Protein AF-A0A9X0ASQ5-F1 (afdb_monomer_lite)

pLDDT: mean 75.81, std 14.52, range [28.36, 93.62]

Organism: NCBI:txid352851

Structure (mmCIF, N/CA/C/O backbone):
data_AF-A0A9X0ASQ5-F1
#
_entry.id   AF-A0A9X0ASQ5-F1
#
loop_
_atom_site.group_PDB
_atom_site.id
_atom_site.type_symbol
_atom_site.label_atom_id
_atom_site.label_alt_id
_atom_site.label_comp_id
_atom_site.label_asym_id
_atom_site.label_entity_id
_atom_site.label_seq_id
_atom_site.pdbx_PDB_ins_code
_atom_site.Cartn_x
_atom_site.Cartn_y
_atom_site.Cartn_z
_atom_site.occupancy
_atom_site.B_iso_or_equiv
_atom_site.auth_seq_id
_atom_site.auth_comp_id
_atom_site.auth_asym_id
_atom_site.auth_atom_id
_atom_site.pdbx_PDB_model_num
ATOM 1 N N . MET A 1 1 ? -50.742 3.654 42.587 1.00 43.91 1 MET A N 1
ATOM 2 C CA . MET A 1 1 ? -49.774 2.856 43.381 1.00 43.91 1 MET A CA 1
ATOM 3 C C . MET A 1 1 ? -48.338 3.396 43.388 1.00 43.91 1 MET A C 1
ATOM 5 O O . MET A 1 1 ? -47.620 3.025 44.302 1.00 43.91 1 MET A O 1
ATOM 9 N N . TYR A 1 2 ? -47.902 4.262 42.456 1.00 39.00 2 TYR A N 1
ATOM 10 C CA . TYR A 1 2 ? -46.594 4.949 42.560 1.00 39.00 2 TYR A CA 1
ATOM 11 C C . TYR A 1 2 ? -46.673 6.357 43.183 1.00 39.00 2 TYR A C 1
ATOM 13 O O . TYR A 1 2 ? -45.671 6.839 43.694 1.00 39.00 2 TYR A O 1
ATOM 21 N N . GLU A 1 3 ? -47.853 6.984 43.210 1.00 39.72 3 GLU A N 1
ATOM 22 C CA . GLU A 1 3 ? -48.051 8.319 43.805 1.00 39.72 3 GLU A CA 1
ATOM 23 C C . GLU A 1 3 ? -48.221 8.279 45.338 1.00 39.72 3 GLU A C 1
ATOM 25 O O . GLU A 1 3 ? -47.804 9.204 46.026 1.00 39.72 3 GLU A O 1
ATOM 30 N N . ASP A 1 4 ? -48.695 7.158 45.900 1.00 41.69 4 ASP A N 1
ATOM 31 C CA . ASP A 1 4 ? -48.794 6.950 47.360 1.00 41.69 4 ASP A CA 1
ATOM 32 C C . ASP A 1 4 ? -47.440 6.694 48.049 1.00 41.69 4 ASP A C 1
ATOM 34 O O . ASP A 1 4 ? -47.347 6.687 49.278 1.00 41.69 4 ASP A O 1
ATOM 38 N N . ALA A 1 5 ? -46.381 6.449 47.270 1.00 50.00 5 ALA A N 1
ATOM 39 C CA . ALA A 1 5 ? -45.023 6.293 47.788 1.00 50.00 5 ALA A CA 1
ATOM 40 C C . ALA A 1 5 ? -44.295 7.642 47.926 1.00 50.00 5 ALA A C 1
ATOM 42 O O . ALA A 1 5 ? -43.407 7.767 48.767 1.00 50.00 5 ALA A O 1
ATOM 43 N N . ASP A 1 6 ? -44.688 8.648 47.138 1.00 44.41 6 ASP A N 1
ATOM 44 C CA . ASP A 1 6 ? -44.065 9.977 47.125 1.00 44.41 6 ASP A CA 1
ATOM 45 C C . ASP A 1 6 ? -44.654 10.885 48.222 1.00 44.41 6 ASP A C 1
ATOM 47 O O . ASP A 1 6 ? -43.939 11.635 48.891 1.00 44.41 6 ASP A O 1
ATOM 51 N N . SER A 1 7 ? -45.948 10.719 48.521 1.00 44.47 7 SER A N 1
ATOM 52 C CA . SER A 1 7 ? -46.630 11.411 49.623 1.00 44.47 7 SER A CA 1
ATOM 53 C C . SER A 1 7 ? -46.171 10.941 51.012 1.00 44.47 7 SER A C 1
ATOM 55 O O . SER A 1 7 ? -46.141 11.737 51.948 1.00 44.47 7 SER A O 1
ATOM 57 N N . LYS A 1 8 ? -45.707 9.690 51.148 1.00 44.88 8 LYS A N 1
ATOM 58 C CA . LYS A 1 8 ? -45.119 9.166 52.398 1.00 44.88 8 LYS A CA 1
ATOM 59 C C . LYS A 1 8 ? -43.653 9.550 52.625 1.00 44.88 8 LYS A C 1
ATOM 61 O O . LYS A 1 8 ? -43.137 9.329 53.717 1.00 44.88 8 LYS A O 1
ATOM 66 N N . ALA A 1 9 ? -42.977 10.150 51.643 1.00 45.56 9 ALA A N 1
ATOM 67 C CA . ALA A 1 9 ? -41.596 10.614 51.804 1.00 45.56 9 ALA A CA 1
ATOM 68 C C . ALA A 1 9 ? -41.484 11.934 52.598 1.00 45.56 9 ALA A C 1
ATOM 70 O O . ALA A 1 9 ? -40.395 12.285 53.049 1.00 45.56 9 ALA A O 1
ATOM 71 N N . HIS A 1 10 ? -42.598 12.649 52.803 1.00 45.44 10 HIS A N 1
ATOM 72 C CA . HIS A 1 10 ? -42.633 13.923 53.535 1.00 45.44 10 HIS A CA 1
ATOM 73 C C . HIS A 1 10 ? -42.837 13.777 55.056 1.00 45.44 10 HIS A C 1
ATOM 75 O O . HIS A 1 10 ? -42.796 14.775 55.771 1.00 45.44 10 HIS A O 1
ATOM 81 N N . GLU A 1 11 ? -42.962 12.548 55.569 1.00 43.41 11 GLU A N 1
ATOM 82 C CA . GLU A 1 11 ? -43.014 12.240 57.009 1.00 43.41 11 GLU A CA 1
ATOM 83 C C . GLU A 1 11 ? -41.809 11.398 57.468 1.00 43.41 11 GLU A C 1
ATOM 85 O O . GLU A 1 11 ? -41.926 10.477 58.274 1.00 43.41 11 GLU A O 1
ATOM 90 N N . ALA A 1 12 ? -40.609 11.691 56.960 1.00 45.09 12 ALA A N 1
ATOM 91 C CA . ALA A 1 12 ? -39.395 11.120 57.537 1.00 45.09 12 ALA A CA 1
ATOM 92 C C . ALA A 1 12 ? -39.022 11.886 58.826 1.00 45.09 12 ALA A C 1
ATOM 94 O O . ALA A 1 12 ? -38.885 13.115 58.784 1.00 45.09 12 ALA A O 1
ATOM 95 N N . PRO A 1 13 ? -38.796 11.207 59.970 1.00 44.25 13 PRO A N 1
ATOM 96 C CA . PRO A 1 13 ? -38.182 11.847 61.124 1.00 44.25 13 PRO A CA 1
ATOM 97 C C . PRO A 1 13 ? -36.827 12.403 60.687 1.00 44.25 13 PRO A C 1
ATOM 99 O O . PRO A 1 13 ? -36.132 11.771 59.888 1.00 44.25 13 PRO A O 1
ATOM 102 N N . LYS A 1 14 ? -36.421 13.556 61.230 1.00 50.00 14 LYS A N 1
ATOM 103 C CA . LYS A 1 14 ? -35.035 14.048 61.163 1.00 50.00 14 LYS A CA 1
ATOM 104 C C . LYS A 1 14 ? -34.119 13.070 61.915 1.00 50.00 14 LYS A C 1
ATOM 106 O O . LYS A 1 14 ? -33.680 13.337 63.027 1.00 50.00 14 LYS A O 1
ATOM 111 N N . GLY A 1 15 ? -33.907 11.897 61.335 1.00 47.75 15 GLY A N 1
ATOM 112 C CA . GLY A 1 15 ? -33.055 10.832 61.823 1.00 47.75 15 GLY A CA 1
ATOM 113 C C . GLY A 1 15 ? -31.706 10.943 61.140 1.00 47.75 15 GLY A C 1
ATOM 114 O O . GLY A 1 15 ? -31.631 11.088 59.921 1.00 47.75 15 GLY A O 1
ATOM 115 N N . GLN A 1 16 ? -30.642 10.909 61.937 1.00 54.00 16 GLN A N 1
ATOM 116 C CA . GLN A 1 16 ? -29.273 10.809 61.449 1.00 54.00 16 GLN A CA 1
ATOM 117 C C . GLN A 1 16 ? -29.199 9.706 60.390 1.00 54.00 16 GLN A C 1
ATOM 119 O O . GLN A 1 16 ? -29.519 8.550 60.670 1.00 54.00 16 GLN A O 1
ATOM 124 N N . ILE A 1 17 ? -28.800 10.073 59.170 1.00 56.75 17 ILE A N 1
ATOM 125 C CA . ILE A 1 17 ? -28.484 9.098 58.129 1.00 56.75 17 ILE A CA 1
ATOM 126 C C . ILE A 1 17 ? -27.328 8.272 58.685 1.00 56.75 17 ILE A C 1
ATOM 128 O O . ILE A 1 17 ? -26.205 8.759 58.795 1.00 56.75 17 ILE A O 1
ATOM 132 N N . THR A 1 18 ? -27.619 7.046 59.107 1.00 67.56 18 THR A N 1
ATOM 133 C CA . THR A 1 18 ? -26.605 6.147 59.647 1.00 67.56 18 THR A CA 1
ATOM 134 C C . THR A 1 18 ? -25.566 5.859 58.565 1.00 67.56 18 THR A C 1
ATOM 136 O O . THR A 1 18 ? -25.910 5.693 57.392 1.00 67.56 18 THR A O 1
ATOM 139 N N . GLU A 1 19 ? -24.290 5.783 58.956 1.00 69.81 19 GLU A N 1
ATOM 140 C CA . GLU A 1 19 ? -23.148 5.451 58.084 1.00 69.81 19 GLU A CA 1
ATOM 141 C C . GLU A 1 19 ? -23.457 4.235 57.189 1.00 69.81 19 GLU A C 1
ATOM 143 O O . GLU A 1 19 ? -23.152 4.214 56.000 1.00 69.81 19 GLU A O 1
ATOM 148 N N . THR A 1 20 ? -24.163 3.247 57.744 1.00 71.88 20 THR A N 1
ATOM 149 C CA . THR A 1 20 ? -24.626 2.034 57.062 1.00 71.88 20 THR A CA 1
ATOM 150 C C . THR A 1 20 ? -25.650 2.303 55.957 1.00 71.88 20 THR A C 1
ATOM 152 O O . THR A 1 20 ? -25.556 1.709 54.883 1.00 71.88 20 THR A O 1
ATOM 155 N N . THR A 1 21 ? -26.595 3.223 56.167 1.00 71.19 21 THR A N 1
ATOM 156 C CA . THR A 1 21 ? -27.570 3.634 55.142 1.00 71.19 21 THR A CA 1
ATOM 157 C C . THR A 1 21 ? -26.883 4.430 54.034 1.00 71.19 21 THR A C 1
ATOM 159 O O . THR A 1 21 ? -27.155 4.213 52.853 1.00 71.19 21 THR A O 1
ATOM 162 N N . LEU A 1 22 ? -25.924 5.291 54.389 1.00 71.06 22 LEU A N 1
ATOM 163 C CA . LEU A 1 22 ? -25.120 6.039 53.421 1.00 71.06 22 LEU A CA 1
ATOM 164 C C . LEU A 1 22 ? -24.258 5.095 52.559 1.00 71.06 22 LEU A C 1
ATOM 166 O O . LEU A 1 22 ? -24.248 5.206 51.333 1.00 71.06 22 LEU A O 1
ATOM 170 N N . GLN A 1 23 ? -23.608 4.107 53.181 1.00 71.38 23 GLN A N 1
ATOM 171 C CA . GLN A 1 23 ? -22.850 3.044 52.510 1.00 71.38 23 GLN A CA 1
ATOM 172 C C . GLN A 1 23 ? -23.738 2.209 51.573 1.00 71.38 23 GLN A C 1
ATOM 174 O O . GLN A 1 23 ? -23.347 1.937 50.436 1.00 71.38 23 GLN A O 1
ATOM 179 N N . ALA A 1 24 ? -24.956 1.853 51.997 1.00 69.56 24 ALA A N 1
ATOM 180 C CA . ALA A 1 24 ? -25.909 1.105 51.176 1.00 69.56 24 ALA A CA 1
ATOM 181 C C . ALA A 1 24 ? -26.396 1.909 49.958 1.00 69.56 24 ALA A C 1
ATOM 183 O O . ALA A 1 24 ? -26.439 1.379 48.845 1.00 69.56 24 ALA A O 1
ATOM 184 N N . VAL A 1 25 ? -26.693 3.202 50.131 1.00 71.50 25 VAL A N 1
ATOM 185 C CA . VAL A 1 25 ? -27.067 4.107 49.030 1.00 71.50 25 VAL A CA 1
ATOM 186 C C . VAL A 1 25 ? -25.904 4.289 48.052 1.00 71.50 25 VAL A C 1
ATOM 188 O O . VAL A 1 25 ? -26.103 4.231 46.838 1.00 71.50 25 VAL A O 1
ATOM 191 N N . LEU A 1 26 ? -24.673 4.438 48.549 1.00 73.06 26 LEU A N 1
ATOM 192 C CA . LEU A 1 26 ? -23.475 4.513 47.709 1.00 73.06 26 LEU A CA 1
ATOM 193 C C . LEU A 1 26 ? -23.230 3.204 46.943 1.00 73.06 26 LEU A C 1
ATOM 195 O O . LEU A 1 26 ? -22.895 3.242 45.757 1.00 73.06 26 LEU A O 1
ATOM 199 N N . ALA A 1 27 ? -23.438 2.048 47.575 1.00 71.31 27 ALA A N 1
ATOM 200 C CA . ALA A 1 27 ? -23.330 0.743 46.927 1.00 71.31 27 ALA A CA 1
ATOM 201 C C . ALA A 1 27 ? -24.412 0.538 45.850 1.00 71.31 27 ALA A C 1
ATOM 203 O O . ALA A 1 27 ? -24.111 0.060 44.754 1.00 71.31 27 ALA A O 1
ATOM 204 N N . ALA A 1 28 ? -25.654 0.952 46.117 1.00 69.81 28 ALA A N 1
ATOM 205 C CA . ALA A 1 28 ? -26.742 0.918 45.142 1.00 69.81 28 ALA A CA 1
ATOM 206 C C . ALA A 1 28 ? -26.466 1.854 43.955 1.00 69.81 28 ALA A C 1
ATOM 208 O O . ALA A 1 28 ? -26.624 1.455 42.800 1.00 69.81 28 ALA A O 1
ATOM 209 N N . LYS A 1 29 ? -25.955 3.063 44.220 1.00 71.69 29 LYS A N 1
ATOM 210 C CA . LYS A 1 29 ? -25.558 4.025 43.185 1.00 71.69 29 LYS A CA 1
ATOM 211 C C . LYS A 1 29 ? -24.439 3.480 42.291 1.00 71.69 29 LYS A C 1
ATOM 213 O O . LYS A 1 29 ? -24.509 3.666 41.083 1.00 71.69 29 LYS A O 1
ATOM 218 N N . LYS A 1 30 ? -23.474 2.736 42.849 1.00 72.69 30 LYS A N 1
ATOM 219 C CA . LYS A 1 30 ? -22.423 2.036 42.079 1.00 72.69 30 LYS A CA 1
ATOM 220 C C . LYS A 1 30 ? -22.964 0.901 41.198 1.00 72.69 30 LYS A C 1
ATOM 222 O O . LYS A 1 30 ? -22.387 0.611 40.158 1.00 72.69 30 LYS A O 1
ATOM 227 N N . ARG A 1 31 ? -24.065 0.249 41.591 1.00 76.69 31 ARG A N 1
ATOM 228 C CA . ARG A 1 31 ? -24.707 -0.827 40.806 1.00 76.69 31 ARG A CA 1
ATOM 229 C C . ARG A 1 31 ? -25.641 -0.305 39.715 1.00 76.69 31 ARG A C 1
ATOM 231 O O . ARG A 1 31 ? -25.923 -1.021 38.757 1.00 76.69 31 ARG A O 1
ATOM 238 N N . LEU A 1 32 ? -26.102 0.936 39.843 1.00 78.50 32 LEU A N 1
ATOM 239 C CA . LEU A 1 32 ? -27.096 1.541 38.963 1.00 78.50 32 LEU A CA 1
ATOM 240 C C . LEU A 1 32 ? -26.704 1.540 37.468 1.00 78.50 32 LEU A C 1
ATOM 242 O O . LEU A 1 32 ? -27.542 1.149 36.656 1.00 78.50 32 LEU A O 1
ATOM 246 N N . PRO A 1 33 ? -25.464 1.887 37.062 1.00 76.69 33 PRO A N 1
ATOM 247 C CA . PRO A 1 33 ? -25.077 1.860 35.651 1.00 76.69 33 PRO A CA 1
ATOM 248 C C . PRO A 1 33 ? -25.129 0.437 35.071 1.00 76.69 33 PRO A C 1
ATOM 250 O O . PRO A 1 33 ? -25.632 0.226 33.967 1.00 76.69 33 PRO A O 1
ATOM 253 N N . HIS A 1 34 ? -24.703 -0.566 35.844 1.00 74.62 34 HIS A N 1
ATOM 254 C CA . HIS A 1 34 ? -24.794 -1.965 35.426 1.00 74.62 34 HIS A CA 1
ATOM 255 C C . HIS A 1 34 ? -26.258 -2.420 35.298 1.00 74.62 34 HIS A C 1
ATOM 257 O O . HIS A 1 34 ? -26.609 -3.087 34.327 1.00 74.62 34 HIS A O 1
ATOM 263 N N . LEU A 1 35 ? -27.141 -2.025 36.218 1.00 76.81 35 LEU A N 1
ATOM 264 C CA . LEU A 1 35 ? -28.570 -2.339 36.103 1.00 76.81 35 LEU A CA 1
ATOM 265 C C . LEU A 1 35 ? -29.181 -1.737 34.834 1.00 76.81 35 LEU A C 1
ATOM 267 O O . LEU A 1 35 ? -29.948 -2.408 34.145 1.00 76.81 35 LEU A O 1
ATOM 271 N N . TYR A 1 36 ? -28.787 -0.515 34.462 1.00 77.81 36 TYR A N 1
ATOM 272 C CA . TYR A 1 36 ? -29.207 0.064 33.189 1.00 77.81 36 TYR A CA 1
ATOM 273 C C . TYR A 1 36 ? -28.712 -0.753 31.989 1.00 77.81 36 TYR A C 1
ATOM 275 O O . TYR A 1 36 ? -29.471 -0.906 31.031 1.00 77.81 36 TYR A O 1
ATOM 283 N N . SER A 1 37 ? -27.500 -1.328 32.048 1.00 71.12 37 SER A N 1
ATOM 284 C CA . SER A 1 37 ? -26.871 -1.987 30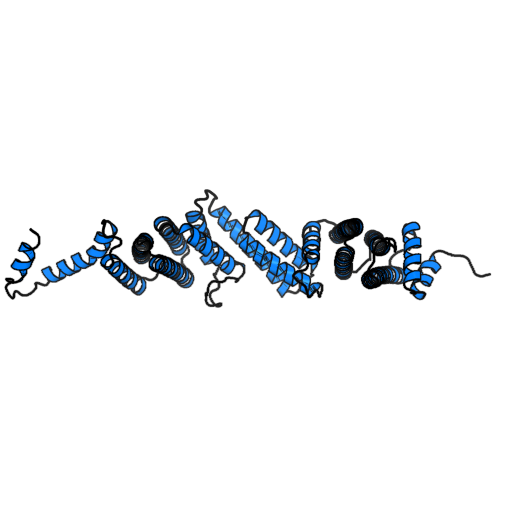.890 1.00 71.12 37 SER A CA 1
ATOM 285 C C . SER A 1 37 ? -27.529 -3.303 30.480 1.00 71.12 37 SER A C 1
ATOM 287 O O . SER A 1 37 ? -27.453 -3.698 29.315 1.00 71.12 37 SER A O 1
ATOM 289 N N . ILE A 1 38 ? -28.222 -3.945 31.420 1.00 77.44 38 ILE A N 1
ATOM 290 C CA . ILE A 1 38 ? -28.992 -5.180 31.212 1.00 77.44 38 ILE A CA 1
ATOM 291 C C . ILE A 1 38 ? -30.497 -4.928 31.032 1.00 77.44 38 ILE A C 1
ATOM 293 O O . ILE A 1 38 ? -31.251 -5.855 30.744 1.00 77.44 38 ILE A O 1
ATOM 297 N N . SER A 1 39 ? -30.952 -3.686 31.206 1.00 76.94 39 SER A N 1
ATOM 298 C CA . SER A 1 39 ? -32.372 -3.324 31.184 1.00 76.94 39 SER A CA 1
ATOM 299 C C . SER A 1 39 ? -32.835 -2.788 29.825 1.00 76.94 39 SER A C 1
ATOM 301 O O . SER A 1 39 ? -32.039 -2.385 28.976 1.00 76.94 39 SER A O 1
ATOM 303 N N . LYS A 1 40 ? -34.158 -2.665 29.654 1.00 74.50 40 LYS A N 1
ATOM 304 C CA . LYS A 1 40 ? -34.769 -1.963 28.509 1.00 74.50 40 LYS A CA 1
ATOM 305 C C . LYS A 1 40 ? -34.423 -0.462 28.454 1.00 74.50 40 LYS A C 1
ATOM 307 O O . LYS A 1 40 ? -34.638 0.163 27.425 1.00 74.50 40 LYS A O 1
ATOM 312 N N . LEU A 1 41 ? -33.878 0.110 29.533 1.00 77.44 41 LEU A N 1
ATOM 313 C CA . LEU A 1 41 ? -33.523 1.530 29.657 1.00 77.44 41 LEU A CA 1
ATOM 314 C C . LEU A 1 41 ? -32.060 1.835 29.280 1.00 77.44 41 LEU A C 1
ATOM 316 O O . LEU A 1 41 ? -31.584 2.942 29.545 1.00 77.44 41 LEU A O 1
ATOM 320 N N . LEU A 1 42 ? -31.365 0.883 28.645 1.00 76.50 42 LEU A N 1
ATOM 321 C CA . LEU A 1 42 ? -29.981 1.005 28.163 1.00 76.50 42 LEU A CA 1
ATOM 322 C C . LEU A 1 42 ? -29.719 2.310 27.387 1.00 76.50 42 LEU A C 1
ATOM 324 O O . LEU A 1 42 ? -28.652 2.898 27.521 1.00 76.50 42 LEU A O 1
ATOM 328 N N . THR A 1 43 ? -30.678 2.765 26.578 1.00 77.69 43 THR A N 1
ATOM 329 C CA . THR A 1 43 ? -30.542 3.939 25.694 1.00 77.69 43 THR A CA 1
ATOM 330 C C . THR A 1 43 ? -31.028 5.247 26.323 1.00 77.69 43 THR A C 1
ATOM 332 O O . THR A 1 43 ? -31.018 6.293 25.669 1.00 77.69 43 THR A O 1
ATOM 335 N N . SER A 1 44 ? -31.472 5.220 27.584 1.00 81.12 44 SER A N 1
ATOM 336 C CA . SER A 1 44 ? -31.973 6.416 28.264 1.00 81.12 44 SER A CA 1
ATOM 337 C C . SER A 1 44 ? -30.865 7.457 28.466 1.00 81.12 44 SER A C 1
ATOM 339 O O . SER A 1 44 ? -29.703 7.122 28.703 1.00 81.12 44 SER A O 1
ATOM 341 N N . LEU A 1 45 ? -31.225 8.746 28.436 1.00 79.81 45 LEU A N 1
ATOM 342 C CA . LEU A 1 45 ? -30.271 9.844 28.659 1.00 79.81 45 LEU A CA 1
ATOM 343 C C . LEU A 1 45 ? -29.557 9.726 30.017 1.00 79.81 45 LEU A C 1
ATOM 345 O O . LEU A 1 45 ? -28.364 10.007 30.118 1.00 79.81 45 LEU A O 1
ATOM 349 N N . LYS A 1 46 ? -30.269 9.245 31.047 1.00 80.56 46 LYS A N 1
ATOM 350 C CA . LYS A 1 46 ? -29.701 8.975 32.377 1.00 80.56 46 LYS A CA 1
ATOM 351 C C . LYS A 1 46 ? -28.682 7.831 32.341 1.00 80.56 46 LYS A C 1
ATOM 353 O O . LYS A 1 46 ? -27.623 7.968 32.944 1.00 80.56 46 LYS A O 1
ATOM 358 N N . ALA A 1 47 ? -28.959 6.744 31.618 1.00 79.50 47 ALA A N 1
ATOM 359 C CA . ALA A 1 47 ? -28.014 5.638 31.463 1.00 79.50 47 ALA A CA 1
ATOM 360 C C . ALA A 1 47 ? -26.730 6.082 30.744 1.00 79.50 47 ALA A C 1
ATOM 362 O O . ALA A 1 47 ? -25.637 5.803 31.222 1.00 79.50 47 ALA A O 1
ATOM 363 N N . ILE A 1 48 ? -26.848 6.854 29.659 1.00 82.88 48 ILE A N 1
ATOM 364 C CA . ILE A 1 48 ? -25.689 7.368 28.910 1.00 82.88 48 ILE A CA 1
ATOM 365 C C . ILE A 1 48 ? -24.837 8.305 29.767 1.00 82.88 48 ILE A C 1
ATOM 367 O O . ILE A 1 48 ? -23.614 8.182 29.762 1.00 82.88 48 ILE A O 1
ATOM 371 N N . ALA A 1 49 ? -25.455 9.213 30.528 1.00 84.62 49 ALA A N 1
ATOM 372 C CA . ALA A 1 49 ? -24.723 10.086 31.444 1.00 84.62 49 ALA A CA 1
ATOM 373 C C . ALA A 1 49 ? -23.935 9.278 32.490 1.00 84.62 49 ALA A C 1
ATOM 375 O O . ALA A 1 49 ? -22.770 9.579 32.751 1.00 84.62 49 ALA A O 1
ATOM 376 N N . LEU A 1 50 ? -24.539 8.212 33.024 1.00 84.75 50 LEU A N 1
ATOM 377 C CA . LEU A 1 50 ? -23.878 7.298 33.954 1.00 84.75 50 LEU A CA 1
ATOM 378 C C . LEU A 1 50 ? -22.734 6.521 33.286 1.00 84.75 50 LEU A C 1
ATOM 380 O O . LEU A 1 50 ? -21.656 6.437 33.864 1.00 84.75 50 LEU A O 1
ATOM 384 N N . TYR A 1 51 ? -22.906 6.020 32.059 1.00 85.81 51 TYR A N 1
ATOM 385 C CA . TYR A 1 51 ? -21.819 5.355 31.327 1.00 85.81 51 TYR A CA 1
ATOM 386 C C . TYR A 1 51 ? -20.662 6.298 31.022 1.00 85.81 51 TYR A C 1
ATOM 388 O O . TYR A 1 51 ? -19.510 5.914 31.200 1.00 85.81 51 TYR A O 1
ATOM 396 N N . LYS A 1 52 ? -20.949 7.544 30.621 1.00 86.62 52 LYS A N 1
ATOM 397 C CA . LYS A 1 52 ? -19.921 8.576 30.430 1.00 86.62 52 LYS A CA 1
ATOM 398 C C . LYS A 1 52 ? -19.178 8.854 31.734 1.00 86.62 52 LYS A C 1
ATOM 400 O O . LYS A 1 52 ? -17.963 9.007 31.703 1.00 86.62 52 LYS A O 1
ATOM 405 N N . GLN A 1 53 ? -19.878 8.905 32.868 1.00 86.50 53 GLN A N 1
ATOM 406 C CA . GLN A 1 53 ? -19.259 9.122 34.175 1.00 86.50 53 GLN A CA 1
ATOM 407 C C . GLN A 1 53 ? -18.365 7.950 34.595 1.00 86.50 53 GLN A C 1
ATOM 409 O O . GLN A 1 53 ? -17.227 8.183 34.995 1.00 86.50 53 GLN A O 1
ATOM 414 N N . GLU A 1 54 ? -18.840 6.709 34.480 1.00 85.81 54 GLU A N 1
ATOM 415 C CA . GLU A 1 54 ? -18.046 5.528 34.840 1.00 85.81 54 GLU A CA 1
ATOM 416 C C . GLU A 1 54 ? -16.851 5.353 33.897 1.00 85.81 54 GLU A C 1
ATOM 418 O O . GLU A 1 54 ? -15.728 5.185 34.363 1.00 85.81 54 GLU A O 1
ATOM 423 N N . PHE A 1 55 ? -17.036 5.519 32.584 1.00 86.50 55 PHE A N 1
ATOM 424 C CA . PHE A 1 55 ? -15.922 5.564 31.634 1.00 86.50 55 PHE A CA 1
ATOM 425 C C . PHE A 1 55 ? -14.914 6.657 32.017 1.00 86.50 55 PHE A C 1
ATOM 427 O O . PHE A 1 55 ? -13.708 6.410 32.080 1.00 86.50 55 PHE A O 1
ATOM 434 N N . ARG A 1 56 ? -15.401 7.858 32.368 1.00 87.00 56 ARG A N 1
ATOM 435 C CA . ARG A 1 56 ? -14.543 8.963 32.812 1.00 87.00 56 ARG A CA 1
ATOM 436 C C . ARG A 1 56 ? -13.764 8.641 34.091 1.00 87.00 56 ARG A C 1
ATOM 438 O O . ARG A 1 56 ? -12.602 9.001 34.233 1.00 87.00 56 ARG A O 1
ATOM 445 N N . LYS A 1 57 ? -14.381 7.927 35.014 1.00 86.81 57 LYS A N 1
ATOM 446 C CA . LYS A 1 57 ? -13.723 7.508 36.241 1.00 86.81 57 LYS A CA 1
ATOM 447 C C . LYS A 1 57 ? -12.634 6.467 35.968 1.00 86.81 57 LYS A C 1
ATOM 449 O O . LYS A 1 57 ? -11.475 6.691 36.303 1.00 86.81 57 LYS A O 1
ATOM 454 N N . PHE A 1 58 ? -12.987 5.365 35.309 1.00 83.69 58 PHE A N 1
ATOM 455 C CA . PHE A 1 58 ? -12.069 4.246 35.098 1.00 83.69 58 PHE A CA 1
ATOM 456 C C . PHE A 1 58 ? -10.916 4.584 34.147 1.00 83.69 58 PHE A C 1
ATOM 458 O O . PHE A 1 58 ? -9.794 4.162 34.423 1.00 83.69 58 PHE A O 1
ATOM 465 N N . HIS A 1 59 ? -11.130 5.398 33.102 1.00 83.56 59 HIS A N 1
ATOM 466 C CA . HIS A 1 59 ? -10.006 5.808 32.248 1.00 83.56 59 HIS A CA 1
ATOM 467 C C . HIS A 1 59 ? -8.997 6.693 33.001 1.00 83.56 59 HIS A C 1
ATOM 469 O O . HIS A 1 59 ? -7.801 6.546 32.775 1.00 83.56 59 HIS A O 1
ATOM 475 N N . THR A 1 60 ? -9.449 7.562 33.916 1.00 83.69 60 THR A N 1
ATOM 476 C CA . THR A 1 60 ? -8.556 8.448 34.688 1.00 83.69 60 THR A CA 1
ATOM 477 C C . THR A 1 60 ? -7.790 7.662 35.754 1.00 83.69 60 THR A C 1
ATOM 479 O O . THR A 1 60 ? -6.612 7.911 35.982 1.00 83.69 60 THR A O 1
ATOM 482 N N . GLU A 1 61 ? -8.451 6.700 36.407 1.00 84.50 61 GLU A N 1
ATOM 483 C CA . GLU A 1 61 ? -7.866 5.917 37.503 1.00 84.50 61 GLU A CA 1
ATOM 484 C C . GLU A 1 61 ? -6.963 4.774 37.016 1.00 84.50 61 GLU A C 1
ATOM 486 O O . GLU A 1 61 ? -5.969 4.463 37.668 1.00 84.50 61 GLU A O 1
ATOM 491 N N . LYS A 1 62 ? -7.321 4.112 35.907 1.00 82.06 62 LYS A N 1
ATOM 492 C CA . LYS A 1 62 ? -6.709 2.839 35.484 1.00 82.06 62 LYS A CA 1
ATOM 493 C C . LYS A 1 62 ? -6.190 2.822 34.042 1.00 82.06 62 LYS A C 1
ATOM 495 O O . LYS A 1 62 ? -5.595 1.828 33.634 1.00 82.06 62 LYS A O 1
ATOM 500 N N . GLY A 1 63 ? -6.415 3.882 33.268 1.00 85.38 63 GLY A N 1
ATOM 501 C CA . GLY A 1 63 ? -6.013 3.967 31.863 1.00 85.38 63 GLY A CA 1
ATOM 502 C C . GLY A 1 63 ? -7.012 3.350 30.874 1.00 85.38 63 GLY A C 1
ATOM 503 O O . GLY A 1 63 ? -8.030 2.755 31.245 1.00 85.38 63 GLY A O 1
ATOM 504 N N . TYR A 1 64 ? -6.716 3.517 29.582 1.00 83.62 64 TYR A N 1
ATOM 505 C CA . TYR A 1 64 ? -7.608 3.147 28.474 1.00 83.62 64 TYR A CA 1
ATOM 506 C C . TYR A 1 64 ? -7.636 1.644 28.161 1.00 83.62 64 TYR A C 1
ATOM 508 O O . TYR A 1 64 ? -8.673 1.141 27.737 1.00 83.62 64 TYR A O 1
ATOM 516 N N . ALA A 1 65 ? -6.537 0.921 28.401 1.00 82.38 65 ALA A N 1
ATOM 517 C CA . ALA A 1 65 ? -6.426 -0.516 28.121 1.00 82.38 65 ALA A CA 1
ATOM 518 C C . ALA A 1 65 ? -7.024 -1.408 29.229 1.00 82.38 65 ALA A C 1
ATOM 520 O O . ALA A 1 65 ? -7.120 -2.625 29.082 1.00 82.38 65 ALA A O 1
ATOM 521 N N . HIS A 1 66 ? -7.433 -0.828 30.364 1.00 88.19 66 HIS A N 1
ATOM 522 C CA . HIS A 1 66 ? -7.962 -1.604 31.481 1.00 88.19 66 HIS A CA 1
ATOM 523 C C . HIS A 1 66 ? -9.341 -2.201 31.152 1.00 88.19 66 HIS A C 1
ATOM 525 O O . HIS A 1 66 ? -10.227 -1.521 30.629 1.00 88.19 66 HIS A O 1
ATOM 531 N N . ARG A 1 67 ? -9.566 -3.461 31.553 1.00 86.19 67 ARG A N 1
ATOM 532 C CA . ARG A 1 67 ? -10.802 -4.223 31.291 1.00 86.19 67 ARG A CA 1
ATOM 533 C C . ARG A 1 67 ? -12.082 -3.474 31.680 1.00 86.19 67 ARG A C 1
ATOM 535 O O . ARG A 1 67 ? -13.025 -3.437 30.896 1.00 86.19 67 ARG A O 1
ATOM 542 N N . ASP A 1 68 ? -12.110 -2.863 32.866 1.00 83.81 68 ASP A N 1
ATOM 543 C CA . ASP A 1 68 ? -13.266 -2.075 33.334 1.00 83.81 68 ASP A CA 1
ATOM 544 C C . ASP A 1 68 ? -13.536 -0.852 32.440 1.00 83.81 68 ASP A C 1
ATOM 546 O O . ASP A 1 68 ? -14.690 -0.542 32.148 1.00 83.81 68 ASP A O 1
ATOM 550 N N . THR A 1 69 ? -12.484 -0.172 31.969 1.00 87.94 69 THR A N 1
ATOM 551 C CA . THR A 1 69 ? -12.607 0.985 31.072 1.00 87.94 69 THR A CA 1
ATOM 552 C C . THR A 1 69 ? -13.225 0.560 29.742 1.00 87.94 69 THR A C 1
ATOM 554 O O . THR A 1 69 ? -14.189 1.175 29.282 1.00 87.94 69 THR A O 1
ATOM 557 N N . LEU A 1 70 ? -12.733 -0.541 29.164 1.00 88.44 70 LEU A N 1
ATOM 558 C CA . LEU A 1 70 ? -13.253 -1.101 27.915 1.00 88.44 70 LEU A CA 1
ATOM 559 C C . LEU A 1 70 ? -14.690 -1.625 28.063 1.00 88.44 70 LEU A C 1
ATOM 561 O O . LEU A 1 70 ? -15.502 -1.461 27.152 1.00 88.44 70 LEU A O 1
ATOM 565 N N . LEU A 1 71 ? -15.042 -2.194 29.220 1.00 88.06 71 LEU A N 1
ATOM 566 C CA . LEU A 1 71 ? -16.410 -2.624 29.521 1.00 88.06 71 LEU A CA 1
ATOM 567 C C . LEU A 1 71 ? -17.388 -1.441 29.475 1.00 88.06 71 LEU A C 1
ATOM 569 O O . LEU A 1 71 ? -18.415 -1.505 28.792 1.00 88.06 71 LEU A O 1
ATOM 573 N N . TRP A 1 72 ? -17.066 -0.344 30.170 1.00 87.56 72 TRP A N 1
ATOM 574 C CA . TRP A 1 72 ? -17.914 0.850 30.180 1.00 87.56 72 TRP A CA 1
ATOM 575 C C . TRP A 1 72 ? -17.964 1.543 28.823 1.00 87.56 72 TRP A C 1
ATOM 577 O O . TRP A 1 72 ? -19.035 1.997 28.418 1.00 87.56 72 TRP A O 1
ATOM 587 N N . LEU A 1 73 ? -16.854 1.553 28.083 1.00 89.50 73 LEU A N 1
ATOM 588 C CA . LEU A 1 73 ? -16.824 2.028 26.703 1.00 89.50 73 LEU A CA 1
ATOM 589 C C . LEU A 1 73 ? -17.748 1.202 25.798 1.00 89.50 73 LEU A C 1
ATOM 591 O O . LEU A 1 73 ? -18.483 1.764 24.985 1.00 89.50 73 LEU A O 1
ATOM 595 N N . GLY A 1 74 ? -17.770 -0.121 25.972 1.00 86.62 74 GLY A N 1
ATOM 596 C CA . GLY A 1 74 ? -18.677 -1.013 25.257 1.00 86.62 74 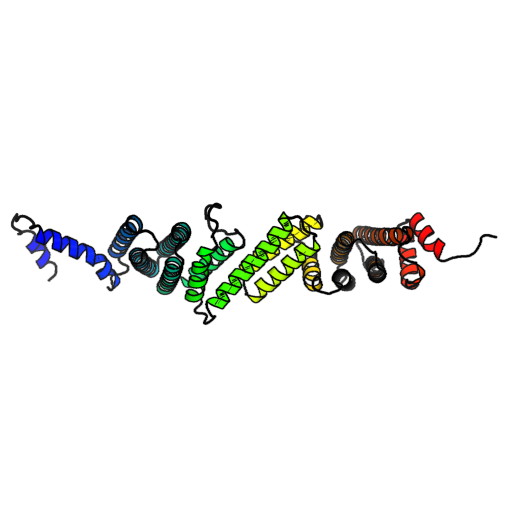GLY A CA 1
ATOM 597 C C . GLY A 1 74 ? -20.148 -0.712 25.538 1.00 86.62 74 GLY A C 1
ATOM 598 O O . GLY A 1 74 ? -20.953 -0.619 24.609 1.00 86.62 74 GLY A O 1
ATOM 599 N N . HIS A 1 75 ? -20.507 -0.498 26.808 1.00 86.06 75 HIS A N 1
ATOM 600 C CA . HIS A 1 75 ? -21.865 -0.103 27.190 1.00 86.06 75 HIS A CA 1
ATOM 601 C C . HIS A 1 75 ? -22.254 1.273 26.641 1.00 86.06 75 HIS A C 1
ATOM 603 O O . HIS A 1 75 ? -23.343 1.410 26.083 1.00 86.06 75 HIS A O 1
ATOM 609 N N . LEU A 1 76 ? -21.358 2.258 26.739 1.00 86.75 76 LEU A N 1
ATOM 610 C CA . LEU A 1 76 ? -21.565 3.604 26.212 1.00 86.75 76 LEU A CA 1
ATOM 611 C C . LEU A 1 76 ? -21.794 3.582 24.697 1.00 86.75 76 LEU A C 1
ATOM 613 O O . LEU A 1 76 ? -22.793 4.112 24.219 1.00 86.75 76 LEU A O 1
ATOM 617 N N . THR A 1 77 ? -20.911 2.915 23.955 1.00 87.00 77 THR A N 1
ATOM 618 C CA . THR A 1 77 ? -20.989 2.822 22.491 1.00 87.00 77 THR A CA 1
ATOM 619 C C . THR A 1 77 ? -22.274 2.125 22.059 1.00 87.00 77 THR A C 1
ATOM 621 O O . THR A 1 77 ? -22.989 2.623 21.195 1.00 87.00 77 THR A O 1
ATOM 624 N N . LYS A 1 78 ? -22.622 1.002 22.698 1.00 86.25 78 LYS A N 1
ATOM 625 C CA . LYS A 1 78 ? -23.855 0.267 22.393 1.00 86.25 78 LYS A CA 1
ATOM 626 C C . LYS A 1 78 ? -25.105 1.102 22.674 1.00 86.25 78 LYS A C 1
ATOM 628 O O . LYS A 1 78 ? -26.071 1.014 21.922 1.00 86.25 78 LYS A O 1
ATOM 633 N N . ALA A 1 79 ? -25.108 1.884 23.753 1.00 84.06 79 ALA A N 1
ATOM 634 C CA . ALA A 1 79 ? -26.222 2.767 24.087 1.00 84.06 79 ALA A CA 1
ATOM 635 C C . ALA A 1 79 ? -26.360 3.923 23.083 1.00 84.06 79 ALA A C 1
ATOM 637 O O . ALA A 1 79 ? -27.476 4.218 22.664 1.00 84.06 79 ALA A O 1
ATOM 638 N N . LEU A 1 80 ? -25.242 4.532 22.673 1.00 84.62 80 LEU A N 1
ATOM 639 C CA . LEU A 1 80 ? -25.209 5.619 21.691 1.00 84.62 80 LEU A CA 1
ATOM 640 C C . LEU A 1 80 ? -25.608 5.145 20.287 1.00 84.62 80 LEU A C 1
ATOM 642 O O . LEU A 1 80 ? -26.463 5.763 19.661 1.00 84.62 80 LEU A O 1
ATOM 646 N N . ALA A 1 81 ? -25.070 4.015 19.823 1.00 83.69 81 ALA A N 1
ATOM 647 C CA . ALA A 1 81 ? -25.401 3.453 18.512 1.00 83.69 81 ALA A CA 1
ATOM 648 C C . ALA A 1 81 ? -26.883 3.051 18.403 1.00 83.69 81 ALA A C 1
ATOM 650 O O . ALA A 1 81 ? -27.498 3.190 17.353 1.00 83.69 81 ALA A O 1
ATOM 651 N N . LYS A 1 82 ? -27.499 2.605 19.506 1.00 83.44 82 LYS A N 1
ATOM 652 C CA . LYS A 1 82 ? -28.925 2.243 19.551 1.00 83.44 82 LYS A CA 1
ATOM 653 C C . LYS A 1 82 ? -29.887 3.429 19.687 1.00 83.44 82 LYS A C 1
ATOM 655 O O . LYS A 1 82 ? -31.093 3.199 19.704 1.00 83.44 82 LYS A O 1
ATOM 660 N N . GLN A 1 83 ? -29.399 4.665 19.829 1.00 78.94 83 GLN A N 1
ATOM 661 C CA . GLN A 1 83 ? -30.274 5.843 19.855 1.00 78.94 83 GLN A CA 1
ATOM 662 C C . GLN A 1 83 ? -30.777 6.265 18.468 1.00 78.94 83 GLN A C 1
ATOM 664 O O . GLN A 1 83 ? -31.650 7.127 18.419 1.00 78.94 83 GLN A O 1
ATOM 669 N N . ASP A 1 84 ? -30.244 5.687 17.384 1.00 71.06 84 ASP A N 1
ATOM 670 C CA . ASP A 1 84 ? -30.613 5.976 15.985 1.00 71.06 84 ASP A CA 1
ATOM 671 C C . ASP A 1 84 ? -30.552 7.476 15.622 1.00 71.06 84 ASP A C 1
ATOM 673 O O . ASP A 1 84 ? -31.250 7.976 14.744 1.00 71.06 84 ASP A O 1
ATOM 677 N N . LYS A 1 85 ? -29.705 8.224 16.344 1.00 83.12 85 LYS A N 1
ATOM 678 C CA . LYS A 1 85 ? -29.407 9.635 16.084 1.00 83.12 85 LYS A CA 1
ATOM 679 C C . LYS A 1 85 ? -28.038 9.749 15.413 1.00 83.12 85 LYS A C 1
ATOM 681 O O . LYS A 1 85 ? -27.074 9.157 15.923 1.00 83.12 85 LYS A O 1
ATOM 686 N N . PRO A 1 86 ? -27.907 10.523 14.323 1.00 81.00 86 PRO A N 1
ATOM 687 C CA . PRO A 1 86 ? -26.637 10.663 13.617 1.00 81.00 86 PRO A CA 1
ATOM 688 C C . PRO A 1 86 ? -25.550 11.298 14.498 1.00 81.00 86 PRO A C 1
ATOM 690 O O . PRO A 1 86 ? -24.393 10.873 14.456 1.00 81.00 86 PRO A O 1
ATOM 693 N N . GLU A 1 87 ? -25.909 12.238 15.376 1.00 84.69 87 GLU A N 1
ATOM 694 C CA . GLU A 1 87 ? -24.969 12.885 16.298 1.00 84.69 87 GLU A CA 1
ATOM 695 C C . GLU A 1 87 ? -24.448 11.902 17.356 1.00 84.69 87 GLU A C 1
ATOM 697 O O . GLU A 1 87 ? -23.253 11.873 17.642 1.00 84.69 87 GLU A O 1
ATOM 702 N N . ALA A 1 88 ? -25.327 11.053 17.903 1.00 81.19 88 ALA A N 1
ATOM 703 C CA . ALA A 1 88 ? -24.954 10.046 18.900 1.00 81.19 88 ALA A CA 1
ATOM 704 C C . ALA A 1 88 ? -24.057 8.954 18.298 1.00 81.19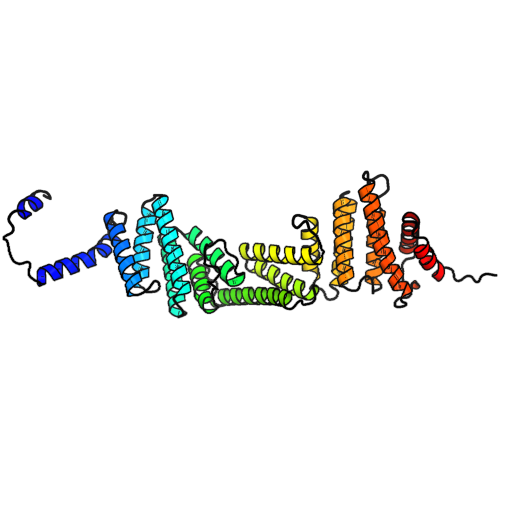 88 ALA A C 1
ATOM 706 O O . ALA A 1 88 ? -23.109 8.496 18.936 1.00 81.19 88 ALA A O 1
ATOM 707 N N . THR A 1 89 ? -24.322 8.574 17.047 1.00 82.31 89 THR A N 1
ATOM 708 C CA . THR A 1 89 ? -23.499 7.610 16.305 1.00 82.31 89 THR A CA 1
ATOM 709 C C . THR A 1 89 ? -22.110 8.180 16.021 1.00 82.31 89 THR A C 1
ATOM 711 O O . THR A 1 89 ? -21.107 7.498 16.233 1.00 82.31 89 THR A O 1
ATOM 714 N N . THR A 1 90 ? -22.037 9.456 15.634 1.00 85.44 90 THR A N 1
ATOM 715 C CA . THR A 1 90 ? -20.766 10.166 15.425 1.00 85.44 90 THR A CA 1
ATOM 716 C C . THR A 1 90 ? -19.974 10.276 16.730 1.00 85.44 90 THR A C 1
ATOM 718 O O . THR A 1 90 ? -18.773 10.010 16.749 1.00 85.44 90 THR A O 1
ATOM 721 N N . GLU A 1 91 ? -20.636 10.599 17.847 1.00 87.19 91 GLU A N 1
ATOM 722 C CA . GLU A 1 91 ? -19.999 10.632 19.170 1.00 87.19 91 GLU A CA 1
ATOM 723 C C . GLU A 1 91 ? -19.429 9.254 19.552 1.00 87.19 91 GLU A C 1
ATOM 725 O O . GLU A 1 91 ? -18.301 9.164 20.046 1.00 87.19 91 GLU A O 1
ATOM 730 N N . ALA A 1 92 ? -20.169 8.172 19.291 1.00 85.50 92 ALA A N 1
ATOM 731 C CA . ALA A 1 92 ? -19.705 6.811 19.552 1.00 85.50 92 ALA A CA 1
ATOM 732 C C . ALA A 1 92 ? -18.456 6.462 18.727 1.00 85.50 92 ALA A C 1
ATOM 734 O O . ALA A 1 92 ? -17.475 5.962 19.280 1.00 85.50 92 ALA A O 1
ATOM 735 N N . GLN A 1 93 ? -18.466 6.776 17.427 1.00 86.81 93 GLN A N 1
ATOM 736 C CA . GLN A 1 93 ? -17.333 6.555 16.523 1.00 86.81 93 GLN A CA 1
ATOM 737 C C . GLN A 1 93 ? -16.088 7.330 16.976 1.00 86.81 93 GLN A C 1
ATOM 739 O O . GLN A 1 93 ? -15.015 6.744 17.107 1.00 86.81 93 GLN A O 1
ATOM 744 N N . GLN A 1 94 ? -16.231 8.624 17.283 1.00 87.31 94 GLN A N 1
ATOM 745 C CA . GLN A 1 94 ? -15.121 9.467 17.737 1.00 87.31 94 GLN A CA 1
ATOM 746 C C . GLN A 1 94 ? -14.549 8.992 19.076 1.00 87.31 94 GLN A C 1
ATOM 748 O O . GLN A 1 94 ? -13.332 8.940 19.244 1.00 87.31 94 GLN A O 1
ATOM 753 N N . THR A 1 95 ? -15.412 8.604 20.019 1.00 87.12 95 THR A N 1
ATOM 754 C CA . THR A 1 95 ? -14.981 8.117 21.339 1.00 87.12 95 THR A CA 1
ATOM 755 C C . THR A 1 95 ? -14.221 6.795 21.225 1.00 87.12 95 THR A C 1
ATOM 757 O O . THR A 1 95 ? -13.178 6.624 21.863 1.00 87.12 95 THR A O 1
ATOM 760 N N . LEU A 1 96 ? -14.706 5.866 20.393 1.00 88.69 96 LEU A N 1
ATOM 761 C CA . LEU A 1 96 ? -14.018 4.602 20.130 1.00 88.69 96 LEU A CA 1
ATOM 762 C C . LEU A 1 96 ? -12.672 4.819 19.454 1.00 88.69 96 LEU A C 1
ATOM 764 O O . LEU A 1 96 ? -11.665 4.278 19.906 1.00 88.69 96 LEU A O 1
ATOM 768 N N . GLN A 1 97 ? -12.651 5.626 18.395 1.00 88.62 97 GLN A N 1
ATOM 769 C CA . GLN A 1 97 ? -11.435 5.937 17.664 1.00 88.62 97 GLN A CA 1
ATOM 770 C C . GLN A 1 97 ? -10.392 6.574 18.587 1.00 88.62 97 GLN A C 1
ATOM 772 O O . GLN A 1 97 ? -9.265 6.094 18.640 1.00 88.62 97 GLN A O 1
ATOM 777 N N . ALA A 1 98 ? -10.768 7.586 19.374 1.00 87.25 98 ALA A N 1
ATOM 778 C CA . ALA A 1 98 ? -9.870 8.215 20.339 1.00 87.25 98 ALA A CA 1
ATOM 779 C C . ALA A 1 98 ? -9.322 7.204 21.359 1.00 87.25 98 ALA A C 1
ATOM 781 O O . ALA A 1 98 ? -8.122 7.187 21.619 1.00 87.25 98 ALA A O 1
ATOM 782 N N . SER A 1 99 ? -10.174 6.315 21.876 1.00 88.50 99 SER A N 1
ATOM 783 C CA . SER A 1 99 ? -9.762 5.291 22.845 1.00 88.50 99 SER A CA 1
ATOM 784 C C . SER A 1 99 ? -8.763 4.294 22.251 1.00 88.50 99 SER A C 1
ATOM 786 O O . SER A 1 99 ? -7.781 3.959 22.908 1.00 88.50 99 SER A O 1
ATOM 788 N N . VAL A 1 100 ? -8.969 3.849 21.004 1.00 89.88 100 VAL A N 1
ATOM 789 C CA . VAL A 1 100 ? -8.017 2.977 20.290 1.00 89.88 100 VAL A CA 1
ATOM 790 C C . VAL A 1 100 ? -6.662 3.667 20.139 1.00 89.88 100 VAL A C 1
ATOM 792 O O . VAL A 1 100 ? -5.630 3.069 20.435 1.00 89.88 100 VAL A O 1
ATOM 795 N N . LEU A 1 101 ? -6.656 4.937 19.727 1.00 86.69 101 LEU A N 1
ATOM 796 C CA . LEU A 1 101 ? -5.417 5.693 19.548 1.00 86.69 101 LEU A CA 1
ATOM 797 C C . LEU A 1 101 ? -4.669 5.909 20.866 1.00 86.69 101 LEU A C 1
ATOM 799 O O . LEU A 1 101 ? -3.446 5.822 20.883 1.00 86.69 101 LEU A O 1
ATOM 803 N N . GLU A 1 102 ? -5.374 6.161 21.969 1.00 86.25 102 GLU A N 1
ATOM 804 C CA . GLU A 1 102 ? -4.743 6.288 23.286 1.00 86.25 102 GLU A CA 1
ATOM 805 C C . GLU A 1 102 ? -4.161 4.960 23.785 1.00 86.25 102 GLU A C 1
ATOM 807 O O . GLU A 1 102 ? -3.051 4.952 24.320 1.00 86.25 102 GLU A O 1
ATOM 812 N N . VAL A 1 103 ? -4.830 3.824 23.550 1.00 87.62 103 VAL A N 1
ATOM 813 C CA . VAL A 1 103 ? -4.257 2.499 23.858 1.00 87.62 103 VAL A CA 1
ATOM 814 C C . VAL A 1 103 ? -2.976 2.265 23.061 1.00 87.62 103 VAL A C 1
ATOM 816 O O . VAL A 1 103 ? -1.962 1.904 23.648 1.00 87.62 103 VAL A O 1
ATOM 819 N N . LEU A 1 104 ? -2.983 2.553 21.757 1.00 86.12 104 LEU A N 1
ATOM 820 C CA . LEU A 1 104 ? -1.805 2.395 20.897 1.00 86.12 104 LEU A CA 1
ATOM 821 C C . LEU A 1 104 ? -0.624 3.299 21.292 1.00 86.12 104 LEU A C 1
ATOM 823 O O . LEU A 1 104 ? 0.517 2.971 20.981 1.00 86.12 104 LEU A O 1
ATOM 827 N N . LYS A 1 105 ? -0.877 4.430 21.964 1.00 83.69 105 LYS A N 1
ATOM 828 C CA . LYS A 1 105 ? 0.170 5.338 22.468 1.00 83.69 105 LYS A CA 1
ATOM 829 C C . LYS A 1 105 ? 0.728 4.933 23.828 1.00 83.69 105 LYS A C 1
ATOM 831 O O . LYS A 1 105 ? 1.899 5.185 24.107 1.00 83.69 105 LYS A O 1
ATOM 836 N N . THR A 1 106 ? -0.132 4.434 24.712 1.00 84.75 106 THR A N 1
ATOM 837 C CA . THR A 1 106 ? 0.184 4.283 26.141 1.00 84.75 106 THR A CA 1
ATOM 838 C C . THR A 1 106 ? 0.573 2.861 26.515 1.00 84.75 106 THR A C 1
ATOM 840 O O . THR A 1 106 ? 1.431 2.679 27.378 1.00 84.75 106 THR A O 1
ATOM 843 N N . GLU A 1 107 ? -0.020 1.859 25.866 1.00 85.75 107 GLU A N 1
ATOM 844 C CA . GLU A 1 107 ? 0.199 0.456 26.192 1.00 85.75 107 GLU A CA 1
ATOM 845 C C . GLU A 1 107 ? 1.366 -0.127 25.390 1.00 85.75 107 GLU A C 1
ATOM 847 O O . GLU A 1 107 ? 1.442 0.018 24.172 1.00 85.75 107 GLU A O 1
ATOM 852 N N . LYS A 1 108 ? 2.271 -0.822 26.084 1.00 85.06 108 LYS A N 1
ATOM 853 C CA . LYS A 1 108 ? 3.457 -1.469 25.495 1.00 85.06 108 LYS A CA 1
ATOM 854 C C . LYS A 1 108 ? 3.446 -2.985 25.662 1.00 85.06 108 LYS A C 1
ATOM 856 O O . LYS A 1 108 ? 4.242 -3.679 25.034 1.00 85.06 108 LYS A O 1
ATOM 861 N N . ASN A 1 109 ? 2.571 -3.515 26.515 1.00 87.62 109 ASN A N 1
ATOM 862 C CA . ASN A 1 109 ? 2.428 -4.944 26.721 1.00 87.62 109 ASN A CA 1
ATOM 863 C C . ASN A 1 109 ? 1.646 -5.568 25.554 1.00 87.62 109 ASN A C 1
ATOM 865 O O . ASN A 1 109 ? 0.476 -5.256 25.330 1.00 87.62 109 ASN A O 1
ATOM 869 N N . SER A 1 110 ? 2.287 -6.483 24.825 1.00 86.25 110 SER A N 1
ATOM 870 C CA . SER A 1 110 ? 1.712 -7.147 23.650 1.00 86.25 110 SER A CA 1
ATOM 871 C C . SER A 1 110 ? 0.449 -7.955 23.959 1.00 86.25 110 SER A C 1
ATOM 873 O O . SER A 1 110 ? -0.478 -7.951 23.150 1.00 86.25 110 SER A O 1
ATOM 875 N N . GLN A 1 111 ? 0.370 -8.602 25.127 1.00 87.62 111 GLN A N 1
ATOM 876 C CA . GLN A 1 111 ? -0.820 -9.352 25.536 1.00 87.62 111 GLN A CA 1
ATOM 877 C C . GLN A 1 111 ? -1.995 -8.403 25.786 1.00 87.62 111 GLN A C 1
ATOM 879 O O . GLN A 1 111 ? -3.084 -8.621 25.265 1.00 87.62 111 GLN A O 1
ATOM 884 N N . MET A 1 112 ? -1.754 -7.304 26.507 1.00 87.69 112 MET A N 1
ATOM 885 C CA . MET A 1 112 ? -2.781 -6.288 26.767 1.00 87.69 112 MET A CA 1
ATOM 886 C C . MET A 1 112 ? -3.259 -5.617 25.477 1.00 87.69 112 MET A C 1
ATOM 888 O O . MET A 1 112 ? -4.449 -5.339 25.337 1.00 87.69 112 MET A O 1
ATOM 892 N N . LEU A 1 113 ? -2.359 -5.387 24.516 1.00 89.81 113 LEU A N 1
ATOM 893 C CA . LEU A 1 113 ? -2.704 -4.871 23.191 1.00 89.81 113 LEU A CA 1
ATOM 894 C C . LEU A 1 113 ? -3.585 -5.847 22.407 1.00 89.81 113 LEU A C 1
ATOM 896 O O . LEU A 1 113 ? -4.591 -5.422 21.842 1.00 89.81 113 LEU A O 1
ATOM 900 N N . SER A 1 114 ? -3.240 -7.136 22.406 1.00 89.56 114 SER A N 1
ATOM 901 C CA . SER A 1 114 ? -4.046 -8.187 21.774 1.00 89.56 114 SER A CA 1
ATOM 902 C C . SER A 1 114 ? -5.446 -8.273 22.394 1.00 89.56 114 SER A C 1
ATOM 904 O O . SER A 1 114 ? -6.454 -8.155 21.695 1.00 89.56 114 SER A O 1
ATOM 906 N N . ASP A 1 115 ? -5.529 -8.352 23.724 1.00 89.88 115 ASP A N 1
ATOM 907 C CA . ASP A 1 115 ? -6.803 -8.450 24.445 1.00 89.88 115 ASP A CA 1
ATOM 908 C C . ASP A 1 115 ? -7.667 -7.191 24.244 1.00 89.88 115 ASP A C 1
ATOM 910 O O . ASP A 1 115 ? -8.890 -7.270 24.054 1.00 89.88 115 ASP A O 1
ATOM 914 N N . SER A 1 116 ? -7.033 -6.013 24.230 1.00 91.19 116 SER A N 1
ATOM 915 C CA . SER A 1 116 ? -7.699 -4.741 23.937 1.00 91.19 116 SER A CA 1
ATOM 916 C C . SER A 1 116 ? -8.232 -4.714 22.509 1.00 91.19 116 SER A C 1
ATOM 918 O O . SER A 1 116 ? 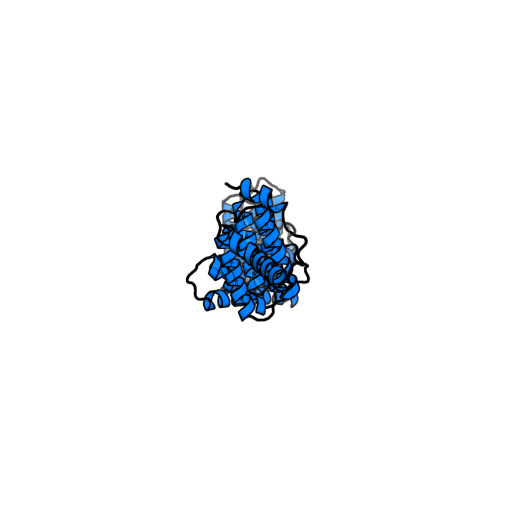-9.383 -4.334 22.306 1.00 91.19 116 SER A O 1
ATOM 920 N N . ALA A 1 117 ? -7.444 -5.152 21.523 1.00 91.81 117 ALA A N 1
ATOM 921 C CA . ALA A 1 117 ? -7.852 -5.234 20.123 1.00 91.81 117 ALA A CA 1
ATOM 922 C C . ALA A 1 117 ? -9.092 -6.120 19.940 1.00 91.81 117 ALA A C 1
ATOM 924 O O . ALA A 1 117 ? -10.087 -5.678 19.362 1.00 91.81 117 ALA A O 1
ATOM 925 N N . VAL A 1 118 ? -9.082 -7.330 20.505 1.00 91.69 118 VAL A N 1
ATOM 926 C CA . VAL A 1 118 ? -10.234 -8.248 20.473 1.00 91.69 118 VAL A CA 1
ATOM 927 C C . VAL A 1 118 ? -11.463 -7.603 21.123 1.00 91.69 118 VAL A C 1
ATOM 929 O O . VAL A 1 118 ? -12.583 -7.686 20.601 1.00 91.69 118 VAL A O 1
ATOM 932 N N . THR A 1 119 ? -11.265 -6.906 22.244 1.00 92.12 119 THR A N 1
ATOM 933 C CA . THR A 1 119 ? -12.346 -6.216 22.954 1.00 92.12 119 THR A CA 1
ATOM 934 C C . THR A 1 119 ? -12.918 -5.066 22.124 1.00 92.12 119 THR A C 1
ATOM 936 O O . THR A 1 119 ? -14.135 -4.993 21.955 1.00 92.12 119 THR A O 1
ATOM 939 N N . PHE A 1 120 ? -12.080 -4.204 21.539 1.00 93.62 120 PHE A N 1
ATOM 940 C CA . PHE A 1 120 ? -12.528 -3.120 20.662 1.00 93.62 120 PHE A CA 1
ATOM 941 C C . PHE A 1 120 ? -13.279 -3.653 19.446 1.00 93.62 120 PHE A C 1
ATOM 943 O O . PHE A 1 120 ? -14.375 -3.174 19.160 1.00 93.62 120 PHE A O 1
ATOM 950 N N . ALA A 1 121 ? -12.745 -4.667 18.763 1.00 91.81 121 ALA A N 1
ATOM 951 C CA . ALA A 1 121 ? -13.407 -5.300 17.626 1.00 91.81 121 ALA A CA 1
ATOM 952 C C . ALA A 1 121 ? -14.795 -5.842 18.012 1.00 91.81 121 ALA A C 1
ATOM 954 O O . ALA A 1 121 ? -15.783 -5.621 17.309 1.00 91.81 121 ALA A O 1
ATOM 955 N N . THR A 1 122 ? -14.900 -6.465 19.189 1.00 90.88 122 THR A N 1
ATOM 956 C CA . THR A 1 122 ? -16.176 -6.936 19.741 1.00 90.88 122 THR A CA 1
ATOM 957 C C . THR A 1 122 ? -17.137 -5.781 20.041 1.00 90.88 122 THR A C 1
ATOM 959 O O . THR A 1 122 ? -18.339 -5.907 19.796 1.00 90.88 122 THR A O 1
ATOM 962 N N . ILE A 1 123 ? -16.641 -4.644 20.541 1.00 91.31 123 ILE A N 1
ATOM 963 C CA . ILE A 1 123 ? -17.453 -3.440 20.773 1.00 91.31 123 ILE A CA 1
ATOM 964 C C . ILE A 1 123 ? -17.982 -2.879 19.448 1.00 91.31 123 ILE A C 1
ATOM 966 O O . ILE A 1 123 ? -19.186 -2.637 19.350 1.00 91.31 123 ILE A O 1
ATOM 970 N N . TYR A 1 124 ? -17.130 -2.734 18.426 1.00 91.50 124 TYR A N 1
ATOM 971 C CA . TYR A 1 124 ? -17.541 -2.293 17.089 1.00 91.50 124 TYR A CA 1
ATOM 972 C C . TYR A 1 124 ? -18.633 -3.200 16.512 1.00 91.50 124 TYR A C 1
ATOM 974 O O . TYR A 1 124 ? -19.668 -2.704 16.064 1.00 91.50 124 TYR A O 1
ATOM 982 N N . ARG A 1 125 ? -18.454 -4.525 16.604 1.00 89.38 125 ARG A N 1
ATOM 983 C CA . ARG A 1 125 ? -19.441 -5.511 16.142 1.00 89.38 125 ARG A CA 1
ATOM 984 C C . ARG A 1 125 ? -20.768 -5.398 16.893 1.00 89.38 125 ARG A C 1
ATOM 986 O O . ARG A 1 125 ? -21.831 -5.317 16.289 1.00 89.38 125 ARG A O 1
ATOM 993 N N . ASN A 1 126 ? -20.720 -5.321 18.222 1.00 88.00 126 ASN A N 1
ATOM 994 C CA . ASN A 1 126 ? -21.917 -5.212 19.064 1.00 88.00 126 ASN A CA 1
ATOM 995 C C . ASN A 1 126 ? -22.683 -3.891 18.881 1.00 88.00 126 ASN A C 1
ATOM 997 O O . ASN A 1 126 ? -23.867 -3.825 19.224 1.00 88.00 126 ASN A O 1
ATOM 1001 N N . ALA A 1 127 ? -22.007 -2.849 18.396 1.00 86.25 127 ALA A N 1
ATOM 1002 C CA . ALA A 1 127 ? -22.589 -1.553 18.074 1.00 86.25 127 ALA A CA 1
ATOM 1003 C C . ALA A 1 127 ? -23.070 -1.444 16.613 1.00 86.25 127 ALA A C 1
ATOM 1005 O O . ALA A 1 127 ? -23.668 -0.432 16.270 1.00 86.25 127 ALA A O 1
ATOM 1006 N N . GLY A 1 128 ? -22.834 -2.453 15.761 1.00 85.00 128 GLY A N 1
ATOM 1007 C CA . GLY A 1 128 ? -23.171 -2.399 14.331 1.00 85.00 128 GLY A CA 1
ATOM 1008 C C . GLY A 1 128 ? -22.258 -1.479 13.508 1.00 85.00 128 GLY A C 1
ATOM 1009 O O . GLY A 1 128 ? -22.633 -1.050 12.423 1.00 85.00 128 GLY A O 1
ATOM 1010 N N . LEU A 1 129 ? -21.061 -1.165 14.013 1.00 87.75 129 LEU A N 1
ATOM 1011 C CA . LEU A 1 129 ? -20.101 -0.223 13.421 1.00 87.75 129 LEU A CA 1
ATOM 1012 C C . LEU A 1 129 ? -18.947 -0.943 12.693 1.00 87.75 129 LEU A C 1
ATOM 1014 O O . LEU A 1 129 ? -17.807 -0.483 12.699 1.00 87.75 129 LEU A O 1
ATOM 1018 N N . GLU A 1 130 ? -19.211 -2.098 12.081 1.00 87.81 130 GLU A N 1
ATOM 1019 C CA . GLU A 1 130 ? -18.173 -2.929 11.449 1.00 87.81 130 GLU A CA 1
ATOM 1020 C C . GLU A 1 130 ? -17.489 -2.251 10.253 1.00 87.81 130 GLU A C 1
ATOM 1022 O O . GLU A 1 130 ? -16.280 -2.393 10.071 1.00 87.81 130 GLU A O 1
ATOM 1027 N N . SER A 1 131 ? -18.238 -1.495 9.443 1.00 87.38 131 SER A N 1
ATOM 1028 C CA . SER A 1 131 ? -17.690 -0.731 8.312 1.00 87.38 131 SER A CA 1
ATOM 1029 C C . SER A 1 131 ? -16.664 0.306 8.774 1.00 87.38 131 SER A C 1
ATOM 1031 O O . SER A 1 131 ? -15.586 0.430 8.193 1.00 87.38 131 SER A O 1
ATOM 1033 N N . GLU A 1 132 ? -16.971 1.000 9.867 1.00 87.06 132 GLU A N 1
ATOM 1034 C CA . GLU A 1 132 ? -16.097 1.987 10.499 1.00 87.06 132 GLU A CA 1
ATOM 1035 C C . GLU A 1 132 ? -14.853 1.330 11.096 1.00 87.06 132 GLU A C 1
ATOM 1037 O O . GLU A 1 132 ? -13.751 1.853 10.949 1.00 87.06 132 GLU A O 1
ATOM 1042 N N . ALA A 1 133 ? -15.008 0.149 11.698 1.00 87.50 133 ALA A N 1
ATOM 1043 C CA . ALA A 1 133 ? -13.896 -0.634 12.222 1.00 87.50 133 ALA A CA 1
ATOM 1044 C C . ALA A 1 133 ? -12.930 -1.066 11.104 1.00 87.50 133 ALA A C 1
ATOM 1046 O O . ALA A 1 133 ? -11.717 -0.909 11.242 1.00 87.50 133 ALA A O 1
ATOM 1047 N N . LYS A 1 134 ? -13.459 -1.529 9.960 1.00 87.38 134 LYS A N 1
ATOM 1048 C CA . LYS A 1 134 ? -12.662 -1.847 8.761 1.00 87.38 134 LYS A CA 1
ATOM 1049 C C . LYS A 1 134 ? -11.958 -0.609 8.203 1.00 87.38 134 LYS A C 1
ATOM 1051 O O . LYS A 1 134 ? -10.787 -0.689 7.839 1.00 87.38 134 LYS A O 1
ATOM 1056 N N . ARG A 1 135 ? -12.636 0.545 8.164 1.00 86.62 135 ARG A N 1
ATOM 1057 C CA . ARG A 1 135 ? -12.029 1.812 7.723 1.00 86.62 135 ARG A CA 1
ATOM 1058 C C . ARG A 1 135 ? -10.891 2.241 8.647 1.00 86.62 135 ARG A C 1
ATOM 1060 O O . ARG A 1 135 ? -9.815 2.571 8.157 1.00 86.62 135 ARG A O 1
ATOM 1067 N N . LEU A 1 136 ? -11.113 2.203 9.962 1.00 86.81 136 LEU A N 1
ATOM 1068 C CA . LEU A 1 136 ? -10.090 2.514 10.958 1.00 86.81 136 LEU A CA 1
ATOM 1069 C C . LEU A 1 136 ? -8.896 1.566 10.832 1.00 86.81 136 LEU A C 1
ATOM 1071 O O . LEU A 1 136 ? -7.761 2.026 10.875 1.00 86.81 136 LEU A O 1
ATOM 1075 N N . MET A 1 137 ? -9.145 0.272 10.619 1.00 87.00 137 MET A N 1
ATOM 1076 C CA . MET A 1 137 ? -8.078 -0.700 10.408 1.00 87.00 137 MET A CA 1
ATOM 1077 C C . MET A 1 137 ? -7.200 -0.329 9.209 1.00 87.00 137 MET A C 1
ATOM 1079 O O . MET A 1 137 ? -5.988 -0.199 9.364 1.00 87.00 137 MET A O 1
ATOM 1083 N N . LYS A 1 138 ? -7.809 -0.081 8.040 1.00 83.31 138 LYS A N 1
ATOM 1084 C CA . LYS A 1 138 ? -7.066 0.345 6.842 1.00 83.31 138 LYS A CA 1
ATOM 1085 C C . LYS A 1 138 ? -6.206 1.577 7.134 1.00 83.31 138 LYS A C 1
ATOM 1087 O O . LYS A 1 138 ? -5.023 1.586 6.829 1.00 83.31 138 LYS A O 1
ATOM 1092 N N . GLN A 1 139 ? -6.765 2.580 7.813 1.00 82.06 139 GLN A N 1
ATOM 1093 C CA . GLN A 1 139 ? -6.028 3.796 8.174 1.00 82.06 139 GLN A CA 1
ATOM 1094 C C . GLN A 1 139 ? -4.857 3.537 9.136 1.00 82.06 139 GLN A C 1
ATOM 1096 O O . GLN A 1 139 ? -3.789 4.122 8.961 1.00 82.06 139 GLN A O 1
ATOM 1101 N N . LEU A 1 140 ? -5.040 2.673 10.140 1.00 84.31 140 LEU A N 1
ATOM 1102 C CA . LEU A 1 140 ? -3.989 2.317 11.096 1.00 84.31 140 LEU A CA 1
ATOM 1103 C C . LEU A 1 140 ? -2.865 1.514 10.432 1.00 84.31 140 LEU A C 1
ATOM 1105 O O . LEU A 1 140 ? -1.696 1.803 10.682 1.00 84.31 140 LEU A O 1
ATOM 1109 N N . ARG A 1 141 ? -3.201 0.554 9.560 1.00 83.50 141 ARG A N 1
ATOM 1110 C CA . ARG A 1 141 ? -2.226 -0.209 8.768 1.00 83.50 141 ARG A CA 1
ATOM 1111 C C . ARG A 1 141 ? -1.436 0.721 7.847 1.00 83.50 141 ARG A C 1
ATOM 1113 O O . ARG A 1 141 ? -0.209 0.731 7.914 1.00 83.50 141 ARG A O 1
ATOM 1120 N N . SER A 1 142 ? -2.114 1.603 7.103 1.00 80.31 142 SER A N 1
ATOM 1121 C CA . SER A 1 142 ? -1.439 2.589 6.248 1.00 80.31 142 SER A CA 1
ATOM 1122 C C . SER A 1 142 ? -0.504 3.515 7.039 1.00 80.31 142 SER A C 1
ATOM 1124 O O . SER A 1 142 ? 0.606 3.809 6.594 1.00 80.31 142 SER A O 1
ATOM 1126 N N . GLN A 1 143 ? -0.902 3.931 8.246 1.00 80.31 143 GLN A N 1
ATOM 1127 C CA . GLN A 1 143 ? -0.044 4.727 9.120 1.00 80.31 143 GLN A CA 1
ATOM 1128 C C . GLN A 1 143 ? 1.164 3.940 9.640 1.00 80.31 143 GLN A C 1
ATOM 1130 O O . GLN A 1 143 ? 2.263 4.489 9.702 1.00 80.31 143 GLN A O 1
ATOM 1135 N N . ALA A 1 144 ? 0.974 2.681 10.037 1.00 79.56 144 ALA A N 1
ATOM 1136 C CA . ALA A 1 144 ? 2.042 1.852 10.587 1.00 79.56 144 ALA A CA 1
ATOM 1137 C C . ALA A 1 144 ? 3.119 1.528 9.548 1.00 79.56 144 ALA A C 1
ATOM 1139 O O . ALA A 1 144 ? 4.303 1.508 9.878 1.00 79.56 144 ALA A O 1
ATOM 1140 N N . ILE A 1 145 ? 2.705 1.298 8.302 1.00 79.56 145 ILE A N 1
ATOM 1141 C CA . ILE A 1 145 ? 3.585 0.831 7.230 1.00 79.56 145 ILE A CA 1
ATOM 1142 C C . ILE A 1 145 ? 4.153 2.016 6.449 1.00 79.56 145 ILE A C 1
ATOM 1144 O O . ILE A 1 145 ? 5.368 2.175 6.357 1.00 79.56 145 ILE A O 1
ATOM 1148 N N . PHE A 1 146 ? 3.283 2.891 5.942 1.00 76.25 146 PHE A N 1
ATOM 1149 C CA . PHE A 1 146 ? 3.660 3.962 5.016 1.00 76.25 146 PHE A CA 1
ATOM 1150 C C . PHE A 1 146 ? 3.908 5.309 5.701 1.00 76.25 146 PHE A C 1
ATOM 1152 O O . PHE A 1 146 ? 4.323 6.257 5.035 1.00 76.25 146 PHE A O 1
ATOM 1159 N N . ALA A 1 147 ? 3.639 5.423 7.010 1.00 70.06 147 ALA A N 1
ATOM 1160 C CA . ALA A 1 147 ? 3.545 6.706 7.718 1.00 70.06 147 ALA A CA 1
ATOM 1161 C C . ALA A 1 147 ? 2.569 7.691 7.039 1.00 70.06 147 ALA A C 1
ATOM 1163 O O . ALA A 1 147 ? 2.700 8.908 7.171 1.00 70.06 147 ALA A O 1
ATOM 1164 N N . HIS A 1 148 ? 1.580 7.158 6.314 1.00 57.69 148 HIS A N 1
ATOM 1165 C CA . HIS A 1 148 ? 0.605 7.915 5.541 1.00 57.69 148 HIS A CA 1
ATOM 1166 C C . HIS A 1 148 ? -0.793 7.651 6.104 1.00 57.69 148 HIS A C 1
ATOM 1168 O O . HIS A 1 148 ? -1.274 6.519 6.078 1.00 57.69 148 HIS A O 1
ATOM 1174 N N . SER A 1 149 ? -1.458 8.675 6.645 1.00 54.09 149 SER A N 1
ATOM 1175 C CA . SER A 1 149 ? -2.877 8.564 6.992 1.00 54.09 149 SER A CA 1
ATOM 1176 C C . SER A 1 149 ? -3.575 9.925 7.025 1.00 54.09 149 SER A C 1
ATOM 1178 O O . SER A 1 149 ? -2.986 10.928 7.419 1.00 54.09 149 SER A O 1
ATOM 1180 N N . ASN A 1 150 ? -4.865 9.926 6.677 1.00 50.78 150 ASN A N 1
ATOM 1181 C CA . ASN A 1 150 ? -5.782 11.056 6.880 1.00 50.78 150 ASN A CA 1
ATOM 1182 C C . ASN A 1 150 ? -6.269 11.175 8.333 1.00 50.78 150 ASN A C 1
ATOM 1184 O O . ASN A 1 150 ? -7.092 12.039 8.648 1.00 50.78 150 ASN A O 1
ATOM 1188 N N . LEU A 1 151 ? -5.825 10.285 9.225 1.00 53.06 151 LEU A N 1
ATOM 1189 C CA . LEU A 1 151 ? -6.088 10.463 10.636 1.00 53.06 151 LEU A CA 1
ATOM 1190 C C . LEU A 1 151 ? -5.288 11.682 11.089 1.00 53.06 151 LEU A C 1
ATOM 1192 O O . LEU A 1 151 ? -4.092 11.783 10.826 1.00 53.06 151 LEU A O 1
ATOM 1196 N N . LYS A 1 152 ? -5.934 12.589 11.825 1.00 47.53 152 LYS A N 1
ATOM 1197 C CA . LYS A 1 152 ? -5.258 13.657 12.576 1.00 47.53 152 LYS A CA 1
ATOM 1198 C C . LYS A 1 152 ? -4.460 13.064 13.749 1.00 47.53 152 LYS A C 1
ATOM 1200 O O . LYS A 1 152 ? -4.600 13.512 14.884 1.00 47.53 152 LYS A O 1
ATOM 1205 N N . LEU A 1 153 ? -3.689 12.004 13.516 1.00 50.81 153 LEU A N 1
ATOM 1206 C CA . LEU A 1 153 ? -2.643 11.630 14.442 1.00 50.81 153 LEU A CA 1
ATOM 1207 C C . LEU A 1 153 ? -1.559 12.689 14.326 1.00 50.81 153 LEU A C 1
ATOM 1209 O O . LEU A 1 153 ? -1.182 13.102 13.231 1.00 50.81 153 LEU A O 1
ATOM 1213 N N . ASP A 1 154 ? -1.088 13.141 15.483 1.00 47.94 154 ASP A N 1
ATOM 1214 C CA . ASP A 1 154 ? 0.143 13.908 15.565 1.00 47.94 154 ASP A CA 1
ATOM 1215 C C . ASP A 1 154 ? 1.210 13.147 14.748 1.00 47.94 154 ASP A C 1
ATOM 1217 O O . ASP A 1 154 ? 1.405 11.952 15.006 1.00 47.94 154 ASP A O 1
ATOM 1221 N N . PRO A 1 155 ? 1.878 13.773 13.759 1.00 48.38 155 PRO A N 1
ATOM 1222 C CA . PRO A 1 155 ? 2.909 13.131 12.934 1.00 48.38 155 PRO A CA 1
ATOM 1223 C C . PRO A 1 155 ? 4.065 12.519 13.750 1.00 48.38 155 PRO A C 1
ATOM 1225 O O . PRO A 1 155 ? 4.910 11.809 13.207 1.00 48.38 155 PRO A O 1
ATOM 1228 N N . LYS A 1 156 ? 4.102 12.763 15.066 1.00 44.34 156 LYS A N 1
ATOM 1229 C CA . LYS A 1 156 ? 4.999 12.125 16.035 1.00 44.34 156 LYS A CA 1
ATOM 1230 C C . LYS A 1 156 ? 4.598 10.707 16.459 1.00 44.34 156 LYS A C 1
ATOM 1232 O O . LYS A 1 156 ? 5.428 10.017 17.046 1.00 44.34 156 LYS A O 1
ATOM 1237 N N . ILE A 1 157 ? 3.373 10.250 16.194 1.00 53.50 157 ILE A N 1
ATOM 1238 C CA . ILE A 1 157 ? 2.933 8.900 16.572 1.00 53.50 157 ILE A CA 1
ATOM 1239 C C . ILE A 1 157 ? 3.371 7.924 15.479 1.00 53.50 157 ILE A C 1
ATOM 1241 O O . ILE A 1 157 ? 2.639 7.640 14.527 1.00 53.50 157 ILE A O 1
ATOM 1245 N N . LYS A 1 158 ? 4.597 7.419 15.620 1.00 60.94 158 LYS A N 1
ATOM 1246 C CA . LYS A 1 158 ? 5.063 6.248 14.880 1.00 60.94 158 LYS A CA 1
ATOM 1247 C C . LYS A 1 158 ? 4.535 5.008 15.587 1.00 60.94 158 LYS A C 1
ATOM 1249 O O . LYS A 1 158 ? 4.882 4.763 16.738 1.00 60.94 158 LYS A O 1
ATOM 1254 N N . LEU A 1 159 ? 3.684 4.249 14.905 1.00 68.94 159 LEU A N 1
ATOM 1255 C CA . LEU A 1 159 ? 3.261 2.938 15.382 1.00 68.94 159 LEU A CA 1
ATOM 1256 C C . LEU A 1 159 ? 4.478 2.005 15.328 1.00 68.94 159 LEU A C 1
ATOM 1258 O O . LEU A 1 159 ? 4.948 1.634 14.255 1.00 68.94 159 LEU A O 1
ATOM 1262 N N . GLU A 1 160 ? 5.043 1.707 16.495 1.00 73.00 160 GLU A N 1
ATOM 1263 C CA . GLU A 1 160 ? 6.207 0.830 16.634 1.00 73.00 160 GLU A CA 1
ATOM 1264 C C . GLU A 1 160 ? 5.821 -0.643 16.430 1.00 73.00 160 GLU A C 1
ATOM 1266 O O . GLU A 1 160 ? 4.654 -1.012 16.559 1.00 73.00 160 GLU A O 1
ATOM 1271 N N . SER A 1 161 ? 6.798 -1.517 16.167 1.00 76.69 161 SER A N 1
ATOM 1272 C CA . SER A 1 161 ? 6.551 -2.928 15.831 1.00 76.69 161 SER A CA 1
ATOM 1273 C C . SER A 1 161 ? 5.740 -3.708 16.871 1.00 76.69 161 SER A C 1
ATOM 1275 O O . SER A 1 161 ? 5.056 -4.664 16.520 1.00 76.69 161 SER A O 1
ATOM 1277 N N . TYR A 1 162 ? 5.750 -3.299 18.145 1.00 78.31 162 TYR A N 1
ATOM 1278 C CA . TYR A 1 162 ? 4.928 -3.946 19.176 1.00 78.31 162 TYR A CA 1
ATOM 1279 C C . TYR A 1 162 ? 3.420 -3.706 18.979 1.00 78.31 162 TYR A C 1
ATOM 1281 O O . TYR A 1 162 ? 2.605 -4.528 19.396 1.00 78.31 162 TYR A O 1
ATOM 1289 N N . THR A 1 163 ? 3.032 -2.620 18.301 1.00 84.12 163 THR A N 1
ATOM 1290 C CA . THR A 1 163 ? 1.627 -2.300 18.000 1.00 84.12 163 THR A CA 1
ATOM 1291 C C . THR A 1 163 ? 1.039 -3.179 16.895 1.00 84.12 163 THR A C 1
ATOM 1293 O O . THR A 1 163 ? -0.177 -3.254 16.748 1.00 84.12 163 THR A O 1
ATOM 1296 N N . TRP A 1 164 ? 1.866 -3.916 16.149 1.00 87.56 164 TRP A N 1
ATOM 1297 C CA . TRP A 1 164 ? 1.408 -4.806 15.076 1.00 87.56 164 TRP A CA 1
ATOM 1298 C C . TRP A 1 164 ? 0.547 -5.957 15.596 1.00 87.56 164 TRP A C 1
ATOM 1300 O O . TRP A 1 164 ? -0.408 -6.358 14.938 1.00 87.56 164 TRP A O 1
ATOM 1310 N N . VAL A 1 165 ? 0.811 -6.411 16.826 1.00 89.56 165 VAL A N 1
ATOM 1311 C CA . VAL A 1 165 ? -0.029 -7.393 17.528 1.00 89.56 165 VAL A CA 1
ATOM 1312 C C . VAL A 1 165 ? -1.460 -6.877 17.687 1.00 89.56 165 VAL A C 1
ATOM 1314 O O . VAL A 1 165 ? -2.409 -7.639 17.502 1.00 89.56 165 VAL A O 1
ATOM 1317 N N . PHE A 1 166 ? -1.632 -5.582 17.976 1.00 90.88 166 PHE A N 1
ATOM 1318 C CA . PHE A 1 166 ? -2.955 -4.962 18.040 1.00 90.88 166 PHE A CA 1
ATOM 1319 C C . PHE A 1 166 ? -3.642 -5.006 16.675 1.00 90.88 166 PHE A C 1
ATOM 1321 O O . PHE A 1 166 ? -4.800 -5.407 16.597 1.00 90.88 166 PHE A O 1
ATOM 1328 N N . LEU A 1 167 ? -2.934 -4.617 15.606 1.00 89.50 167 LEU A N 1
ATOM 1329 C CA . LEU A 1 167 ? -3.489 -4.599 14.252 1.00 89.50 167 LEU A CA 1
ATOM 1330 C C . LEU A 1 167 ? -3.974 -6.000 13.863 1.00 89.50 167 LEU A C 1
ATOM 1332 O O . LEU A 1 167 ? -5.167 -6.201 13.666 1.00 89.50 167 LEU A O 1
ATOM 1336 N N . VAL A 1 168 ? -3.102 -7.004 13.886 1.00 89.81 168 VAL A N 1
ATOM 1337 C CA . VAL A 1 168 ? -3.472 -8.368 13.474 1.00 89.81 168 VAL A CA 1
ATOM 1338 C C . VAL A 1 168 ? -4.621 -8.938 14.320 1.00 89.81 168 VAL A C 1
ATOM 1340 O O . VAL A 1 168 ? -5.556 -9.547 13.793 1.00 89.81 168 VAL A O 1
ATOM 1343 N N . SER A 1 169 ? -4.620 -8.688 15.632 1.00 90.19 169 SER A N 1
ATOM 1344 C CA . SER A 1 169 ? -5.698 -9.140 16.527 1.00 90.19 169 SER A CA 1
ATOM 1345 C C . SER A 1 169 ? -7.035 -8.439 16.240 1.00 90.19 169 SER A C 1
ATOM 1347 O O . SER A 1 169 ? -8.100 -9.055 16.305 1.00 90.19 169 SER A O 1
ATOM 1349 N N . PHE A 1 170 ? -7.002 -7.153 15.886 1.00 90.94 170 PHE A N 1
ATOM 1350 C CA . PHE A 1 170 ? -8.194 -6.376 15.544 1.00 90.94 170 PHE A CA 1
ATOM 1351 C C . PHE A 1 170 ? -8.760 -6.803 14.179 1.00 90.94 170 PHE A C 1
ATOM 1353 O O . PHE A 1 170 ? -9.967 -7.018 14.059 1.00 90.94 170 PHE A O 1
ATOM 1360 N N . GLU A 1 171 ? -7.905 -7.002 13.169 1.00 88.56 171 GLU A N 1
ATOM 1361 C CA . GLU A 1 171 ? -8.303 -7.446 11.822 1.00 88.56 171 GLU A CA 1
ATOM 1362 C C . GLU A 1 171 ? -8.887 -8.856 11.830 1.00 88.56 171 GLU A C 1
ATOM 1364 O O . GLU A 1 171 ? -9.985 -9.059 11.300 1.00 88.56 171 GLU A O 1
ATOM 1369 N N . SER A 1 172 ? -8.213 -9.809 12.478 1.00 88.25 172 SER A N 1
ATOM 1370 C CA . SER A 1 172 ? -8.708 -11.187 12.607 1.00 88.25 172 SER A CA 1
ATOM 1371 C C . SER A 1 172 ? -10.087 -11.237 13.270 1.00 88.25 172 SER A C 1
ATOM 1373 O O . SER A 1 172 ? -10.986 -11.935 12.797 1.00 88.25 172 SER A O 1
ATOM 1375 N N . THR A 1 173 ? -10.306 -10.426 14.310 1.00 88.06 173 THR A N 1
ATOM 1376 C CA . THR A 1 173 ? -11.586 -10.387 15.031 1.00 88.06 173 THR A CA 1
ATOM 1377 C C . THR A 1 173 ? -12.711 -9.736 14.214 1.00 88.06 173 THR A C 1
ATOM 1379 O O . THR A 1 173 ? -13.854 -10.189 14.284 1.00 88.06 173 THR A O 1
ATOM 1382 N N . ILE A 1 174 ? -12.422 -8.689 13.431 1.00 86.12 174 ILE A N 1
ATOM 1383 C CA . ILE A 1 174 ? -13.431 -7.983 12.613 1.00 86.12 174 ILE A CA 1
ATOM 1384 C C . ILE A 1 174 ? -13.798 -8.763 11.358 1.00 86.12 174 ILE A C 1
ATOM 1386 O O . ILE A 1 174 ? -14.969 -8.842 10.995 1.00 86.12 174 ILE A O 1
ATOM 1390 N N . THR A 1 175 ? -12.799 -9.289 10.654 1.00 80.69 175 THR A N 1
ATOM 1391 C CA . THR A 1 175 ? -13.028 -10.007 9.397 1.00 80.69 175 THR A CA 1
ATOM 1392 C C . THR A 1 175 ? -13.592 -11.402 9.641 1.00 80.69 175 THR A C 1
ATOM 1394 O O . THR A 1 175 ? -14.236 -11.957 8.754 1.00 80.69 175 THR A O 1
ATOM 1397 N N . GLY A 1 176 ? -13.368 -11.969 10.834 1.00 72.38 176 GLY A N 1
ATOM 1398 C CA . GLY A 1 176 ? -13.771 -13.334 11.162 1.00 72.38 176 GLY A CA 1
ATOM 1399 C C . GLY A 1 176 ? -13.088 -14.380 10.277 1.00 72.38 176 GLY A C 1
ATOM 1400 O O . GLY A 1 176 ? -13.566 -15.515 10.196 1.00 72.38 176 GLY A O 1
ATOM 1401 N N . ARG A 1 177 ? -12.004 -14.004 9.581 1.00 68.06 177 ARG A N 1
ATOM 1402 C CA . ARG A 1 177 ? -11.229 -14.910 8.735 1.00 68.06 177 ARG A CA 1
ATOM 1403 C C . ARG A 1 177 ? -10.617 -16.001 9.610 1.00 68.06 177 ARG A C 1
ATOM 1405 O O . ARG A 1 177 ? -10.109 -15.738 10.695 1.00 68.06 177 ARG A O 1
ATOM 1412 N N . LYS A 1 178 ? -10.658 -17.240 9.112 1.00 61.50 178 LYS A N 1
ATOM 1413 C CA . LYS A 1 178 ? -10.003 -18.405 9.736 1.00 61.50 178 LYS A CA 1
ATOM 1414 C C . LYS A 1 178 ? -8.513 -18.500 9.400 1.00 61.50 178 LYS A C 1
ATOM 1416 O O . LYS A 1 178 ? -7.894 -19.517 9.702 1.00 61.50 178 LYS A O 1
ATOM 1421 N N . GLU A 1 179 ? -7.960 -17.493 8.729 1.00 67.19 179 GLU A N 1
ATOM 1422 C CA . GLU A 1 179 ? -6.523 -17.412 8.497 1.00 67.19 179 GLU A CA 1
ATOM 1423 C C . GLU A 1 179 ? -5.799 -17.493 9.842 1.00 67.19 179 GLU A C 1
ATOM 1425 O O . GLU A 1 179 ? -6.231 -16.930 10.852 1.00 67.19 179 GLU A O 1
ATOM 1430 N N . LEU A 1 180 ? -4.713 -18.261 9.865 1.00 76.38 180 LEU A N 1
ATOM 1431 C CA . LEU A 1 180 ? -3.915 -18.408 11.068 1.00 76.38 180 LEU A CA 1
ATOM 1432 C C . LEU A 1 180 ? -3.330 -17.040 11.418 1.00 76.38 180 LEU A C 1
ATOM 1434 O O . LEU A 1 180 ? -2.750 -16.379 10.559 1.00 76.38 180 LEU A O 1
ATOM 1438 N N . TYR A 1 181 ? -3.425 -16.651 12.690 1.00 81.50 181 TYR A N 1
ATOM 1439 C CA . TYR A 1 181 ? -2.823 -15.421 13.214 1.00 81.50 181 TYR A CA 1
ATOM 1440 C C . TYR A 1 181 ? -1.356 -15.257 12.769 1.00 81.50 181 TYR A C 1
ATOM 1442 O O . TYR A 1 181 ? -0.914 -14.163 12.430 1.00 81.50 181 TYR A O 1
ATOM 1450 N N . SER A 1 182 ? -0.608 -16.364 12.711 1.00 84.19 182 SER A N 1
ATOM 1451 C CA . SER A 1 182 ? 0.776 -16.395 12.235 1.00 84.19 182 SER A CA 1
ATOM 1452 C C . SER A 1 182 ? 0.935 -15.994 10.766 1.00 84.19 182 SER A C 1
ATOM 1454 O O . SER A 1 182 ? 1.943 -15.382 10.436 1.00 84.19 182 SER A O 1
ATOM 1456 N N . SER A 1 183 ? -0.033 -16.323 9.904 1.00 85.81 183 SER A N 1
ATOM 1457 C CA . SER A 1 183 ? -0.032 -15.932 8.488 1.00 85.81 183 SER A CA 1
ATOM 1458 C C . SER A 1 183 ? -0.238 -14.430 8.358 1.00 85.81 183 SER A C 1
ATOM 1460 O O . SER A 1 183 ? 0.626 -13.754 7.824 1.00 85.81 183 SER A O 1
ATOM 1462 N N . MET A 1 184 ? -1.301 -13.894 8.971 1.00 84.25 184 MET A N 1
ATOM 1463 C CA . MET A 1 184 ? -1.584 -12.453 8.943 1.00 84.25 184 MET A CA 1
ATOM 1464 C C . MET A 1 184 ? -0.415 -11.627 9.497 1.00 84.25 184 MET A C 1
ATOM 1466 O O . MET A 1 184 ? -0.073 -10.569 8.973 1.00 84.25 184 MET A O 1
ATOM 1470 N N . MET A 1 185 ? 0.223 -12.122 10.563 1.00 86.81 185 MET A N 1
ATOM 1471 C CA . MET A 1 185 ? 1.411 -11.485 11.117 1.00 86.81 185 MET A CA 1
ATOM 1472 C C . MET A 1 185 ? 2.593 -11.548 10.139 1.00 86.81 185 MET A C 1
ATOM 1474 O O . MET A 1 185 ? 3.275 -10.541 9.966 1.00 86.81 185 MET A O 1
ATOM 1478 N N . ALA A 1 186 ? 2.841 -12.697 9.501 1.00 88.25 186 ALA A N 1
ATOM 1479 C CA . ALA A 1 186 ? 3.901 -12.849 8.505 1.00 88.25 186 ALA A CA 1
ATOM 1480 C C . ALA A 1 186 ? 3.687 -11.928 7.296 1.00 88.25 186 ALA A C 1
ATOM 1482 O O . ALA A 1 186 ? 4.646 -11.296 6.853 1.00 88.25 186 ALA A O 1
ATOM 1483 N N . ASP A 1 187 ? 2.445 -11.788 6.832 1.00 88.31 187 ASP A N 1
ATOM 1484 C CA . ASP A 1 187 ? 2.095 -10.900 5.726 1.00 88.31 187 ASP A CA 1
ATOM 1485 C C . ASP A 1 187 ? 2.382 -9.441 6.090 1.00 88.31 187 ASP A C 1
ATOM 1487 O O . ASP A 1 187 ? 3.043 -8.731 5.336 1.00 88.31 187 ASP A O 1
ATOM 1491 N N . LEU A 1 188 ? 1.990 -9.010 7.295 1.00 87.44 188 LEU A N 1
ATOM 1492 C CA . LEU A 1 188 ? 2.297 -7.670 7.798 1.00 87.44 188 LEU A CA 1
ATOM 1493 C C . LEU A 1 188 ? 3.812 -7.429 7.931 1.00 87.44 188 LEU A C 1
ATOM 1495 O O . LEU A 1 188 ? 4.309 -6.368 7.551 1.00 87.44 188 LEU A O 1
ATOM 1499 N N . PHE A 1 189 ? 4.564 -8.406 8.450 1.00 87.00 189 PHE A N 1
ATOM 1500 C CA . PHE A 1 189 ? 6.027 -8.323 8.528 1.00 87.00 189 PHE A CA 1
ATOM 1501 C C . PHE A 1 189 ? 6.658 -8.186 7.141 1.00 87.00 189 PHE A C 1
ATOM 1503 O O . PHE A 1 189 ? 7.557 -7.363 6.959 1.00 87.00 189 PHE A O 1
ATOM 1510 N N . MET A 1 190 ? 6.197 -8.986 6.178 1.00 88.81 190 MET A N 1
ATOM 1511 C CA . MET A 1 190 ? 6.689 -8.954 4.806 1.00 88.81 190 MET A CA 1
ATOM 1512 C C . MET A 1 190 ? 6.370 -7.614 4.141 1.00 88.81 190 MET A C 1
ATOM 1514 O O . MET A 1 190 ? 7.256 -7.017 3.535 1.00 88.81 190 MET A O 1
ATOM 1518 N N . GLU A 1 191 ? 5.155 -7.095 4.323 1.00 89.44 191 GLU A N 1
ATOM 1519 C CA . GLU A 1 191 ? 4.739 -5.794 3.795 1.00 89.44 191 GLU A CA 1
ATOM 1520 C C . GLU A 1 191 ? 5.646 -4.665 4.298 1.00 89.44 191 GLU A C 1
ATOM 1522 O O . GLU A 1 191 ? 6.210 -3.900 3.510 1.00 89.44 191 GLU A O 1
ATOM 1527 N N . VAL A 1 192 ? 5.852 -4.602 5.620 1.00 87.31 192 VAL A N 1
ATOM 1528 C CA . VAL A 1 192 ? 6.729 -3.605 6.243 1.00 87.31 192 VAL A CA 1
ATOM 1529 C C . VAL A 1 192 ? 8.157 -3.757 5.740 1.00 87.31 192 VAL A C 1
ATOM 1531 O O . VAL A 1 192 ? 8.802 -2.762 5.408 1.00 87.31 192 VAL A O 1
ATOM 1534 N N . PHE A 1 193 ? 8.661 -4.988 5.676 1.00 88.69 193 PHE A N 1
ATOM 1535 C CA . PHE A 1 193 ? 10.012 -5.258 5.209 1.00 88.69 193 PHE A CA 1
ATOM 1536 C C . PHE A 1 193 ? 10.208 -4.795 3.759 1.00 88.69 193 PHE A C 1
ATOM 1538 O O . PHE A 1 193 ? 11.159 -4.064 3.477 1.00 88.69 193 PHE A O 1
ATOM 1545 N N . LEU A 1 194 ? 9.296 -5.150 2.850 1.00 89.75 194 LEU A N 1
ATOM 1546 C CA . LEU A 1 194 ? 9.353 -4.750 1.442 1.00 89.75 194 LEU A CA 1
ATOM 1547 C C . LEU A 1 194 ? 9.292 -3.227 1.286 1.00 89.75 194 LEU A C 1
ATOM 1549 O O . LEU A 1 194 ? 10.100 -2.654 0.549 1.00 89.75 194 LEU A O 1
ATOM 1553 N N . TYR A 1 195 ? 8.408 -2.555 2.028 1.00 88.94 195 TYR A N 1
ATOM 1554 C CA . TYR A 1 195 ? 8.313 -1.098 1.990 1.00 88.94 195 TYR A CA 1
ATOM 1555 C C . TYR A 1 195 ? 9.570 -0.415 2.540 1.00 88.94 195 TYR A C 1
ATOM 1557 O O . TYR A 1 195 ? 10.084 0.531 1.939 1.00 88.94 195 TYR A O 1
ATOM 1565 N N . GLN A 1 196 ? 10.123 -0.911 3.648 1.00 87.25 196 GLN A N 1
ATOM 1566 C CA . GLN A 1 196 ? 11.370 -0.389 4.208 1.00 87.25 196 GLN A CA 1
ATOM 1567 C C . GLN A 1 196 ? 12.553 -0.589 3.261 1.00 87.25 196 GLN A C 1
ATOM 1569 O O . GLN A 1 196 ? 13.383 0.311 3.137 1.00 87.25 196 GLN A O 1
ATOM 1574 N N . MET A 1 197 ? 12.633 -1.731 2.574 1.00 87.50 197 MET A N 1
ATOM 1575 C CA . MET A 1 197 ? 13.675 -1.988 1.576 1.00 87.50 197 MET A CA 1
ATOM 1576 C C . MET A 1 197 ? 13.566 -1.016 0.399 1.00 87.50 197 MET A C 1
ATOM 1578 O O . MET A 1 197 ? 14.573 -0.427 0.002 1.00 87.50 197 MET A O 1
ATOM 1582 N N . TYR A 1 198 ? 12.348 -0.766 -0.088 1.00 90.06 198 TYR A N 1
ATOM 1583 C CA . TYR A 1 198 ? 12.084 0.251 -1.104 1.00 90.06 198 TYR A CA 1
ATOM 1584 C C . TYR A 1 198 ? 12.503 1.657 -0.633 1.00 90.06 198 TYR A C 1
ATOM 1586 O O . TYR A 1 198 ? 13.353 2.288 -1.263 1.00 90.06 198 TYR A O 1
ATOM 1594 N N . GLN A 1 199 ? 12.018 2.122 0.519 1.00 87.31 199 GLN A N 1
ATOM 1595 C CA . GLN A 1 199 ? 12.368 3.442 1.064 1.00 87.31 199 GLN A CA 1
ATOM 1596 C C . GLN A 1 199 ? 13.874 3.595 1.300 1.00 87.31 199 GLN A C 1
ATOM 1598 O O . GLN A 1 199 ? 14.485 4.596 0.919 1.00 87.31 199 GLN A O 1
ATOM 1603 N N . ARG A 1 200 ? 14.512 2.575 1.881 1.00 88.06 200 ARG A N 1
ATOM 1604 C CA . ARG A 1 200 ? 15.959 2.558 2.101 1.00 88.06 200 ARG A CA 1
ATOM 1605 C C . ARG A 1 200 ? 16.721 2.644 0.784 1.00 88.06 200 ARG A C 1
ATOM 1607 O O . ARG A 1 200 ? 17.721 3.355 0.735 1.00 88.06 200 ARG A O 1
ATOM 1614 N N . SER A 1 201 ? 16.262 1.964 -0.265 1.00 88.81 201 SER A N 1
ATOM 1615 C CA . SER A 1 201 ? 16.913 2.008 -1.576 1.00 88.81 201 SER A CA 1
ATOM 1616 C C . SER A 1 201 ? 16.912 3.417 -2.184 1.00 88.81 201 SER A C 1
ATOM 1618 O O . SER A 1 201 ? 17.928 3.838 -2.740 1.00 88.81 201 SER A O 1
ATOM 1620 N N . ILE A 1 202 ? 15.842 4.191 -1.965 1.00 87.69 202 ILE A N 1
ATOM 1621 C CA . ILE A 1 202 ? 15.755 5.604 -2.361 1.00 87.69 202 ILE A CA 1
ATOM 1622 C C . ILE A 1 202 ? 16.709 6.464 -1.529 1.00 87.69 202 ILE A C 1
ATOM 1624 O O . ILE A 1 202 ? 17.515 7.211 -2.082 1.00 87.69 202 ILE A O 1
ATOM 1628 N N . VAL A 1 203 ? 16.657 6.345 -0.197 1.00 88.25 203 VAL A N 1
ATOM 1629 C CA . VAL A 1 203 ? 17.490 7.148 0.720 1.00 88.25 203 VAL A CA 1
ATOM 1630 C C . VAL A 1 203 ? 18.980 6.898 0.488 1.00 88.25 203 VAL A C 1
ATOM 1632 O O . VAL A 1 203 ? 19.782 7.831 0.511 1.00 88.25 203 VAL A O 1
ATOM 1635 N N . GLN A 1 204 ? 19.358 5.646 0.228 1.00 89.00 204 GLN A N 1
ATOM 1636 C CA . GLN A 1 204 ? 20.736 5.257 -0.068 1.00 89.00 204 GLN A CA 1
ATOM 1637 C C . GLN A 1 204 ? 21.167 5.585 -1.502 1.00 89.00 204 GLN A C 1
ATOM 1639 O O . GLN A 1 204 ? 22.317 5.322 -1.845 1.00 89.00 204 GLN A O 1
ATOM 1644 N N . LYS A 1 205 ? 20.279 6.166 -2.323 1.00 85.81 205 LYS A N 1
ATOM 1645 C CA . LYS A 1 205 ? 20.527 6.488 -3.735 1.00 85.81 205 LYS A CA 1
ATOM 1646 C C . LYS A 1 205 ? 21.082 5.285 -4.498 1.00 85.81 205 LYS A C 1
ATOM 1648 O O . LYS A 1 205 ? 22.067 5.396 -5.227 1.00 85.81 205 LYS A O 1
ATOM 1653 N N . MET A 1 206 ? 20.470 4.120 -4.277 1.00 86.50 206 MET A N 1
ATOM 1654 C CA . MET A 1 206 ? 20.804 2.924 -5.042 1.00 86.50 206 MET A CA 1
ATOM 1655 C C . MET A 1 206 ? 20.527 3.150 -6.532 1.00 86.50 206 MET A C 1
ATOM 1657 O O . MET A 1 206 ? 19.814 4.079 -6.917 1.00 86.50 206 MET A O 1
ATOM 1661 N N . PHE A 1 207 ? 21.077 2.273 -7.372 1.00 82.62 207 PHE A N 1
ATOM 1662 C CA . PHE A 1 207 ? 20.787 2.287 -8.801 1.00 82.62 207 PHE A CA 1
ATOM 1663 C C . PHE A 1 207 ? 19.278 2.221 -9.049 1.00 82.62 207 PHE A C 1
ATOM 1665 O O . PHE A 1 207 ? 18.563 1.458 -8.397 1.00 82.62 207 PHE A O 1
ATOM 1672 N N . PHE A 1 208 ? 18.813 3.009 -10.019 1.00 82.94 208 PHE A N 1
ATOM 1673 C CA . PHE A 1 208 ? 17.402 3.147 -10.389 1.00 82.94 208 PHE A CA 1
ATOM 1674 C C . PHE A 1 208 ? 16.695 1.792 -10.564 1.00 82.94 208 PHE A C 1
ATOM 1676 O O . PHE A 1 208 ? 15.584 1.574 -10.093 1.00 82.94 208 PHE A O 1
ATOM 1683 N N . THR A 1 209 ? 17.401 0.842 -11.162 1.00 80.56 209 THR A N 1
ATOM 1684 C CA . THR A 1 209 ? 16.960 -0.517 -11.486 1.00 80.56 209 THR A CA 1
ATOM 1685 C C . THR A 1 209 ? 16.718 -1.353 -10.230 1.00 80.56 209 THR A C 1
ATOM 1687 O O . THR A 1 209 ? 15.692 -2.017 -10.093 1.00 80.56 209 THR A O 1
ATOM 1690 N N . THR A 1 210 ? 17.629 -1.247 -9.262 1.00 84.38 210 THR A N 1
ATOM 1691 C CA . THR A 1 210 ? 17.532 -1.878 -7.949 1.00 84.38 210 THR A CA 1
ATOM 1692 C C . THR A 1 210 ? 16.337 -1.333 -7.174 1.00 84.38 210 THR A C 1
ATOM 1694 O O . THR A 1 210 ? 15.595 -2.110 -6.576 1.00 84.38 210 THR A O 1
ATOM 1697 N N . VAL A 1 211 ? 16.112 -0.014 -7.213 1.00 87.50 211 VAL A N 1
ATOM 1698 C CA . VAL A 1 211 ? 14.948 0.613 -6.564 1.00 87.50 211 VAL A CA 1
ATOM 1699 C C . VAL A 1 211 ? 13.646 0.092 -7.174 1.00 87.50 211 VAL A C 1
ATOM 1701 O O . VAL A 1 211 ? 12.750 -0.330 -6.441 1.00 87.50 211 VAL A O 1
ATOM 1704 N N . LEU A 1 212 ? 13.557 0.044 -8.507 1.00 87.12 212 LEU A N 1
ATOM 1705 C CA . LEU A 1 212 ? 12.376 -0.473 -9.196 1.00 87.12 212 LEU A CA 1
ATOM 1706 C C . LEU A 1 212 ? 12.165 -1.978 -8.982 1.00 87.12 212 LEU A C 1
ATOM 1708 O O . LEU A 1 212 ? 11.022 -2.421 -8.932 1.00 87.12 212 LEU A O 1
ATOM 1712 N N . SER A 1 213 ? 13.226 -2.766 -8.789 1.00 86.62 213 SER A N 1
ATOM 1713 C CA . SER A 1 213 ? 13.087 -4.178 -8.410 1.00 86.62 213 SER A CA 1
ATOM 1714 C C . SER A 1 213 ? 12.490 -4.351 -7.009 1.00 86.62 213 SER A C 1
ATOM 1716 O O . SER A 1 213 ? 11.710 -5.278 -6.791 1.00 86.62 213 SER A O 1
ATOM 1718 N N . TYR A 1 214 ? 12.822 -3.480 -6.052 1.00 89.38 214 TYR A N 1
ATOM 1719 C CA . TYR A 1 214 ? 12.167 -3.511 -4.741 1.00 89.38 214 TYR A CA 1
ATOM 1720 C C . TYR A 1 214 ? 10.716 -3.035 -4.836 1.00 89.38 214 TYR A C 1
ATOM 1722 O O . TYR A 1 214 ? 9.835 -3.648 -4.235 1.00 89.38 214 TYR A O 1
ATOM 1730 N N . ALA A 1 215 ? 10.459 -1.998 -5.639 1.00 89.44 215 ALA A N 1
ATOM 1731 C CA . ALA A 1 215 ? 9.111 -1.512 -5.915 1.00 89.44 215 ALA A CA 1
ATOM 1732 C C . ALA A 1 215 ? 8.224 -2.587 -6.563 1.00 89.44 215 ALA A C 1
ATOM 1734 O O . ALA A 1 215 ? 7.092 -2.778 -6.130 1.00 89.44 215 ALA A O 1
ATOM 1735 N N . SER A 1 216 ? 8.729 -3.332 -7.554 1.00 89.06 216 SER A N 1
ATOM 1736 C CA . SER A 1 216 ? 7.958 -4.381 -8.235 1.00 89.06 216 SER A CA 1
ATOM 1737 C C . SER A 1 216 ? 7.545 -5.498 -7.280 1.00 89.06 216 SER A C 1
ATOM 1739 O O . SER A 1 216 ? 6.389 -5.914 -7.291 1.00 89.06 216 SER A O 1
ATOM 1741 N N . ARG A 1 217 ? 8.455 -5.931 -6.397 1.00 89.88 217 ARG A N 1
ATOM 1742 C CA . ARG A 1 217 ? 8.167 -6.934 -5.359 1.00 89.88 217 ARG A CA 1
ATOM 1743 C C . ARG A 1 217 ? 7.139 -6.435 -4.349 1.00 89.88 217 ARG A C 1
ATOM 1745 O O . ARG A 1 217 ? 6.240 -7.187 -3.995 1.00 89.88 217 ARG A O 1
ATOM 1752 N N . LEU A 1 218 ? 7.252 -5.178 -3.916 1.00 90.62 218 LEU A N 1
ATOM 1753 C CA . LEU A 1 218 ? 6.278 -4.554 -3.020 1.00 90.62 218 LEU A CA 1
ATOM 1754 C C . LEU A 1 218 ? 4.882 -4.514 -3.656 1.00 90.62 218 LEU A C 1
ATOM 1756 O O . LEU A 1 218 ? 3.920 -4.954 -3.038 1.00 90.62 218 LEU A O 1
ATOM 1760 N N . LEU A 1 219 ? 4.769 -4.019 -4.890 1.00 89.94 219 LEU A N 1
ATOM 1761 C CA . LEU A 1 219 ? 3.483 -3.896 -5.584 1.00 89.94 219 LEU A CA 1
ATOM 1762 C C . LEU A 1 219 ? 2.853 -5.263 -5.881 1.00 89.94 219 LEU A C 1
ATOM 1764 O O . LEU A 1 219 ? 1.643 -5.420 -5.735 1.00 89.94 219 LEU A O 1
ATOM 1768 N N . ALA A 1 220 ? 3.661 -6.257 -6.265 1.00 88.81 220 ALA A N 1
ATOM 1769 C CA . ALA A 1 220 ? 3.192 -7.627 -6.459 1.00 88.81 220 ALA A CA 1
ATOM 1770 C C . ALA A 1 220 ? 2.632 -8.212 -5.156 1.00 88.81 220 ALA A C 1
ATOM 1772 O O . ALA A 1 220 ? 1.512 -8.712 -5.146 1.00 88.81 220 ALA A O 1
ATOM 1773 N N . PHE A 1 221 ? 3.363 -8.056 -4.050 1.00 89.38 221 PHE A N 1
ATOM 1774 C CA . PHE A 1 221 ? 2.932 -8.527 -2.738 1.00 89.38 221 PHE A CA 1
ATOM 1775 C C . PHE A 1 221 ? 1.644 -7.838 -2.255 1.00 89.38 221 PHE A C 1
ATOM 1777 O O . PHE A 1 221 ? 0.712 -8.504 -1.816 1.00 89.38 221 PHE A O 1
ATOM 1784 N N . LEU A 1 222 ? 1.538 -6.511 -2.394 1.00 87.31 222 LEU A N 1
ATOM 1785 C CA . LEU A 1 222 ? 0.327 -5.764 -2.020 1.00 87.31 222 LEU A CA 1
ATOM 1786 C C . LEU A 1 222 ? -0.904 -6.218 -2.815 1.00 87.31 222 LEU A C 1
ATOM 1788 O O . LEU A 1 222 ? -2.010 -6.266 -2.278 1.00 87.31 222 LEU A O 1
ATOM 1792 N N . LYS A 1 223 ? -0.706 -6.591 -4.084 1.00 87.81 223 LYS A N 1
ATOM 1793 C CA . LYS A 1 223 ? -1.758 -7.154 -4.931 1.00 87.81 223 LYS A CA 1
ATOM 1794 C C . LYS A 1 223 ? -2.157 -8.570 -4.503 1.00 87.81 223 LYS A C 1
ATOM 1796 O O . LYS A 1 223 ? -3.335 -8.897 -4.584 1.00 87.81 223 LYS A O 1
ATOM 1801 N N . GLU A 1 224 ? -1.209 -9.392 -4.055 1.00 86.94 224 GLU A N 1
ATOM 1802 C CA . GLU A 1 224 ? -1.478 -10.741 -3.530 1.00 86.94 224 GLU A CA 1
ATOM 1803 C C . GLU A 1 224 ? -2.254 -10.710 -2.206 1.00 86.94 224 GLU A C 1
ATOM 1805 O O . GLU A 1 224 ? -3.146 -11.529 -2.003 1.00 86.94 224 GLU A O 1
ATOM 1810 N N . VAL A 1 225 ? -1.955 -9.743 -1.333 1.00 82.50 225 VAL A N 1
ATOM 1811 C CA . VAL A 1 225 ? -2.625 -9.562 -0.030 1.00 82.50 225 VAL A CA 1
ATOM 1812 C C . VAL A 1 225 ? -3.959 -8.798 -0.150 1.00 82.50 225 VAL A C 1
ATOM 1814 O O . VAL A 1 225 ? -4.681 -8.651 0.834 1.00 82.50 225 VAL A O 1
ATOM 1817 N N . GLU A 1 226 ? -4.328 -8.349 -1.356 1.00 81.19 226 GLU A N 1
ATOM 1818 C CA . GLU A 1 226 ? -5.539 -7.556 -1.630 1.00 81.19 226 GLU A CA 1
ATOM 1819 C C . GLU A 1 226 ? -5.620 -6.249 -0.802 1.00 81.19 226 GLU A C 1
ATOM 1821 O O . GLU A 1 226 ? -6.708 -5.779 -0.452 1.00 81.19 226 GLU A O 1
ATOM 1826 N N . ASP A 1 227 ? -4.476 -5.630 -0.477 1.00 79.81 227 ASP A N 1
ATOM 1827 C CA . ASP A 1 227 ? -4.453 -4.323 0.194 1.00 79.81 227 ASP A CA 1
ATOM 1828 C C . ASP A 1 227 ? -4.508 -3.178 -0.825 1.00 79.81 227 ASP A C 1
ATOM 1830 O O . ASP A 1 227 ? -3.499 -2.556 -1.162 1.00 79.81 227 ASP A O 1
ATOM 1834 N N . ASP A 1 228 ? -5.719 -2.872 -1.297 1.00 81.88 228 ASP A N 1
ATOM 1835 C CA . ASP A 1 228 ? -5.964 -1.788 -2.258 1.00 81.88 228 ASP A CA 1
ATOM 1836 C C . ASP A 1 228 ? -5.432 -0.424 -1.780 1.00 81.88 228 ASP A C 1
ATOM 1838 O O . ASP A 1 228 ? -4.967 0.386 -2.582 1.00 81.88 228 ASP A O 1
ATOM 1842 N N . ALA A 1 229 ? -5.512 -0.151 -0.472 1.00 79.19 229 ALA A N 1
ATOM 1843 C CA . ALA A 1 229 ? -5.126 1.143 0.084 1.00 79.19 229 ALA A CA 1
ATOM 1844 C C . ALA A 1 229 ? -3.601 1.281 0.139 1.00 79.19 229 ALA A C 1
ATOM 1846 O O . ALA A 1 229 ? -3.058 2.315 -0.254 1.00 79.19 229 ALA A O 1
ATOM 1847 N N . GLY A 1 230 ? -2.911 0.233 0.599 1.00 81.25 230 GLY A N 1
ATOM 1848 C CA . GLY A 1 230 ? -1.454 0.155 0.537 1.00 81.25 230 GLY A CA 1
ATOM 1849 C C . GLY A 1 230 ? -0.945 0.207 -0.903 1.00 81.25 230 GLY A C 1
ATOM 1850 O O . GLY A 1 230 ? 0.002 0.941 -1.194 1.00 81.25 230 GLY A O 1
ATOM 1851 N N . LEU A 1 231 ? -1.618 -0.498 -1.819 1.00 87.31 231 LEU A N 1
ATOM 1852 C CA . LEU A 1 231 ? -1.284 -0.517 -3.241 1.00 87.31 231 LEU A CA 1
ATOM 1853 C C . LEU A 1 231 ? -1.380 0.876 -3.871 1.00 87.31 231 LEU A C 1
ATOM 1855 O O . LEU A 1 231 ? -0.447 1.276 -4.556 1.00 87.31 231 LEU A O 1
ATOM 1859 N N . GLU A 1 232 ? -2.441 1.642 -3.604 1.00 86.19 232 GLU A N 1
ATOM 1860 C CA . GLU A 1 232 ? -2.592 3.007 -4.129 1.00 86.19 232 GLU A CA 1
ATOM 1861 C C . GLU A 1 232 ? -1.478 3.949 -3.634 1.00 86.19 232 GLU A C 1
ATOM 1863 O O . GLU A 1 232 ? -0.917 4.726 -4.411 1.00 86.19 232 GLU A O 1
ATOM 1868 N N . ILE A 1 233 ? -1.121 3.864 -2.347 1.00 84.19 233 ILE A N 1
ATOM 1869 C CA . ILE A 1 233 ? -0.060 4.689 -1.746 1.00 84.19 233 ILE A CA 1
ATOM 1870 C C . ILE A 1 233 ? 1.305 4.325 -2.339 1.00 84.19 233 ILE A C 1
ATOM 1872 O O . ILE A 1 233 ? 2.074 5.213 -2.727 1.00 84.19 233 ILE A O 1
ATOM 1876 N N . ALA A 1 234 ? 1.610 3.028 -2.411 1.00 86.38 234 ALA A N 1
ATOM 1877 C CA . ALA A 1 234 ? 2.862 2.531 -2.961 1.00 86.38 234 ALA A CA 1
ATOM 1878 C C . ALA A 1 234 ? 2.979 2.855 -4.456 1.00 86.38 234 ALA A C 1
ATOM 1880 O O . ALA A 1 234 ? 4.000 3.398 -4.870 1.00 86.38 234 ALA A O 1
ATOM 1881 N N . ASP A 1 235 ? 1.933 2.603 -5.248 1.00 88.12 235 ASP A N 1
ATOM 1882 C CA . ASP A 1 235 ? 1.894 2.886 -6.688 1.00 88.12 235 ASP A CA 1
ATOM 1883 C C . ASP A 1 235 ? 2.128 4.372 -6.963 1.00 88.12 235 ASP A C 1
ATOM 1885 O O . ASP A 1 235 ? 2.986 4.733 -7.769 1.00 88.12 235 ASP A O 1
ATOM 1889 N N . LYS A 1 236 ? 1.459 5.255 -6.210 1.00 87.50 236 LYS A N 1
ATOM 1890 C CA . LYS A 1 236 ? 1.673 6.700 -6.318 1.00 87.50 236 LYS A CA 1
ATOM 1891 C C . LYS A 1 236 ? 3.113 7.096 -5.994 1.00 87.50 236 LYS A C 1
ATOM 1893 O O . LYS A 1 236 ? 3.713 7.860 -6.748 1.00 87.50 236 LYS A O 1
ATOM 1898 N N . SER A 1 237 ? 3.681 6.576 -4.905 1.00 87.00 237 SER A N 1
ATOM 1899 C CA . SER A 1 237 ? 5.069 6.868 -4.527 1.00 87.00 237 SER A CA 1
ATOM 1900 C C . SER A 1 237 ? 6.068 6.379 -5.580 1.00 87.00 237 SER A C 1
ATOM 1902 O O . SER A 1 237 ? 7.020 7.090 -5.904 1.00 87.00 237 SER A O 1
ATOM 1904 N N . VAL A 1 238 ? 5.852 5.181 -6.128 1.00 88.94 238 VAL A N 1
ATOM 1905 C CA . VAL A 1 238 ? 6.698 4.597 -7.176 1.00 88.94 238 VAL A CA 1
ATOM 1906 C C . VAL A 1 238 ? 6.582 5.403 -8.467 1.00 88.94 238 VAL A C 1
ATOM 1908 O O . VAL A 1 238 ? 7.601 5.694 -9.090 1.00 88.94 238 VAL A O 1
ATOM 1911 N N . LEU A 1 239 ? 5.374 5.829 -8.841 1.00 87.94 239 LEU A N 1
ATOM 1912 C CA . LEU A 1 239 ? 5.138 6.677 -10.007 1.00 87.94 239 LEU A CA 1
ATOM 1913 C C . LEU A 1 239 ? 5.821 8.043 -9.868 1.00 87.94 239 LEU A C 1
ATOM 1915 O O . LEU A 1 239 ? 6.461 8.502 -10.811 1.00 87.94 239 LEU A O 1
ATOM 1919 N N . GLU A 1 240 ? 5.733 8.679 -8.698 1.00 87.94 240 GLU A N 1
ATOM 1920 C CA . GLU A 1 240 ? 6.425 9.941 -8.405 1.00 87.94 240 GLU A CA 1
ATOM 1921 C C . GLU A 1 240 ? 7.949 9.785 -8.495 1.00 87.94 240 GLU A C 1
ATOM 1923 O O . GLU A 1 240 ? 8.624 10.613 -9.117 1.00 87.94 240 GLU A O 1
ATOM 1928 N N . TYR A 1 241 ? 8.499 8.703 -7.932 1.00 87.00 241 TYR A N 1
ATOM 1929 C CA . TYR A 1 241 ? 9.923 8.391 -8.045 1.00 87.00 241 TYR A CA 1
ATOM 1930 C C . TYR A 1 241 ? 10.330 8.168 -9.508 1.00 87.00 241 TYR A C 1
ATOM 1932 O O . TYR A 1 241 ? 11.316 8.738 -9.977 1.00 87.00 241 TYR A O 1
ATOM 1940 N N . PHE A 1 242 ? 9.558 7.381 -10.254 1.00 86.94 242 PHE A N 1
ATOM 1941 C CA . PHE A 1 242 ? 9.818 7.077 -11.658 1.00 86.94 242 PHE A CA 1
ATOM 1942 C C . PHE A 1 242 ? 9.795 8.337 -12.532 1.00 86.94 242 PHE A C 1
ATOM 1944 O O . PHE A 1 242 ? 10.742 8.595 -13.273 1.00 86.94 242 PHE A O 1
ATOM 1951 N N . ALA A 1 243 ? 8.770 9.175 -12.375 1.00 86.25 243 ALA A N 1
ATOM 1952 C CA . ALA A 1 243 ? 8.636 10.437 -13.093 1.00 86.25 243 ALA A CA 1
ATOM 1953 C C . ALA A 1 243 ? 9.769 11.419 -12.782 1.00 86.25 243 ALA A C 1
ATOM 1955 O O . ALA A 1 243 ? 10.282 12.070 -13.688 1.00 86.25 243 ALA A O 1
ATOM 1956 N N . THR A 1 244 ? 10.191 11.495 -11.514 1.00 86.19 244 THR A N 1
ATOM 1957 C CA . THR A 1 244 ? 11.301 12.360 -11.091 1.00 86.19 244 THR A CA 1
ATOM 1958 C C . THR A 1 244 ? 12.610 11.949 -11.765 1.00 86.19 244 THR A C 1
ATOM 1960 O O . THR A 1 244 ? 13.358 12.814 -12.211 1.00 86.19 244 THR A O 1
ATOM 1963 N N . ASN A 1 245 ? 12.875 10.644 -11.887 1.00 82.81 245 ASN A N 1
ATOM 1964 C CA . ASN A 1 245 ? 14.076 10.149 -12.568 1.00 82.81 245 ASN A CA 1
ATOM 1965 C C . ASN A 1 245 ? 14.011 10.313 -14.094 1.00 82.81 245 ASN A C 1
ATOM 1967 O O . ASN A 1 245 ? 15.050 10.483 -14.722 1.00 82.81 245 ASN A O 1
ATOM 1971 N N . LEU A 1 246 ? 12.816 10.287 -14.690 1.00 78.69 246 LEU A N 1
ATOM 1972 C CA . LEU A 1 246 ? 12.616 10.548 -16.120 1.00 78.69 246 LEU A CA 1
ATOM 1973 C C . LEU A 1 246 ? 12.440 12.042 -16.456 1.00 78.69 246 LEU A C 1
ATOM 1975 O O . LEU A 1 246 ? 12.190 12.376 -17.610 1.00 78.69 246 LEU A O 1
ATOM 1979 N N . GLU A 1 247 ? 12.534 12.937 -15.466 1.00 78.44 247 GLU A N 1
ATOM 1980 C CA . GLU A 1 247 ? 12.299 14.386 -15.603 1.00 78.44 247 GLU A CA 1
ATOM 1981 C C . GLU A 1 247 ? 10.900 14.747 -16.161 1.00 78.44 247 GLU A C 1
ATOM 1983 O O . GLU A 1 247 ? 10.676 15.820 -16.731 1.00 78.44 247 GLU A O 1
ATOM 1988 N N . VAL A 1 248 ? 9.914 13.866 -15.959 1.00 76.81 248 VAL A N 1
ATOM 1989 C CA . VAL A 1 248 ? 8.543 14.029 -16.457 1.00 76.81 248 VAL A CA 1
ATOM 1990 C C . VAL A 1 248 ? 7.704 14.807 -15.450 1.00 76.81 248 VAL A C 1
ATOM 1992 O O . VAL A 1 248 ? 7.490 14.379 -14.320 1.00 76.81 248 VAL A O 1
ATOM 1995 N N . LYS A 1 249 ? 7.157 15.950 -15.878 1.00 70.06 249 LYS A N 1
ATOM 1996 C CA . LYS A 1 249 ? 6.311 16.804 -15.021 1.00 70.06 249 LYS A CA 1
ATOM 1997 C C . LYS A 1 249 ? 4.851 16.350 -14.940 1.00 70.06 249 LYS A C 1
ATOM 1999 O O . LYS A 1 249 ? 4.155 16.714 -13.996 1.00 70.06 249 LYS A O 1
ATOM 2004 N N . ASN A 1 250 ? 4.365 15.587 -15.920 1.00 74.69 250 ASN A N 1
ATOM 2005 C CA . ASN A 1 250 ? 2.965 15.168 -15.981 1.00 74.69 250 ASN A CA 1
ATOM 2006 C C . ASN A 1 250 ? 2.758 13.754 -15.415 1.00 74.69 250 ASN A C 1
ATOM 2008 O O . ASN A 1 250 ? 2.763 12.771 -16.152 1.00 74.69 250 ASN A O 1
ATOM 2012 N N . LEU A 1 251 ? 2.493 13.667 -14.110 1.00 68.88 251 LEU A N 1
ATOM 2013 C CA . LEU A 1 251 ? 2.171 12.412 -13.408 1.00 68.88 251 LEU A CA 1
ATOM 2014 C C . LEU A 1 251 ? 0.829 11.785 -13.838 1.00 68.88 251 LEU A C 1
ATOM 2016 O O . LEU A 1 251 ? 0.538 10.634 -13.519 1.00 68.88 251 LEU A O 1
ATOM 2020 N N . SER A 1 252 ? 0.001 12.546 -14.555 1.00 68.69 252 SER A N 1
ATOM 2021 C CA . SER A 1 252 ? -1.324 12.129 -15.031 1.00 68.69 252 SER A CA 1
ATOM 2022 C C . SER A 1 252 ? -1.272 11.430 -16.391 1.00 68.69 252 SER A C 1
ATOM 2024 O O . SER A 1 252 ? -2.315 11.016 -16.899 1.00 68.69 252 SER A O 1
ATOM 2026 N N . SER A 1 253 ? -0.092 11.326 -17.014 1.00 77.25 253 SER A N 1
ATOM 2027 C CA . SER A 1 253 ? 0.043 10.674 -18.315 1.00 77.25 253 SER A CA 1
ATOM 2028 C C . SER A 1 253 ? -0.247 9.177 -18.189 1.00 77.25 253 SER A C 1
ATOM 2030 O O . SER A 1 253 ? 0.440 8.442 -17.477 1.00 77.25 253 SER A O 1
ATOM 2032 N N . HIS A 1 254 ? -1.280 8.712 -18.893 1.00 84.25 254 HIS A N 1
ATOM 2033 C CA . HIS A 1 254 ? -1.591 7.285 -18.983 1.00 84.25 254 HIS A CA 1
ATOM 2034 C C . HIS A 1 254 ? -0.440 6.487 -19.617 1.00 84.25 254 HIS A C 1
ATOM 2036 O O . HIS A 1 254 ? -0.222 5.340 -19.235 1.00 84.25 254 HIS A O 1
ATOM 2042 N N . ILE A 1 255 ? 0.340 7.119 -20.501 1.00 84.88 255 ILE A N 1
ATOM 2043 C CA . ILE A 1 255 ? 1.515 6.529 -21.151 1.00 84.88 255 ILE A CA 1
ATOM 2044 C C . ILE A 1 255 ? 2.652 6.311 -20.156 1.00 84.88 255 ILE A C 1
ATOM 2046 O O . ILE A 1 255 ? 3.306 5.273 -20.188 1.00 84.88 255 ILE A O 1
ATOM 2050 N N . LEU A 1 256 ? 2.845 7.235 -19.210 1.00 85.69 256 LEU A N 1
ATOM 2051 C CA . LEU A 1 256 ? 3.833 7.071 -18.141 1.00 85.69 256 LEU A CA 1
ATOM 2052 C C . LEU A 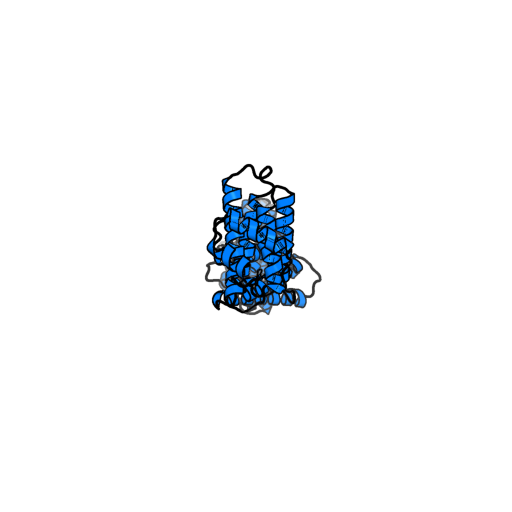1 256 ? 3.503 5.865 -17.250 1.00 85.69 256 LEU A C 1
ATOM 2054 O O . LEU A 1 256 ? 4.392 5.087 -16.909 1.00 85.69 256 LEU A O 1
ATOM 2058 N N . ARG A 1 257 ? 2.222 5.689 -16.895 1.00 85.88 257 ARG A N 1
ATOM 2059 C CA . ARG A 1 257 ? 1.760 4.535 -16.105 1.00 85.88 257 ARG A CA 1
ATOM 2060 C C . ARG A 1 257 ? 1.912 3.221 -16.863 1.00 85.88 257 ARG A C 1
ATOM 2062 O O . ARG A 1 257 ? 2.342 2.229 -16.283 1.00 85.88 257 ARG A O 1
ATOM 2069 N N . GLU A 1 258 ? 1.577 3.214 -18.150 1.00 86.50 258 GLU A N 1
ATOM 2070 C CA . GLU A 1 258 ? 1.762 2.041 -19.003 1.00 86.50 258 GLU A CA 1
ATOM 2071 C C . GLU A 1 258 ? 3.241 1.668 -19.120 1.00 86.50 258 GLU A C 1
ATOM 2073 O O . GLU A 1 258 ? 3.596 0.504 -18.941 1.00 86.50 258 GLU A O 1
ATOM 2078 N N . PHE A 1 259 ? 4.117 2.651 -19.332 1.00 87.19 259 PHE A N 1
ATOM 2079 C CA . PHE A 1 259 ? 5.551 2.401 -19.397 1.00 87.19 259 PHE A CA 1
ATOM 2080 C C . PHE A 1 259 ? 6.114 1.894 -18.065 1.00 87.19 259 PHE A C 1
ATOM 2082 O O . PHE A 1 259 ? 6.867 0.921 -18.054 1.00 87.19 259 PHE A O 1
ATOM 2089 N N . LEU A 1 260 ? 5.698 2.474 -16.934 1.00 87.56 260 LEU A N 1
ATOM 2090 C CA . LEU A 1 260 ? 6.045 1.957 -15.609 1.00 87.56 260 LEU A CA 1
ATOM 2091 C C . LEU A 1 260 ? 5.615 0.490 -15.461 1.00 87.56 260 LEU A C 1
ATOM 2093 O O . LEU A 1 260 ? 6.395 -0.331 -14.986 1.00 87.56 260 LEU A O 1
ATOM 2097 N N . HIS A 1 261 ? 4.407 0.136 -15.905 1.00 87.00 261 HIS A N 1
ATOM 2098 C CA . HIS A 1 261 ? 3.932 -1.244 -15.856 1.00 87.00 261 HIS A CA 1
ATOM 2099 C C . HIS A 1 261 ? 4.794 -2.187 -16.708 1.00 87.00 261 HIS A C 1
ATOM 2101 O O . HIS A 1 261 ? 5.197 -3.243 -16.221 1.00 87.00 261 HIS A O 1
ATOM 2107 N N . ILE A 1 262 ? 5.140 -1.788 -17.940 1.00 85.81 262 ILE A N 1
ATOM 2108 C CA . ILE A 1 262 ? 6.055 -2.543 -18.813 1.00 85.81 262 ILE A CA 1
ATOM 2109 C C . ILE A 1 262 ? 7.387 -2.791 -18.100 1.00 85.81 262 ILE A C 1
ATOM 2111 O O . ILE A 1 262 ? 7.875 -3.922 -18.077 1.00 85.81 262 ILE A O 1
ATOM 2115 N N . VAL A 1 263 ? 7.952 -1.757 -17.477 1.00 86.44 263 VAL A N 1
ATOM 2116 C CA . VAL A 1 263 ? 9.211 -1.857 -16.735 1.00 86.44 263 VAL A CA 1
ATOM 2117 C C . VAL A 1 263 ? 9.076 -2.836 -15.565 1.00 86.44 263 VAL A C 1
ATOM 2119 O O . VAL A 1 263 ? 9.853 -3.781 -15.469 1.00 86.44 263 VAL A O 1
ATOM 2122 N N . LEU A 1 264 ? 8.065 -2.680 -14.708 1.00 85.69 264 LEU A N 1
ATOM 2123 C CA . LEU A 1 264 ? 7.881 -3.523 -13.520 1.00 85.69 264 LEU A CA 1
ATOM 2124 C C . LEU A 1 264 ? 7.686 -5.009 -13.848 1.00 85.69 264 LEU A C 1
ATOM 2126 O O . LEU A 1 264 ? 8.191 -5.854 -13.109 1.00 85.69 264 LEU A O 1
ATOM 2130 N N . VAL A 1 265 ? 6.990 -5.329 -14.944 1.00 84.19 265 VAL A N 1
ATOM 2131 C CA . VAL A 1 265 ? 6.752 -6.716 -15.379 1.00 84.19 265 VAL A CA 1
ATOM 2132 C C . VAL A 1 265 ? 8.038 -7.374 -15.882 1.00 84.19 265 VAL A C 1
ATOM 2134 O O . VAL A 1 265 ? 8.329 -8.509 -15.514 1.00 84.19 265 VAL A O 1
ATOM 2137 N N . ASN A 1 266 ? 8.833 -6.656 -16.677 1.00 82.81 266 ASN A N 1
ATOM 2138 C CA . ASN A 1 266 ? 10.009 -7.218 -17.349 1.00 82.81 266 ASN A CA 1
ATOM 2139 C C . ASN A 1 266 ? 11.304 -7.112 -16.514 1.00 82.81 266 ASN A C 1
ATOM 2141 O O . ASN A 1 266 ? 12.316 -7.717 -16.860 1.00 82.81 266 ASN A O 1
ATOM 2145 N N . LEU A 1 267 ? 11.297 -6.377 -15.394 1.00 80.50 267 LEU A N 1
ATOM 2146 C CA . LEU A 1 267 ? 12.482 -6.145 -14.553 1.00 80.50 267 LEU A CA 1
ATOM 2147 C C . LEU A 1 267 ? 13.067 -7.401 -13.893 1.00 80.50 267 LEU A C 1
ATOM 2149 O O . LEU A 1 267 ? 14.239 -7.399 -13.524 1.00 80.50 267 LEU A O 1
ATOM 2153 N N . ASN A 1 268 ? 12.262 -8.447 -13.704 1.00 72.19 268 ASN A N 1
ATOM 2154 C CA . ASN A 1 268 ? 12.700 -9.686 -13.056 1.00 72.19 268 ASN A CA 1
ATOM 2155 C C . ASN A 1 268 ? 13.230 -10.735 -14.054 1.00 72.19 268 ASN A C 1
ATOM 2157 O O . ASN A 1 268 ? 13.585 -11.839 -13.642 1.00 72.19 268 ASN A O 1
ATOM 2161 N N . GLU A 1 269 ? 13.282 -10.418 -15.350 1.00 73.94 269 GLU A N 1
ATOM 2162 C CA . GLU A 1 269 ? 13.821 -11.314 -16.373 1.00 73.94 269 GLU A CA 1
ATOM 2163 C C . GLU A 1 269 ? 15.356 -11.241 -16.437 1.00 73.94 269 GLU A C 1
ATOM 2165 O O . GLU A 1 269 ? 15.957 -10.197 -16.180 1.00 73.94 269 GLU A O 1
ATOM 2170 N N . GLY A 1 270 ? 16.012 -12.352 -16.801 1.00 65.19 270 GLY A N 1
ATOM 2171 C CA . GLY A 1 270 ? 17.482 -12.453 -16.844 1.00 65.19 270 GLY A CA 1
ATOM 2172 C C . GLY A 1 270 ? 18.167 -11.441 -17.778 1.00 65.19 270 GLY A C 1
ATOM 2173 O O . GLY A 1 270 ? 19.331 -11.117 -17.564 1.00 65.19 270 GLY A O 1
ATOM 2174 N N . GLU A 1 271 ? 17.429 -10.900 -18.756 1.00 77.56 271 GLU A N 1
ATOM 2175 C CA . GLU A 1 271 ? 17.835 -9.802 -19.645 1.00 77.56 271 GLU A CA 1
ATOM 2176 C C . GLU A 1 271 ? 16.820 -8.643 -19.601 1.00 77.56 271 GLU A C 1
ATOM 2178 O O . GLU A 1 271 ? 16.353 -8.169 -20.638 1.00 77.56 271 GLU A O 1
ATOM 2183 N N . ALA A 1 272 ? 16.472 -8.178 -18.395 1.00 78.19 272 ALA A N 1
ATOM 2184 C CA . ALA A 1 272 ? 15.466 -7.135 -18.163 1.00 78.19 272 ALA A CA 1
ATOM 2185 C C . ALA A 1 272 ? 15.550 -5.942 -19.136 1.00 78.19 272 ALA A C 1
ATOM 2187 O O . ALA A 1 272 ? 14.538 -5.464 -19.634 1.00 78.19 272 ALA A O 1
ATOM 2188 N N . GLU A 1 273 ? 16.757 -5.482 -19.461 1.00 80.56 273 GLU A N 1
ATOM 2189 C CA . GLU A 1 273 ? 16.998 -4.365 -20.382 1.00 80.56 273 GLU A CA 1
ATOM 2190 C C . GLU A 1 273 ? 16.483 -4.633 -21.803 1.00 80.56 273 GLU A C 1
ATOM 2192 O O . GLU A 1 273 ? 15.849 -3.777 -22.417 1.00 80.56 273 GLU A O 1
ATOM 2197 N N . ILE A 1 274 ? 16.737 -5.837 -22.319 1.00 82.44 274 ILE A N 1
ATOM 2198 C CA . ILE A 1 274 ? 16.337 -6.254 -23.666 1.00 82.44 274 ILE A CA 1
ATOM 2199 C C . ILE A 1 274 ? 14.831 -6.522 -23.693 1.00 82.44 274 ILE A C 1
ATOM 2201 O O . ILE A 1 274 ? 14.156 -6.131 -24.648 1.00 82.44 274 ILE A O 1
ATOM 2205 N N . SER A 1 275 ? 14.290 -7.139 -22.642 1.00 84.81 275 SER A N 1
ATOM 2206 C CA . SER A 1 275 ? 12.855 -7.408 -22.521 1.00 84.81 275 SER A CA 1
ATOM 2207 C C . SER A 1 275 ? 12.029 -6.124 -22.422 1.00 84.81 275 SER A C 1
ATOM 2209 O O . SER A 1 275 ? 11.037 -5.981 -23.137 1.00 84.81 275 SER A O 1
ATOM 2211 N N . ILE A 1 276 ? 12.470 -5.141 -21.626 1.00 85.88 276 ILE A N 1
ATOM 2212 C CA . ILE A 1 276 ? 11.816 -3.826 -21.518 1.00 85.88 276 ILE A CA 1
ATOM 2213 C C . ILE A 1 276 ? 11.855 -3.090 -22.860 1.00 85.88 276 ILE A C 1
ATOM 2215 O O . ILE A 1 276 ? 10.831 -2.564 -23.297 1.00 85.88 276 ILE A O 1
ATOM 2219 N N . LEU A 1 277 ? 13.008 -3.078 -23.539 1.00 85.31 277 LEU A N 1
ATOM 2220 C CA . LEU A 1 277 ? 13.156 -2.424 -24.841 1.00 85.31 277 LEU A CA 1
ATOM 2221 C C . LEU A 1 277 ? 12.255 -3.068 -25.905 1.00 85.31 277 LEU A C 1
ATOM 2223 O O . LEU A 1 277 ? 11.605 -2.362 -26.677 1.00 85.31 277 LEU A O 1
ATOM 2227 N N . ARG A 1 278 ? 12.158 -4.402 -25.912 1.00 86.94 278 ARG A N 1
ATOM 2228 C CA . ARG A 1 278 ? 11.268 -5.152 -26.805 1.00 86.94 278 ARG A CA 1
ATOM 2229 C C . ARG A 1 278 ? 9.798 -4.848 -26.530 1.00 86.94 278 ARG A C 1
ATOM 2231 O O . ARG A 1 278 ? 9.075 -4.480 -27.449 1.00 86.94 278 ARG A O 1
ATOM 2238 N N . ALA A 1 279 ? 9.370 -4.941 -25.273 1.00 86.69 279 ALA A N 1
ATOM 2239 C CA . ALA A 1 279 ? 7.992 -4.662 -24.884 1.00 86.69 279 ALA A CA 1
ATOM 2240 C C . ALA A 1 279 ? 7.597 -3.200 -25.173 1.00 86.69 279 ALA A C 1
ATOM 2242 O O . ALA A 1 279 ? 6.495 -2.937 -25.655 1.00 86.69 279 ALA A O 1
ATOM 2243 N N . GLY A 1 280 ? 8.513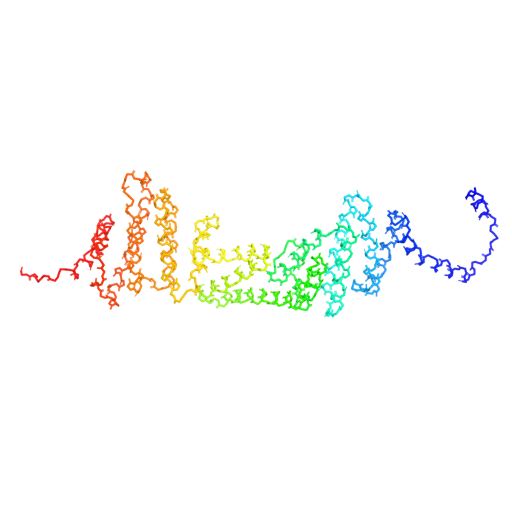 -2.250 -24.952 1.00 86.44 280 GLY A N 1
ATOM 2244 C CA . GLY A 1 280 ? 8.329 -0.845 -25.316 1.00 86.44 280 GLY A CA 1
ATOM 2245 C C . GLY A 1 280 ? 8.216 -0.623 -26.829 1.00 86.44 280 GLY A C 1
ATOM 2246 O O . GLY A 1 280 ? 7.350 0.132 -27.277 1.00 86.44 280 GLY A O 1
ATOM 2247 N N . LEU A 1 281 ? 9.039 -1.308 -27.631 1.00 85.88 281 LEU A N 1
ATOM 2248 C CA . LEU A 1 281 ? 8.972 -1.282 -29.098 1.00 85.88 281 LEU A CA 1
ATOM 2249 C C . LEU A 1 281 ? 7.645 -1.847 -29.623 1.00 85.88 281 LEU A C 1
ATOM 2251 O O . LEU A 1 281 ? 7.027 -1.249 -30.511 1.00 85.88 281 LEU A O 1
ATOM 2255 N N . ASP A 1 282 ? 7.192 -2.971 -29.073 1.00 87.00 282 ASP A N 1
ATOM 2256 C CA . ASP A 1 282 ? 5.935 -3.609 -29.462 1.00 87.00 282 ASP A CA 1
ATOM 2257 C C . ASP A 1 282 ? 4.741 -2.706 -29.124 1.00 87.00 282 ASP A C 1
ATOM 2259 O O . ASP A 1 282 ? 3.897 -2.439 -29.984 1.00 87.00 282 ASP A O 1
ATOM 2263 N N . ALA A 1 283 ? 4.708 -2.139 -27.913 1.00 86.50 283 ALA A N 1
ATOM 2264 C CA . ALA A 1 283 ? 3.678 -1.187 -27.501 1.00 86.50 283 ALA A CA 1
ATOM 2265 C C . ALA A 1 283 ? 3.677 0.083 -28.376 1.00 86.50 283 ALA A C 1
ATOM 2267 O O . ALA A 1 283 ? 2.622 0.513 -28.853 1.00 86.50 283 ALA A O 1
ATOM 2268 N N . THR A 1 284 ? 4.854 0.633 -28.691 1.00 84.44 284 THR A N 1
ATOM 2269 C CA . THR A 1 284 ? 4.998 1.776 -29.613 1.00 84.44 284 THR A CA 1
ATOM 2270 C C . THR A 1 284 ? 4.457 1.436 -31.004 1.00 84.44 284 THR A C 1
ATOM 2272 O O . THR A 1 284 ? 3.713 2.218 -31.602 1.00 84.44 284 THR A O 1
ATOM 2275 N N . SER A 1 285 ? 4.758 0.238 -31.508 1.00 82.81 285 SER A N 1
ATOM 2276 C CA . SER A 1 285 ? 4.267 -0.248 -32.802 1.00 82.81 285 SER A CA 1
ATOM 2277 C C . SER A 1 285 ? 2.741 -0.395 -32.820 1.00 82.81 285 SER A C 1
ATOM 2279 O O . SER A 1 285 ? 2.094 -0.041 -33.810 1.00 82.81 285 SER A O 1
ATOM 2281 N N . VAL A 1 286 ? 2.139 -0.847 -31.714 1.00 85.88 286 VAL A N 1
ATOM 2282 C CA . VAL A 1 286 ? 0.679 -0.926 -31.550 1.00 85.88 286 VAL A CA 1
ATOM 2283 C C . VAL A 1 286 ? 0.039 0.465 -31.570 1.00 85.88 286 VAL A C 1
ATOM 2285 O O . VAL A 1 286 ? -0.977 0.656 -32.247 1.00 85.88 286 VAL A O 1
ATOM 2288 N N . TYR A 1 287 ? 0.620 1.450 -30.880 1.00 83.88 287 TYR A N 1
ATOM 2289 C CA . TYR A 1 287 ? 0.126 2.832 -30.900 1.00 83.88 287 TYR A CA 1
ATOM 2290 C C . TYR A 1 287 ? 0.224 3.466 -32.292 1.00 83.88 287 TYR A C 1
ATOM 2292 O O . TYR A 1 287 ? -0.751 4.060 -32.770 1.00 83.88 287 TYR A O 1
ATOM 2300 N N . MET A 1 288 ? 1.340 3.241 -32.991 1.00 78.75 288 MET A N 1
ATOM 2301 C CA . MET A 1 288 ? 1.515 3.663 -34.382 1.00 78.75 288 MET A CA 1
ATOM 2302 C C . MET A 1 288 ? 0.480 3.022 -35.317 1.00 78.75 288 MET A C 1
ATOM 2304 O O . MET A 1 288 ? -0.120 3.712 -36.143 1.00 78.75 288 MET A O 1
ATOM 2308 N N . GLY A 1 289 ? 0.192 1.727 -35.149 1.00 79.94 289 GLY A N 1
ATOM 2309 C CA . GLY A 1 289 ? -0.849 1.024 -35.909 1.00 79.94 289 GLY A CA 1
ATOM 2310 C C . GLY A 1 289 ? -2.261 1.572 -35.662 1.00 79.94 289 GLY A C 1
ATOM 2311 O O . GLY A 1 289 ? -3.073 1.645 -36.586 1.00 79.94 289 GLY A O 1
ATOM 2312 N N . LYS A 1 290 ? -2.542 2.029 -34.436 1.00 82.94 290 LYS A N 1
ATOM 2313 C CA . LYS A 1 290 ? -3.820 2.642 -34.031 1.00 82.94 290 LYS A CA 1
ATOM 2314 C C . LYS A 1 290 ? -3.940 4.133 -34.380 1.00 82.94 290 LYS A C 1
ATOM 2316 O O . LYS A 1 290 ? -4.949 4.741 -34.033 1.00 82.94 290 LYS A O 1
ATOM 2321 N N . ARG A 1 291 ? -2.956 4.721 -35.076 1.00 77.44 291 ARG A N 1
ATOM 2322 C CA . ARG A 1 291 ? -2.880 6.160 -35.417 1.00 77.44 291 ARG A CA 1
ATOM 2323 C C . ARG A 1 291 ? -2.828 7.099 -34.202 1.00 77.44 291 ARG A C 1
ATOM 2325 O O . ARG A 1 291 ? -3.193 8.267 -34.304 1.00 77.44 291 ARG A O 1
ATOM 2332 N N . LYS A 1 292 ? -2.359 6.593 -33.063 1.00 82.19 292 LYS A N 1
ATOM 2333 C CA . LYS A 1 292 ? -2.127 7.353 -31.829 1.00 82.19 292 LYS A CA 1
ATOM 2334 C C . LYS A 1 292 ? -0.673 7.827 -31.785 1.00 82.19 292 LYS A C 1
ATOM 2336 O O . LYS A 1 292 ? 0.171 7.263 -31.094 1.00 82.19 292 LYS A O 1
ATOM 2341 N N . PHE A 1 293 ? -0.363 8.795 -32.646 1.00 78.44 293 PHE A N 1
ATOM 2342 C CA . PHE A 1 293 ? 1.016 9.208 -32.931 1.00 78.44 293 PHE A CA 1
ATOM 2343 C C . PHE A 1 293 ? 1.674 9.976 -31.777 1.00 78.44 293 PHE A C 1
ATOM 2345 O O . PHE A 1 293 ? 2.876 9.839 -31.566 1.00 78.44 293 PHE A O 1
ATOM 2352 N N . ALA A 1 294 ? 0.899 10.753 -31.013 1.00 80.38 294 ALA A N 1
ATOM 2353 C CA . ALA A 1 294 ? 1.414 11.497 -29.865 1.00 80.38 294 ALA A CA 1
ATOM 2354 C C . ALA A 1 294 ? 1.819 10.552 -28.724 1.00 80.38 294 ALA A C 1
ATOM 2356 O O . ALA A 1 294 ? 2.911 10.684 -28.178 1.00 80.38 294 ALA A O 1
ATOM 2357 N N . GLU A 1 295 ? 0.975 9.563 -28.434 1.00 82.31 295 GLU A N 1
ATOM 2358 C CA . GLU A 1 295 ? 1.207 8.537 -27.419 1.00 82.31 295 GLU A CA 1
ATOM 2359 C C . GLU A 1 295 ? 2.378 7.616 -27.781 1.00 82.31 295 GLU A C 1
ATOM 2361 O O . GLU A 1 295 ? 3.216 7.318 -26.933 1.00 82.31 295 GLU A O 1
ATOM 2366 N N . ALA A 1 296 ? 2.481 7.209 -29.053 1.00 82.06 296 ALA A N 1
ATOM 2367 C CA . ALA A 1 296 ? 3.613 6.422 -29.540 1.00 82.06 296 ALA A CA 1
ATOM 2368 C C . ALA A 1 296 ? 4.946 7.168 -29.376 1.00 82.06 296 ALA A C 1
ATOM 2370 O O . ALA A 1 296 ? 5.945 6.569 -28.983 1.00 82.06 296 ALA A O 1
ATOM 2371 N N . ARG A 1 297 ? 4.963 8.477 -29.667 1.00 82.12 297 ARG A N 1
ATOM 2372 C CA . ARG A 1 297 ? 6.151 9.317 -29.484 1.00 82.12 297 ARG A CA 1
ATOM 2373 C C . ARG A 1 297 ? 6.525 9.422 -28.008 1.00 82.12 297 ARG A C 1
ATOM 2375 O O . ARG A 1 297 ? 7.676 9.179 -27.675 1.00 82.12 297 ARG A O 1
ATOM 2382 N N . GLU A 1 298 ? 5.569 9.748 -27.141 1.00 82.88 298 GLU A N 1
ATOM 2383 C CA . GLU A 1 298 ? 5.796 9.873 -25.693 1.00 82.88 298 GLU A CA 1
ATOM 2384 C C . GLU A 1 298 ? 6.343 8.564 -25.095 1.00 82.88 298 GLU A C 1
ATOM 2386 O O . GLU A 1 298 ? 7.321 8.581 -24.349 1.00 82.88 298 GLU A O 1
ATOM 2391 N N . LEU A 1 299 ? 5.789 7.415 -25.497 1.00 85.44 299 LEU A N 1
ATOM 2392 C CA . LEU A 1 299 ? 6.283 6.107 -25.068 1.00 85.44 299 LEU A CA 1
ATOM 2393 C C . LEU A 1 299 ? 7.715 5.844 -25.552 1.00 85.44 299 LEU A C 1
ATOM 2395 O O . LEU A 1 299 ? 8.555 5.395 -24.774 1.00 85.44 299 LEU A O 1
ATOM 2399 N N . ALA A 1 300 ? 8.016 6.149 -26.815 1.00 83.56 300 ALA A N 1
ATOM 2400 C CA . ALA A 1 300 ? 9.356 5.971 -27.365 1.00 83.56 300 ALA A CA 1
ATOM 2401 C C . ALA A 1 300 ? 10.394 6.901 -26.716 1.00 83.56 300 ALA A C 1
ATOM 2403 O O . ALA A 1 300 ? 11.546 6.502 -26.550 1.00 83.56 300 ALA A O 1
ATOM 2404 N N . GLU A 1 301 ? 9.997 8.113 -26.310 1.00 84.50 301 GLU A N 1
ATOM 2405 C CA . GLU A 1 301 ? 10.848 9.011 -25.521 1.00 84.50 301 GLU A CA 1
ATOM 2406 C C . GLU A 1 301 ? 11.212 8.354 -24.192 1.00 84.50 301 GLU A C 1
ATOM 2408 O O . GLU A 1 301 ? 12.393 8.286 -23.849 1.00 84.50 301 GLU A O 1
ATOM 2413 N N . TYR A 1 302 ? 10.232 7.802 -23.474 1.00 86.56 302 TYR A N 1
ATOM 2414 C CA . TYR A 1 302 ? 10.491 7.120 -22.207 1.00 86.56 302 TYR A CA 1
ATOM 2415 C C . TYR A 1 302 ? 11.382 5.888 -22.367 1.00 86.56 302 TYR A C 1
ATOM 2417 O O . TYR A 1 302 ? 12.282 5.684 -21.551 1.00 86.56 302 TYR A O 1
ATOM 2425 N N . VAL A 1 303 ? 11.191 5.112 -23.437 1.00 86.00 303 VAL A N 1
ATOM 2426 C CA . VAL A 1 303 ? 12.046 3.964 -23.767 1.00 86.00 303 VAL A CA 1
ATOM 2427 C C . VAL A 1 303 ? 13.492 4.408 -24.030 1.00 86.00 303 VAL A C 1
ATOM 2429 O O . VAL A 1 303 ? 14.412 3.833 -23.448 1.00 86.00 303 VAL A O 1
ATOM 2432 N N . ASP A 1 304 ? 13.718 5.453 -24.837 1.00 83.38 304 ASP A N 1
ATOM 2433 C CA . ASP A 1 304 ? 15.071 5.970 -25.111 1.00 83.38 304 ASP A CA 1
ATOM 2434 C C . ASP A 1 304 ? 15.734 6.543 -23.848 1.00 83.38 304 ASP A C 1
ATOM 2436 O O . ASP A 1 304 ? 16.913 6.294 -23.585 1.00 83.38 304 ASP A O 1
ATOM 2440 N N . PHE A 1 305 ? 14.983 7.278 -23.021 1.00 81.88 305 PHE A N 1
ATOM 2441 C CA . PHE A 1 305 ? 15.484 7.778 -21.740 1.00 81.88 305 PHE A CA 1
ATOM 2442 C C . PHE A 1 305 ? 15.868 6.647 -20.791 1.00 81.88 305 PHE A C 1
ATOM 2444 O O . PHE A 1 305 ? 16.955 6.678 -20.214 1.00 81.88 305 PHE A O 1
ATOM 2451 N N . PHE A 1 306 ? 15.023 5.625 -20.664 1.00 82.94 306 PHE A N 1
ATOM 2452 C CA . PHE A 1 306 ? 15.319 4.453 -19.849 1.00 82.94 306 PHE A CA 1
ATOM 2453 C C . PHE A 1 306 ? 16.580 3.736 -20.341 1.00 82.94 306 PHE A C 1
ATOM 2455 O O . PHE A 1 306 ? 17.448 3.389 -19.541 1.00 82.94 306 PHE A O 1
ATOM 2462 N N . GLN A 1 307 ? 16.753 3.607 -21.658 1.00 83.44 307 GLN A N 1
ATOM 2463 C CA . GLN A 1 307 ? 17.935 2.970 -22.229 1.00 83.44 307 GLN A CA 1
ATOM 2464 C C . GLN A 1 307 ? 19.232 3.726 -21.907 1.00 83.44 307 GLN A C 1
ATOM 2466 O O . GLN A 1 307 ? 20.271 3.100 -21.682 1.00 83.44 307 GLN A O 1
ATOM 2471 N N . LYS A 1 308 ? 19.193 5.062 -21.811 1.00 81.50 308 LYS A N 1
ATOM 2472 C CA . LYS A 1 308 ? 20.356 5.868 -21.393 1.00 81.50 308 LYS A CA 1
ATOM 2473 C C . LYS A 1 308 ? 20.819 5.539 -19.973 1.00 81.50 308 LYS A C 1
ATOM 2475 O O . LYS A 1 308 ? 22.028 5.543 -19.735 1.00 81.50 308 LYS A O 1
ATOM 2480 N N . PHE A 1 309 ? 19.906 5.200 -19.058 1.00 75.81 309 PHE A N 1
ATOM 2481 C CA . PHE A 1 309 ? 20.266 4.765 -17.700 1.00 75.81 309 PHE A CA 1
ATOM 2482 C C . PHE A 1 309 ? 21.022 3.428 -17.685 1.00 75.81 309 PHE A C 1
ATOM 2484 O O . PHE A 1 309 ? 21.859 3.212 -16.812 1.00 75.81 309 PHE A O 1
ATOM 2491 N N . TYR A 1 310 ? 20.797 2.574 -18.684 1.00 74.06 310 TYR A N 1
ATOM 2492 C CA . TYR A 1 310 ? 21.430 1.260 -18.842 1.00 74.06 310 TYR A CA 1
ATOM 2493 C C . TYR A 1 310 ? 22.638 1.263 -19.791 1.00 74.06 310 TYR A C 1
ATOM 2495 O O . TYR A 1 310 ? 22.938 0.277 -20.461 1.00 74.06 310 TYR A O 1
ATOM 2503 N N . GLY A 1 311 ? 23.342 2.394 -19.882 1.00 73.44 311 GLY A N 1
ATOM 2504 C CA . GLY A 1 311 ? 24.546 2.517 -20.711 1.00 73.44 311 GLY A CA 1
ATOM 2505 C C . GLY A 1 311 ? 24.280 2.802 -22.195 1.00 73.44 311 GLY A C 1
ATOM 2506 O O . GLY A 1 311 ? 25.233 3.013 -22.960 1.00 73.44 311 GLY A O 1
ATOM 2507 N N . GLY A 1 312 ? 23.011 2.920 -22.596 1.00 78.44 312 GLY A N 1
ATOM 2508 C CA . GLY A 1 312 ? 22.587 3.178 -23.970 1.00 78.44 312 GLY A CA 1
ATOM 2509 C C . GLY A 1 312 ? 22.547 1.909 -24.825 1.00 78.44 312 GLY A C 1
ATOM 2510 O O . GLY A 1 312 ? 22.399 0.799 -24.321 1.00 78.44 312 GLY A O 1
ATOM 2511 N N . TYR A 1 313 ? 22.668 2.074 -26.140 1.00 78.19 313 TYR A N 1
ATOM 2512 C CA . TYR A 1 313 ? 22.665 0.976 -27.111 1.00 78.19 313 TYR A CA 1
ATOM 2513 C C . TYR A 1 313 ? 24.074 0.375 -27.256 1.00 78.19 313 TYR A C 1
ATOM 2515 O O . TYR A 1 313 ? 24.817 0.718 -28.174 1.00 78.19 313 TYR A O 1
ATOM 2523 N N . ASP A 1 314 ? 24.480 -0.449 -26.292 1.00 74.69 314 ASP A N 1
ATOM 2524 C CA . ASP A 1 314 ? 25.847 -0.974 -26.156 1.00 74.69 314 ASP A CA 1
ATOM 2525 C C . ASP A 1 314 ? 26.024 -2.442 -26.575 1.00 74.69 314 ASP A C 1
ATOM 2527 O O . ASP A 1 314 ? 27.159 -2.888 -26.740 1.00 74.69 314 ASP A O 1
ATOM 2531 N N . THR A 1 315 ? 24.934 -3.181 -26.786 1.00 76.25 315 THR A N 1
ATOM 2532 C CA . THR A 1 315 ? 24.950 -4.554 -27.310 1.00 76.25 315 THR A CA 1
ATOM 2533 C C . THR A 1 315 ? 24.222 -4.637 -28.649 1.00 76.25 315 THR A C 1
ATOM 2535 O O . THR A 1 315 ? 23.314 -3.851 -28.927 1.00 76.25 315 THR A O 1
ATOM 2538 N N . LEU A 1 316 ? 24.594 -5.611 -29.486 1.00 74.00 316 LEU A N 1
ATOM 2539 C CA . LEU A 1 316 ? 23.979 -5.806 -30.804 1.00 74.00 316 LEU A CA 1
ATOM 2540 C C . LEU A 1 316 ? 22.440 -5.964 -30.741 1.00 74.00 316 LEU A C 1
ATOM 2542 O O . LEU A 1 316 ? 21.765 -5.286 -31.516 1.00 74.00 316 LEU A O 1
ATOM 2546 N N . PRO A 1 317 ? 21.853 -6.738 -29.798 1.00 79.00 317 PRO A N 1
ATOM 2547 C CA . PRO A 1 317 ? 20.397 -6.817 -29.654 1.00 79.00 317 PRO A CA 1
ATOM 2548 C C . PRO A 1 317 ? 19.744 -5.470 -29.326 1.00 79.00 317 PRO A C 1
ATOM 2550 O O . PRO A 1 317 ? 18.704 -5.136 -29.890 1.00 79.00 317 PRO A O 1
ATOM 2553 N N . LYS A 1 318 ? 20.363 -4.663 -28.453 1.00 80.44 318 LYS A N 1
ATOM 2554 C CA . LYS A 1 318 ? 19.856 -3.326 -28.117 1.00 80.44 318 LYS A CA 1
ATOM 2555 C C . LYS A 1 318 ? 19.910 -2.400 -29.325 1.00 80.44 318 LYS A C 1
ATOM 2557 O O . LYS A 1 318 ? 18.974 -1.639 -29.538 1.00 80.44 318 LYS A O 1
ATOM 2562 N N . ILE A 1 319 ? 20.978 -2.468 -30.121 1.00 76.69 319 ILE A N 1
ATOM 2563 C CA . ILE A 1 319 ? 21.114 -1.649 -31.328 1.00 76.69 319 ILE A CA 1
ATOM 2564 C C . ILE A 1 319 ? 20.052 -2.018 -32.367 1.00 76.69 319 ILE A C 1
ATOM 2566 O O . ILE A 1 319 ? 19.377 -1.113 -32.847 1.00 76.69 319 ILE A O 1
ATOM 2570 N N . ASP A 1 320 ? 19.859 -3.304 -32.686 1.00 78.19 320 ASP A N 1
ATOM 2571 C CA . ASP A 1 320 ? 18.800 -3.736 -33.620 1.00 78.19 320 ASP A CA 1
ATOM 2572 C C . ASP A 1 320 ? 17.423 -3.238 -33.152 1.00 78.19 320 ASP A C 1
ATOM 2574 O O . ASP A 1 320 ? 16.666 -2.658 -33.929 1.00 78.19 320 ASP A O 1
ATOM 2578 N N . MET A 1 321 ? 17.117 -3.358 -31.858 1.00 81.12 321 MET A N 1
ATOM 2579 C CA . MET A 1 321 ? 15.852 -2.863 -31.310 1.00 81.12 321 MET A CA 1
ATOM 2580 C C . MET A 1 321 ? 15.739 -1.332 -31.325 1.00 81.12 321 MET A C 1
ATOM 2582 O O . MET A 1 321 ? 14.673 -0.807 -31.643 1.00 81.12 321 MET A O 1
ATOM 2586 N N . GLY A 1 322 ? 16.822 -0.606 -31.038 1.00 80.06 322 GLY A N 1
ATOM 2587 C CA . GLY A 1 322 ? 16.873 0.856 -31.126 1.00 80.06 322 GLY A CA 1
ATOM 2588 C C . GLY A 1 322 ? 16.671 1.364 -32.555 1.00 80.06 322 GLY A C 1
ATOM 2589 O O . GLY A 1 322 ? 15.928 2.321 -32.775 1.00 80.06 322 GLY A O 1
ATOM 2590 N N . LEU A 1 323 ? 17.249 0.679 -33.547 1.00 75.06 323 LEU A N 1
ATOM 2591 C CA . LEU A 1 323 ? 17.015 0.964 -34.964 1.00 75.06 323 LEU A CA 1
ATOM 2592 C C . LEU A 1 323 ? 15.567 0.697 -35.357 1.00 75.06 323 LEU A C 1
ATOM 2594 O O . LEU A 1 323 ? 14.947 1.530 -36.015 1.00 75.06 323 LEU A O 1
ATOM 2598 N N . ARG A 1 324 ? 14.992 -0.429 -34.925 1.00 79.56 324 ARG A N 1
ATOM 2599 C CA . ARG A 1 324 ? 13.568 -0.712 -35.150 1.00 79.56 324 ARG A CA 1
ATOM 2600 C C . ARG A 1 324 ? 12.678 0.356 -34.522 1.00 79.56 324 ARG A C 1
ATOM 2602 O O . ARG A 1 324 ? 11.726 0.774 -35.172 1.00 79.56 324 ARG A O 1
ATOM 2609 N N . LEU A 1 325 ? 13.001 0.835 -33.320 1.00 80.94 325 LEU A N 1
ATOM 2610 C CA . LEU A 1 325 ? 12.264 1.911 -32.653 1.00 80.94 325 LEU A CA 1
ATOM 2611 C C . LEU A 1 325 ? 12.317 3.214 -33.463 1.00 80.94 325 LEU A C 1
ATOM 2613 O O . LEU A 1 325 ? 11.273 3.800 -33.750 1.00 80.94 325 LEU A O 1
ATOM 2617 N N . ALA A 1 326 ? 13.509 3.618 -33.910 1.00 78.19 326 ALA A N 1
ATOM 2618 C CA . ALA A 1 326 ? 13.708 4.780 -34.778 1.00 78.19 326 ALA A CA 1
ATOM 2619 C C . ALA A 1 326 ? 12.921 4.656 -36.100 1.00 78.19 326 ALA A C 1
ATOM 2621 O O . ALA A 1 326 ? 12.221 5.580 -36.516 1.00 78.19 326 ALA A O 1
ATOM 2622 N N . ILE A 1 327 ? 12.949 3.476 -36.725 1.00 73.31 327 ILE A N 1
ATOM 2623 C CA . ILE A 1 327 ? 12.204 3.198 -37.958 1.00 73.31 327 ILE A CA 1
ATOM 2624 C C . ILE A 1 327 ? 10.691 3.269 -37.718 1.00 73.31 327 ILE A C 1
ATOM 2626 O O . ILE A 1 327 ? 9.982 3.880 -38.516 1.00 73.31 327 ILE A O 1
ATOM 2630 N N . VAL A 1 328 ? 10.172 2.672 -36.641 1.00 78.88 328 VAL A N 1
ATOM 2631 C CA . VAL A 1 328 ? 8.734 2.684 -36.314 1.00 78.88 328 VAL A CA 1
ATOM 2632 C C . VAL A 1 328 ? 8.216 4.111 -36.122 1.00 78.88 328 VAL A C 1
ATOM 2634 O O . VAL A 1 328 ? 7.104 4.411 -36.561 1.00 78.88 328 VAL A O 1
ATOM 2637 N N . LEU A 1 329 ? 9.031 5.004 -35.553 1.00 71.88 329 LEU A N 1
ATOM 2638 C CA . LEU A 1 329 ? 8.673 6.409 -35.351 1.00 71.88 329 LEU A CA 1
ATOM 2639 C C . LEU A 1 329 ? 8.486 7.189 -36.660 1.00 71.88 329 LEU A C 1
ATOM 2641 O O . LEU A 1 329 ? 7.635 8.076 -36.725 1.00 71.88 329 LEU A O 1
ATOM 2645 N N . VAL A 1 330 ? 9.243 6.856 -37.709 1.00 69.00 330 VAL A N 1
ATOM 2646 C CA . VAL A 1 330 ? 9.234 7.617 -38.971 1.00 69.00 330 VAL A CA 1
ATOM 2647 C C . VAL A 1 330 ? 8.460 6.920 -40.092 1.00 69.00 330 VAL A C 1
ATOM 2649 O O . VAL A 1 330 ? 7.932 7.567 -40.994 1.00 69.00 330 VAL A O 1
ATOM 2652 N N . ARG A 1 331 ? 8.281 5.597 -40.017 1.00 63.16 331 ARG A N 1
ATOM 2653 C CA . ARG A 1 331 ? 7.603 4.791 -41.050 1.00 63.16 331 ARG A CA 1
ATOM 2654 C C . ARG A 1 331 ? 6.095 5.066 -41.174 1.00 63.16 331 ARG A C 1
ATOM 2656 O O . ARG A 1 331 ? 5.436 4.518 -42.066 1.00 63.16 331 ARG A O 1
ATOM 2663 N N . SER A 1 332 ? 5.524 5.937 -40.342 1.00 54.00 332 SER A N 1
ATOM 2664 C CA . SER A 1 332 ? 4.162 6.423 -40.552 1.00 54.00 332 SER A CA 1
ATOM 2665 C C . SER A 1 332 ? 4.120 7.311 -41.799 1.00 54.00 332 SER A C 1
ATOM 2667 O O . SER A 1 332 ? 4.587 8.447 -41.793 1.00 54.00 332 SER A O 1
ATOM 2669 N N . LYS A 1 333 ? 3.591 6.764 -42.904 1.00 50.59 333 LYS A N 1
ATOM 2670 C CA . LYS A 1 333 ? 3.489 7.435 -44.212 1.00 50.59 333 LYS A CA 1
ATOM 2671 C C . LYS A 1 333 ? 3.063 8.897 -44.032 1.00 50.59 333 LYS A C 1
ATOM 2673 O O . LYS A 1 333 ? 2.065 9.152 -43.363 1.00 50.59 333 LYS A O 1
ATOM 2678 N N . ALA A 1 334 ? 3.728 9.828 -44.721 1.00 46.88 334 ALA A N 1
ATOM 2679 C CA . ALA A 1 334 ? 3.504 11.283 -44.666 1.00 46.88 334 ALA A CA 1
ATOM 2680 C C . ALA A 1 334 ? 2.045 11.766 -44.877 1.00 46.88 334 ALA A C 1
ATOM 2682 O O . ALA A 1 334 ? 1.756 12.941 -44.690 1.00 46.88 334 ALA A O 1
ATOM 2683 N N . LYS A 1 335 ? 1.127 10.867 -45.260 1.00 48.59 335 LYS A N 1
ATOM 2684 C CA . LYS A 1 335 ? -0.322 11.088 -45.397 1.00 48.59 335 LYS A CA 1
ATOM 2685 C C . LYS A 1 335 ? -1.146 10.798 -44.130 1.00 48.59 335 LYS A C 1
ATOM 2687 O O . LYS A 1 335 ? -2.340 11.067 -44.137 1.00 48.59 335 LYS A O 1
ATOM 2692 N N . LEU A 1 336 ? -0.564 10.167 -43.104 1.00 50.69 336 LEU A N 1
ATOM 2693 C CA . LEU A 1 336 ? -1.273 9.702 -41.900 1.00 50.69 336 LEU A CA 1
ATOM 2694 C C . LEU A 1 336 ? -1.055 10.607 -40.681 1.00 50.69 336 LEU A C 1
ATOM 2696 O O . LEU A 1 336 ? -1.945 10.692 -39.838 1.00 50.69 336 LEU A O 1
ATOM 2700 N N . MET A 1 337 ? 0.088 11.293 -40.597 1.00 55.00 337 MET A N 1
ATOM 2701 C CA . MET A 1 337 ? 0.350 12.309 -39.575 1.00 55.00 337 MET A CA 1
ATOM 2702 C C . MET A 1 337 ? 0.014 13.689 -40.143 1.00 55.00 337 MET A C 1
ATOM 2704 O O . MET A 1 337 ? 0.808 14.273 -40.875 1.00 55.00 337 MET A O 1
ATOM 2708 N N . ASN A 1 338 ? -1.183 14.186 -39.830 1.00 55.06 338 ASN A N 1
ATOM 2709 C CA . ASN A 1 338 ? -1.646 15.506 -40.276 1.00 55.06 338 ASN A CA 1
ATOM 2710 C C . ASN A 1 338 ? -0.982 16.664 -39.509 1.00 55.06 338 ASN A C 1
ATOM 2712 O O . ASN A 1 338 ? -1.082 17.808 -39.943 1.00 55.06 338 ASN A O 1
ATOM 2716 N N . ASP A 1 339 ? -0.316 16.372 -38.388 1.00 63.28 339 ASP A N 1
ATOM 2717 C CA . ASP A 1 339 ? 0.345 17.359 -37.537 1.00 63.28 339 ASP A CA 1
ATOM 2718 C C . ASP A 1 339 ? 1.851 17.463 -37.876 1.00 63.28 339 ASP A C 1
ATOM 2720 O O . ASP A 1 339 ? 2.606 16.499 -37.672 1.00 63.28 339 ASP A O 1
ATOM 2724 N N . PRO A 1 340 ? 2.311 18.608 -38.419 1.00 65.06 340 PRO A N 1
ATOM 2725 C CA . PRO A 1 340 ? 3.707 18.811 -38.785 1.00 65.06 340 PRO A CA 1
ATOM 2726 C C . PRO A 1 340 ? 4.655 18.870 -37.575 1.00 65.06 340 PRO A C 1
ATOM 2728 O O . PRO A 1 340 ? 5.822 18.500 -37.728 1.00 65.06 340 PRO A O 1
ATOM 2731 N N . GLU A 1 341 ? 4.186 19.274 -36.390 1.00 69.62 341 GLU A N 1
ATOM 2732 C CA . GLU A 1 341 ? 5.006 19.384 -35.174 1.00 69.62 341 GLU A CA 1
ATOM 2733 C C . GLU A 1 341 ? 5.276 18.007 -34.556 1.00 69.62 341 GLU A C 1
ATOM 2735 O O . GLU A 1 341 ? 6.412 17.683 -34.189 1.00 69.62 341 GLU A O 1
ATOM 2740 N N . LEU A 1 342 ? 4.261 17.137 -34.520 1.00 66.50 342 LEU A N 1
ATOM 2741 C CA . LEU A 1 342 ? 4.419 15.742 -34.085 1.00 66.50 342 LEU A CA 1
ATOM 2742 C C . LEU A 1 342 ? 5.350 14.953 -35.011 1.00 66.50 342 LEU A C 1
ATOM 2744 O O . LEU A 1 342 ? 6.130 14.114 -34.556 1.00 66.50 342 LEU A O 1
ATOM 2748 N N . ARG A 1 343 ? 5.321 15.252 -36.313 1.00 66.12 343 ARG A N 1
ATOM 2749 C CA . ARG A 1 343 ? 6.259 14.664 -37.272 1.00 66.12 343 ARG A CA 1
ATOM 2750 C C . ARG A 1 343 ? 7.686 15.155 -37.037 1.00 66.12 343 ARG A C 1
ATOM 2752 O O . ARG A 1 343 ? 8.594 14.332 -36.985 1.00 66.12 343 ARG A O 1
ATOM 2759 N N . ALA A 1 344 ? 7.888 16.464 -36.879 1.00 69.88 344 ALA A N 1
ATOM 2760 C CA . ALA A 1 344 ? 9.214 17.035 -36.638 1.00 69.88 344 ALA A CA 1
ATOM 2761 C C . ALA A 1 344 ? 9.842 16.494 -35.343 1.00 69.88 344 ALA A C 1
ATOM 2763 O O . ALA A 1 344 ? 11.009 16.108 -35.335 1.00 69.88 344 ALA A O 1
ATOM 2764 N N . SER A 1 345 ? 9.054 16.390 -34.270 1.00 70.06 345 SER A N 1
ATOM 2765 C CA . SER A 1 345 ? 9.505 15.830 -32.989 1.00 70.06 345 SER A CA 1
ATOM 2766 C C . SER A 1 345 ? 9.807 14.327 -33.063 1.00 70.06 345 SER A C 1
ATOM 2768 O O . SER A 1 345 ? 10.837 13.894 -32.550 1.00 70.06 345 SER A O 1
ATOM 2770 N N . SER A 1 346 ? 8.989 13.532 -33.761 1.00 68.25 346 SER A N 1
ATOM 2771 C CA . SER A 1 346 ? 9.249 12.092 -33.958 1.00 68.25 346 SER A CA 1
ATOM 2772 C C . SER A 1 346 ? 10.517 11.835 -34.783 1.00 68.25 346 SER A C 1
ATOM 2774 O O . SER A 1 346 ? 11.306 10.944 -34.464 1.00 68.25 346 SER A O 1
ATOM 2776 N N . VAL A 1 347 ? 10.754 12.654 -35.814 1.00 71.25 347 VAL A N 1
ATOM 2777 C CA . VAL A 1 347 ? 11.979 12.621 -36.628 1.00 71.25 347 VAL A CA 1
ATOM 2778 C C . VAL A 1 347 ? 13.201 13.049 -35.804 1.00 71.25 347 VAL A C 1
ATOM 2780 O O . VAL A 1 347 ? 14.243 12.399 -35.880 1.00 71.25 347 VAL A O 1
ATOM 2783 N N . ALA A 1 348 ? 13.075 14.076 -34.957 1.00 74.12 348 ALA A N 1
ATOM 2784 C CA . ALA A 1 348 ? 14.147 14.503 -34.057 1.00 74.12 348 ALA A CA 1
ATOM 2785 C C . ALA A 1 348 ? 14.528 13.417 -33.033 1.00 74.12 348 ALA A C 1
ATOM 2787 O O . ALA A 1 348 ? 15.716 13.177 -32.805 1.00 74.12 348 ALA A O 1
ATOM 2788 N N . LEU A 1 349 ? 13.542 12.721 -32.455 1.00 73.56 349 LEU A N 1
ATOM 2789 C CA . LEU A 1 349 ? 13.771 11.605 -31.533 1.00 73.56 349 LEU A CA 1
ATOM 2790 C C . LEU A 1 349 ? 14.470 10.430 -32.226 1.00 73.56 349 LEU A C 1
ATOM 2792 O O . LEU A 1 349 ? 15.483 9.936 -31.731 1.00 73.56 349 LEU A O 1
ATOM 2796 N N . SER A 1 350 ? 13.982 10.039 -33.405 1.00 73.06 350 SER A N 1
ATOM 2797 C CA . SER A 1 350 ? 14.622 9.027 -34.250 1.00 73.06 350 SER A CA 1
ATOM 2798 C C . SER A 1 350 ? 16.076 9.401 -34.572 1.00 73.06 350 SER A C 1
ATOM 2800 O O . SER A 1 350 ? 16.984 8.587 -34.403 1.00 73.06 350 SER A O 1
ATOM 2802 N N . GLY A 1 351 ? 16.331 10.658 -34.953 1.00 70.19 351 GLY A N 1
ATOM 2803 C CA . GLY A 1 351 ? 17.682 11.170 -35.198 1.00 70.19 351 GLY A CA 1
ATOM 2804 C C . GLY A 1 351 ? 18.582 11.132 -33.957 1.00 70.19 351 GLY A C 1
ATOM 2805 O O . GLY A 1 351 ? 19.758 10.785 -34.054 1.00 70.19 351 GLY A O 1
ATOM 2806 N N . SER A 1 352 ? 18.044 11.431 -32.771 1.00 78.19 352 SER A N 1
ATOM 2807 C CA . SER A 1 352 ? 18.776 11.340 -31.499 1.00 78.19 352 SER A CA 1
ATOM 2808 C C . SER A 1 352 ? 19.183 9.901 -31.162 1.00 78.19 352 SER A C 1
ATOM 2810 O O . SER A 1 352 ? 20.339 9.657 -30.806 1.00 78.19 352 SER A O 1
ATOM 2812 N N . ILE A 1 353 ? 18.269 8.936 -31.322 1.00 76.50 353 ILE A N 1
ATOM 2813 C CA . ILE A 1 353 ? 18.546 7.501 -31.134 1.00 76.50 353 ILE A CA 1
ATOM 2814 C C . ILE A 1 353 ? 19.652 7.053 -32.101 1.00 76.50 353 ILE A C 1
ATOM 2816 O O . ILE A 1 353 ? 20.651 6.461 -31.685 1.00 76.50 353 ILE A O 1
ATOM 2820 N N . MET A 1 354 ? 19.537 7.427 -33.379 1.00 71.69 354 MET A N 1
ATOM 2821 C CA . MET A 1 354 ? 20.537 7.131 -34.409 1.00 71.69 354 MET A CA 1
ATOM 2822 C C . MET A 1 354 ? 21.919 7.703 -34.077 1.00 71.69 354 MET A C 1
ATOM 2824 O O . MET A 1 354 ? 22.921 6.989 -34.154 1.00 71.69 354 MET A O 1
ATOM 2828 N N . LYS A 1 355 ? 21.991 8.968 -33.647 1.00 72.81 355 LYS A N 1
ATOM 2829 C CA . LYS A 1 355 ? 23.242 9.612 -33.213 1.00 72.81 355 LYS A CA 1
ATOM 2830 C C . LYS A 1 355 ? 23.900 8.864 -32.055 1.00 72.81 355 LYS A C 1
ATOM 2832 O O . LYS A 1 355 ? 25.121 8.695 -32.047 1.00 72.81 355 LYS A O 1
ATOM 2837 N N . GLN A 1 356 ? 23.111 8.399 -31.085 1.00 72.69 356 GLN A N 1
ATOM 2838 C CA . GLN A 1 356 ? 23.622 7.615 -29.958 1.00 72.69 356 GLN A CA 1
ATOM 2839 C C . GLN A 1 356 ? 24.221 6.284 -30.427 1.00 72.69 356 GLN A C 1
ATOM 2841 O O . GLN A 1 356 ? 25.334 5.946 -30.022 1.00 72.69 356 GLN A O 1
ATOM 2846 N N . ILE A 1 357 ? 23.530 5.574 -31.321 1.00 73.00 357 ILE A N 1
ATOM 2847 C CA . ILE A 1 357 ? 23.992 4.313 -31.912 1.00 73.00 357 ILE A CA 1
ATOM 2848 C C . ILE A 1 357 ? 25.296 4.526 -32.708 1.00 73.00 357 ILE A C 1
ATOM 2850 O O . ILE A 1 357 ? 26.293 3.845 -32.466 1.00 73.00 357 ILE A O 1
ATOM 2854 N N . ILE A 1 358 ? 25.350 5.536 -33.585 1.00 69.50 358 ILE A N 1
ATOM 2855 C CA . ILE A 1 358 ? 26.535 5.854 -34.407 1.00 69.50 358 ILE A CA 1
ATOM 2856 C C . ILE A 1 358 ? 27.732 6.250 -33.544 1.00 69.50 358 ILE A C 1
ATOM 2858 O O . ILE A 1 358 ? 28.857 5.814 -33.792 1.00 69.50 358 ILE A O 1
ATOM 2862 N N . LYS A 1 359 ? 27.513 7.035 -32.483 1.00 70.94 359 LYS A N 1
ATOM 2863 C CA . LYS A 1 359 ? 28.577 7.388 -31.536 1.00 70.94 359 LYS A CA 1
ATOM 2864 C C . LYS A 1 359 ? 29.188 6.143 -30.886 1.00 70.94 359 LYS A C 1
ATOM 2866 O O . LYS A 1 359 ? 30.396 6.120 -30.661 1.00 70.94 359 LYS A O 1
ATOM 2871 N N . ARG A 1 360 ? 28.394 5.103 -30.610 1.00 67.38 360 ARG A N 1
ATOM 2872 C CA . ARG A 1 360 ? 28.901 3.842 -30.046 1.00 67.38 360 ARG A CA 1
ATOM 2873 C C . ARG A 1 360 ? 29.720 3.037 -31.052 1.00 67.38 360 ARG A C 1
ATOM 2875 O O . ARG A 1 360 ? 30.790 2.557 -30.671 1.00 67.38 360 ARG A O 1
ATOM 2882 N N . PHE A 1 361 ? 29.311 3.004 -32.322 1.00 65.81 361 PHE A N 1
ATOM 2883 C CA . PHE A 1 361 ? 30.135 2.455 -33.406 1.00 65.81 361 PHE A CA 1
ATOM 2884 C C . PHE A 1 361 ? 31.473 3.195 -33.550 1.00 65.81 361 PHE A C 1
ATOM 2886 O O . PHE A 1 361 ? 32.521 2.556 -33.610 1.00 65.81 361 PHE A O 1
ATOM 2893 N N . ARG A 1 362 ? 31.470 4.537 -33.485 1.00 61.47 362 ARG A N 1
ATOM 2894 C CA . ARG A 1 362 ? 32.696 5.364 -33.540 1.00 61.47 362 ARG A CA 1
ATOM 2895 C C . ARG A 1 362 ? 33.676 5.075 -32.399 1.00 61.47 362 ARG A C 1
ATOM 2897 O O . ARG A 1 362 ? 34.880 5.185 -32.589 1.00 61.47 362 ARG A O 1
ATOM 2904 N N . THR A 1 363 ? 33.183 4.701 -31.217 1.00 60.91 363 THR A N 1
ATOM 2905 C CA . THR A 1 363 ? 34.032 4.378 -30.053 1.00 60.91 363 THR A CA 1
ATOM 2906 C C . THR A 1 363 ? 34.638 2.965 -30.072 1.00 60.91 363 THR A C 1
ATOM 2908 O O . THR A 1 363 ? 35.285 2.580 -29.102 1.00 60.91 363 THR A O 1
ATOM 2911 N N . GLY A 1 364 ? 34.457 2.193 -31.152 1.00 53.09 364 GLY A N 1
ATOM 2912 C CA . GLY A 1 364 ? 35.226 0.969 -31.416 1.00 53.09 364 GLY A CA 1
ATOM 2913 C C . GLY A 1 364 ? 34.815 -0.282 -30.632 1.00 53.09 364 GLY A C 1
ATOM 2914 O O . GLY A 1 364 ? 35.582 -1.238 -30.589 1.00 53.09 364 GLY A O 1
ATOM 2915 N N . LYS A 1 365 ? 33.630 -0.307 -30.002 1.00 52.00 365 LYS A N 1
ATOM 2916 C CA . LYS A 1 365 ? 33.166 -1.478 -29.228 1.00 52.00 365 LYS A CA 1
ATOM 2917 C C . LYS A 1 365 ? 32.413 -2.536 -30.046 1.00 52.00 365 LYS A C 1
ATOM 2919 O O . LYS A 1 365 ? 32.241 -3.642 -29.548 1.00 52.00 365 LYS A O 1
ATOM 2924 N N . LEU A 1 366 ? 31.958 -2.222 -31.262 1.00 54.25 366 LEU A N 1
ATOM 2925 C CA . LEU A 1 366 ? 31.127 -3.110 -32.089 1.00 54.25 366 LEU A CA 1
ATOM 2926 C C . LEU A 1 366 ? 31.481 -2.955 -33.570 1.00 54.25 366 LEU A C 1
ATOM 2928 O O . LEU A 1 366 ? 31.700 -1.835 -34.035 1.00 54.25 366 LEU A O 1
ATOM 2932 N N . GLN A 1 367 ? 31.524 -4.067 -34.305 1.00 54.88 367 GLN A N 1
ATOM 2933 C CA . GLN A 1 367 ? 31.693 -4.052 -35.757 1.00 54.88 367 GLN A CA 1
ATOM 2934 C C . GLN A 1 367 ? 30.329 -3.874 -36.437 1.00 54.88 367 GLN A C 1
ATOM 2936 O O . GLN A 1 367 ? 29.341 -4.496 -36.068 1.00 54.88 367 GLN A O 1
ATOM 2941 N N . ILE A 1 368 ? 30.285 -2.996 -37.436 1.00 52.91 368 ILE A N 1
ATOM 2942 C CA . ILE A 1 368 ? 29.078 -2.589 -38.178 1.00 52.91 368 ILE A CA 1
ATOM 2943 C C . ILE A 1 368 ? 28.533 -3.716 -39.094 1.00 52.91 368 ILE A C 1
ATOM 2945 O O . ILE A 1 368 ? 27.419 -3.627 -39.604 1.00 52.91 368 ILE A O 1
ATOM 2949 N N . VAL A 1 369 ? 29.304 -4.794 -39.273 1.00 53.56 369 VAL A N 1
ATOM 2950 C CA . VAL A 1 369 ? 29.053 -5.891 -40.226 1.00 53.56 369 VAL A CA 1
ATOM 2951 C C . VAL A 1 369 ? 27.863 -6.782 -39.829 1.00 53.56 369 VAL A C 1
ATOM 2953 O O . VAL A 1 369 ? 27.301 -7.458 -40.685 1.00 53.56 369 VAL A O 1
ATOM 2956 N N . ASP A 1 370 ? 27.414 -6.734 -38.572 1.00 52.56 370 ASP A N 1
ATOM 2957 C CA . ASP A 1 370 ? 26.366 -7.629 -38.052 1.00 52.56 370 ASP A CA 1
ATOM 2958 C C . ASP A 1 370 ? 24.933 -7.065 -38.148 1.00 52.56 370 ASP A C 1
ATOM 2960 O O . ASP A 1 370 ? 23.987 -7.670 -37.638 1.00 52.56 370 ASP A O 1
ATOM 2964 N N . LEU A 1 371 ? 24.739 -5.899 -38.775 1.00 57.38 371 LEU A N 1
ATOM 2965 C CA . LEU A 1 371 ? 23.427 -5.254 -38.855 1.00 57.38 371 LEU A CA 1
ATOM 2966 C C . LEU A 1 371 ? 22.684 -5.534 -40.169 1.00 57.38 371 LEU A C 1
ATOM 2968 O O . LEU A 1 371 ? 23.284 -5.465 -41.244 1.00 57.38 371 LEU A O 1
ATOM 2972 N N . PRO A 1 372 ? 21.355 -5.765 -40.127 1.00 59.56 372 PRO A N 1
ATOM 2973 C CA . PRO A 1 372 ? 20.563 -5.961 -41.336 1.00 59.56 372 PRO A CA 1
ATOM 2974 C C . PRO A 1 372 ? 20.622 -4.741 -42.272 1.00 59.56 372 PRO A C 1
ATOM 2976 O O . PRO A 1 372 ? 20.218 -3.635 -41.903 1.00 59.56 372 PRO A O 1
ATOM 2979 N N . ILE A 1 373 ? 21.055 -4.961 -43.518 1.00 55.56 373 ILE A N 1
ATOM 2980 C CA . ILE A 1 373 ? 21.233 -3.927 -44.560 1.00 55.56 373 ILE A CA 1
ATOM 2981 C C . ILE A 1 373 ? 19.950 -3.108 -44.797 1.00 55.56 373 ILE A C 1
ATOM 2983 O O . ILE A 1 373 ? 20.010 -1.908 -45.058 1.00 55.56 373 ILE A O 1
ATOM 2987 N N . GLU A 1 374 ? 18.771 -3.721 -44.662 1.00 58.25 374 GLU A N 1
ATOM 2988 C CA . GLU A 1 374 ? 17.485 -3.026 -44.818 1.00 58.25 374 GLU A CA 1
ATOM 2989 C C . GLU A 1 374 ? 17.238 -1.961 -43.737 1.00 58.25 374 GLU A C 1
ATOM 2991 O O . GLU A 1 374 ? 16.721 -0.876 -44.029 1.00 58.25 374 GLU A O 1
ATOM 2996 N N . GLN A 1 375 ? 17.627 -2.245 -42.490 1.00 55.53 375 GLN A N 1
ATOM 2997 C CA . GLN A 1 375 ? 17.488 -1.297 -41.385 1.00 55.53 375 GLN A CA 1
ATOM 2998 C C . GLN A 1 375 ? 18.493 -0.152 -41.522 1.00 55.53 375 GLN A C 1
ATOM 3000 O O . GLN A 1 375 ? 18.136 0.998 -41.288 1.00 55.53 375 GLN A O 1
ATOM 3005 N N . LEU A 1 376 ? 19.708 -0.455 -41.988 1.00 59.25 376 LEU A N 1
ATOM 3006 C CA . LEU A 1 376 ? 20.751 0.522 -42.306 1.00 59.25 376 LEU A CA 1
ATOM 3007 C C . LEU A 1 376 ? 20.359 1.460 -43.449 1.00 59.25 376 LEU A C 1
ATOM 3009 O O . LEU A 1 376 ? 20.482 2.669 -43.305 1.00 59.25 376 LEU A O 1
ATOM 3013 N N . ASN A 1 377 ? 19.826 0.937 -44.554 1.00 58.72 377 ASN A N 1
ATOM 3014 C CA . ASN A 1 377 ? 19.377 1.768 -45.676 1.00 58.72 377 ASN A CA 1
ATOM 3015 C C . ASN A 1 377 ? 18.229 2.698 -45.271 1.00 58.72 377 ASN A C 1
ATOM 3017 O O . ASN A 1 377 ? 18.204 3.866 -45.661 1.00 58.72 377 ASN A O 1
ATOM 3021 N N . THR A 1 378 ? 17.305 2.201 -44.444 1.00 57.84 378 THR A N 1
ATOM 3022 C CA . THR A 1 378 ? 16.224 3.025 -43.892 1.00 57.84 378 THR A CA 1
ATOM 3023 C C . THR A 1 378 ? 16.795 4.090 -42.956 1.00 57.84 378 THR A C 1
ATOM 3025 O O . THR A 1 378 ? 16.472 5.261 -43.102 1.00 57.84 378 THR A O 1
ATOM 3028 N N . ALA A 1 379 ? 17.710 3.719 -42.062 1.00 56.34 379 ALA A N 1
ATOM 3029 C CA . ALA A 1 379 ? 18.385 4.630 -41.144 1.00 56.34 379 ALA A CA 1
ATOM 3030 C C . ALA A 1 379 ? 19.220 5.720 -41.848 1.00 56.34 379 ALA A C 1
ATOM 3032 O O . ALA A 1 379 ? 19.190 6.877 -41.432 1.00 56.34 379 ALA A O 1
ATOM 3033 N N . CYS A 1 380 ? 19.908 5.392 -42.945 1.00 57.91 380 CYS A N 1
ATOM 3034 C CA . CYS A 1 380 ? 20.599 6.358 -43.801 1.00 57.91 380 CYS A CA 1
ATOM 3035 C C . CYS A 1 380 ? 19.612 7.324 -44.474 1.00 57.91 380 CYS A C 1
ATOM 3037 O O . CYS A 1 380 ? 19.874 8.523 -44.530 1.00 57.91 380 CYS A O 1
ATOM 3039 N N . GLY A 1 381 ? 18.446 6.838 -44.915 1.00 59.12 381 GLY A N 1
ATOM 3040 C CA . GLY A 1 381 ? 17.359 7.700 -45.391 1.00 59.12 381 GLY A CA 1
ATOM 3041 C C . GLY A 1 381 ? 16.879 8.685 -44.317 1.00 59.12 381 GLY A C 1
ATOM 3042 O O . GLY A 1 381 ? 16.756 9.876 -44.586 1.00 59.12 381 GLY A O 1
ATOM 3043 N N . LEU A 1 382 ? 16.707 8.210 -43.078 1.00 58.31 382 LEU A N 1
ATOM 3044 C CA . LEU A 1 382 ? 16.287 9.028 -41.932 1.00 58.31 382 LEU A CA 1
ATOM 3045 C C . LEU A 1 382 ? 17.313 10.102 -41.555 1.00 58.31 382 LEU A C 1
ATOM 3047 O O . LEU A 1 382 ? 16.948 11.242 -41.278 1.00 58.31 382 LEU A O 1
ATOM 3051 N N . LEU A 1 383 ? 18.602 9.761 -41.574 1.00 57.75 383 LEU A N 1
ATOM 3052 C CA . LEU A 1 383 ? 19.685 10.713 -41.321 1.00 57.75 383 LEU A CA 1
ATOM 3053 C C . LEU A 1 383 ? 19.768 11.789 -42.412 1.00 57.75 383 LEU A C 1
ATOM 3055 O O . LEU A 1 383 ? 19.985 12.963 -42.098 1.00 57.75 383 LEU A O 1
ATOM 3059 N N . GLY A 1 384 ? 19.514 11.403 -43.668 1.00 54.41 384 GLY A N 1
ATOM 3060 C CA . GLY A 1 384 ? 19.376 12.323 -44.796 1.00 54.41 384 GLY A CA 1
ATOM 3061 C C . GLY A 1 384 ? 18.194 13.285 -44.637 1.00 54.41 384 GLY A C 1
ATOM 3062 O O . GLY A 1 384 ? 18.346 14.480 -44.885 1.00 54.41 384 GLY A O 1
ATOM 3063 N N . GLU A 1 385 ? 17.049 12.804 -44.141 1.00 55.81 385 GLU A N 1
ATOM 3064 C CA . GLU A 1 385 ? 15.881 13.643 -43.823 1.00 55.81 385 GLU A CA 1
ATOM 3065 C C . GLU A 1 385 ? 16.141 14.612 -42.654 1.00 55.81 385 GLU A C 1
ATOM 3067 O O . GLU A 1 385 ? 15.641 15.736 -42.669 1.00 55.81 385 GLU A O 1
ATOM 3072 N N . THR A 1 386 ? 16.967 14.230 -41.672 1.00 51.25 386 THR A N 1
ATOM 3073 C CA . THR A 1 386 ? 17.389 15.113 -40.562 1.00 51.25 386 THR A CA 1
ATOM 3074 C C . THR A 1 386 ? 18.531 16.083 -40.905 1.00 51.25 386 THR A C 1
ATOM 3076 O O . THR A 1 386 ? 18.955 16.833 -40.028 1.00 51.25 386 THR A O 1
ATOM 3079 N N . GLN A 1 387 ? 19.032 16.084 -42.150 1.00 52.50 387 GLN A N 1
ATOM 3080 C CA . GLN A 1 387 ? 20.192 16.872 -42.613 1.00 52.50 387 GLN A CA 1
ATOM 3081 C C . GLN A 1 387 ? 21.493 16.655 -41.806 1.00 52.50 387 GLN A C 1
ATOM 3083 O O . GLN A 1 387 ? 22.385 17.503 -41.809 1.00 52.50 387 GLN A O 1
ATOM 3088 N N . ASP A 1 388 ? 21.647 15.513 -41.132 1.00 51.88 388 ASP A N 1
ATOM 3089 C CA . ASP A 1 388 ? 22.815 15.225 -40.290 1.00 51.88 388 ASP A CA 1
ATOM 3090 C C . ASP A 1 388 ? 23.948 14.577 -41.109 1.00 51.88 388 ASP A C 1
ATOM 3092 O O . ASP A 1 388 ? 24.282 13.399 -40.953 1.00 51.88 388 ASP A O 1
ATOM 3096 N N . LEU A 1 389 ? 24.513 15.366 -42.029 1.00 52.25 389 LEU A N 1
ATOM 3097 C CA . LEU A 1 389 ? 25.487 14.938 -43.044 1.00 52.25 389 LEU A CA 1
ATOM 3098 C C . LEU A 1 389 ? 26.751 14.287 -42.447 1.00 52.25 389 LEU A C 1
ATOM 3100 O O . LEU A 1 389 ? 27.250 13.311 -43.002 1.00 52.25 389 LEU A O 1
ATOM 3104 N N . GLU A 1 390 ? 27.222 14.746 -41.282 1.00 50.53 390 GLU A N 1
ATOM 3105 C CA . GLU A 1 390 ? 28.405 14.183 -40.607 1.00 50.53 390 GLU A CA 1
ATOM 3106 C C . GLU A 1 390 ? 28.182 12.757 -40.065 1.00 50.53 390 GLU A C 1
ATOM 3108 O O . GLU A 1 390 ? 29.099 11.931 -40.032 1.00 50.53 390 GLU A O 1
ATOM 3113 N N . SER A 1 391 ? 26.972 12.434 -39.597 1.00 47.78 391 SER A N 1
ATOM 3114 C CA . SER A 1 391 ? 26.632 11.072 -39.152 1.00 47.78 391 SER A CA 1
ATOM 3115 C C . SER A 1 391 ? 26.347 10.149 -40.333 1.00 47.78 391 SER A C 1
ATOM 3117 O O . SER A 1 391 ? 26.608 8.946 -40.242 1.00 47.78 391 SER A O 1
ATOM 3119 N N . LEU A 1 392 ? 25.861 10.712 -41.444 1.00 49.28 392 LEU A N 1
ATOM 3120 C CA . LEU A 1 392 ? 25.652 10.015 -42.710 1.00 49.28 392 LEU A CA 1
ATOM 3121 C C . LEU A 1 392 ? 26.982 9.542 -43.309 1.00 49.28 392 LEU A C 1
ATOM 3123 O O . LEU A 1 392 ? 27.131 8.363 -43.618 1.00 49.28 392 LEU A O 1
ATOM 3127 N N . GLU A 1 393 ? 27.968 10.438 -43.396 1.00 49.16 393 GLU A N 1
ATOM 3128 C CA . GLU A 1 393 ? 29.294 10.142 -43.945 1.00 49.16 393 GLU A CA 1
ATOM 3129 C C . GLU A 1 393 ? 29.960 8.992 -43.176 1.00 49.16 393 GLU A C 1
ATOM 3131 O O . GLU A 1 393 ? 30.380 8.003 -43.766 1.00 49.16 393 GLU A O 1
ATOM 3136 N N . VAL A 1 394 ? 29.927 9.017 -41.842 1.00 50.91 394 VAL A N 1
ATOM 3137 C CA . VAL A 1 394 ? 30.526 7.950 -41.020 1.00 50.91 394 VAL A CA 1
ATOM 3138 C C . VAL A 1 394 ? 29.738 6.636 -41.045 1.00 50.91 394 VAL A C 1
ATOM 3140 O O . VAL A 1 394 ? 30.324 5.581 -40.821 1.00 50.91 394 VAL A O 1
ATOM 3143 N N . SER A 1 395 ? 28.434 6.665 -41.328 1.00 48.84 395 SER A N 1
ATOM 3144 C CA . SER A 1 395 ? 27.644 5.439 -41.507 1.00 48.84 395 SER A CA 1
ATOM 3145 C C . SER A 1 395 ? 27.874 4.797 -42.873 1.00 48.84 395 SER A C 1
ATOM 3147 O O . SER A 1 395 ? 27.624 3.611 -43.010 1.00 48.84 395 SER A O 1
ATOM 3149 N N . ILE A 1 396 ? 28.349 5.554 -43.868 1.00 49.50 396 ILE A N 1
ATOM 3150 C CA . ILE A 1 396 ? 28.593 5.089 -45.243 1.00 49.50 396 ILE A CA 1
ATOM 3151 C C . ILE A 1 396 ? 30.062 4.686 -45.452 1.00 49.50 396 ILE A C 1
ATOM 3153 O O . ILE A 1 396 ? 30.336 3.686 -46.114 1.00 49.50 396 ILE A O 1
ATOM 3157 N N . VAL A 1 397 ? 31.012 5.417 -44.857 1.00 43.22 397 VAL A N 1
ATOM 3158 C CA . VAL A 1 397 ? 32.465 5.194 -44.998 1.00 43.22 397 VAL A CA 1
ATOM 3159 C C . VAL A 1 397 ? 32.927 3.758 -44.672 1.00 43.22 397 VAL A C 1
ATOM 3161 O O . VAL A 1 397 ? 33.753 3.239 -45.418 1.00 43.22 397 VAL A O 1
ATOM 3164 N N . PRO A 1 398 ? 32.413 3.049 -43.647 1.00 45.59 398 PRO A N 1
ATOM 3165 C CA . PRO A 1 398 ? 32.794 1.655 -43.412 1.00 45.59 398 PRO A CA 1
ATOM 3166 C C . PRO A 1 398 ? 32.126 0.640 -44.362 1.00 45.59 398 PRO A C 1
ATOM 3168 O O . PRO A 1 398 ? 32.528 -0.521 -44.356 1.00 45.59 398 PRO A O 1
ATOM 3171 N N . PHE A 1 399 ? 31.140 1.033 -45.181 1.00 42.44 399 PHE A N 1
ATOM 3172 C CA . PHE A 1 399 ? 30.421 0.125 -46.095 1.00 42.44 399 PHE A CA 1
ATOM 3173 C C . PHE A 1 399 ? 30.947 0.110 -47.532 1.00 42.44 399 PHE A C 1
ATOM 3175 O O . PHE A 1 399 ? 30.673 -0.841 -48.262 1.00 42.44 399 PHE A O 1
ATOM 3182 N N . PHE A 1 400 ? 31.718 1.116 -47.945 1.00 34.38 400 PHE A N 1
ATOM 3183 C CA . PHE A 1 400 ? 32.400 1.122 -49.239 1.00 34.38 400 PHE A CA 1
ATOM 3184 C C . PHE A 1 400 ? 33.918 1.111 -49.031 1.00 34.38 400 PHE A C 1
ATOM 3186 O O . PHE A 1 400 ? 34.546 2.169 -49.026 1.00 34.38 400 PHE A O 1
ATOM 3193 N N . PRO A 1 401 ? 34.558 -0.066 -48.904 1.00 33.69 401 PRO A N 1
ATOM 3194 C CA . PRO A 1 401 ? 35.990 -0.159 -49.090 1.00 33.69 401 PRO A CA 1
ATOM 3195 C C . PRO A 1 401 ? 36.240 -0.171 -50.599 1.00 33.69 401 PRO A C 1
ATOM 3197 O O . PRO A 1 401 ? 36.374 -1.231 -51.201 1.00 33.69 401 PRO A O 1
ATOM 3200 N N . TRP A 1 402 ? 36.256 0.995 -51.240 1.00 28.36 402 TRP A N 1
ATOM 3201 C CA . TRP A 1 402 ? 36.889 1.120 -52.550 1.00 28.36 402 TRP A CA 1
ATOM 3202 C C . TRP A 1 402 ? 37.985 2.179 -52.466 1.00 28.36 402 TRP A C 1
ATOM 3204 O O . TRP A 1 402 ? 37.713 3.301 -52.033 1.00 28.36 402 TRP A O 1
ATOM 3214 N N . PRO A 1 403 ? 39.235 1.823 -52.812 1.00 32.91 403 PRO A N 1
ATOM 3215 C CA . PRO A 1 403 ? 40.331 2.767 -52.799 1.00 32.91 403 PRO A CA 1
ATOM 3216 C C . PRO A 1 403 ? 40.074 3.815 -53.880 1.00 32.91 403 PRO A C 1
ATOM 3218 O O . PRO A 1 403 ? 39.730 3.490 -55.016 1.00 32.91 403 PRO A O 1
ATOM 3221 N N . LEU A 1 404 ? 40.251 5.075 -53.498 1.00 28.44 404 LEU A N 1
ATOM 3222 C CA . LEU A 1 404 ? 40.445 6.176 -54.428 1.00 28.44 404 LEU A CA 1
ATOM 3223 C C . LEU A 1 404 ? 41.666 5.840 -55.301 1.00 28.44 404 LEU A C 1
ATOM 3225 O O . LEU A 1 404 ? 42.791 5.808 -54.798 1.00 28.44 404 LEU A O 1
ATOM 3229 N N . CYS A 1 405 ? 41.424 5.555 -56.580 1.00 29.78 405 CYS A N 1
ATOM 3230 C CA . CYS A 1 405 ? 42.382 5.817 -57.649 1.00 29.78 405 CYS A CA 1
ATOM 3231 C C . CYS A 1 405 ? 42.028 7.155 -58.287 1.00 29.78 405 CYS A C 1
ATOM 3233 O O . CYS A 1 405 ? 40.818 7.371 -58.538 1.00 29.78 405 CYS A O 1
#

Secondary structure (DSSP, 8-state):
--STTTGGGGG-------HHHHHHHHHHHHHHHHHHHHSTTTTSHHHHHHHHHHHHHHHHHH-TTSHHHHHHHHHHHHHHHTT--HHHHHHHHHHHHHHHHHHHHH---HHHHHHHHHHHHHHHHHTT-HHHHHHHHHHHHHHHHHS--SS---TT----GGGHHHHHHHHHHHH---S-HHHHHHHHHHHHHHHHHHHHHHHTT--HHHHHHHHHHHHHHHHHTT-HHHHHHHHHHHHHHHHHHTT---TT-HHHHHHHHHHHHHTTSTTHHHHHHHHHHHHHHHHHHTT-HHHHHHHHHHHHHHHHHTTSS-SHHHHHHHHHHHHHHH-S-TTT---HHHHHHHHHHHHHHHHHHHHHHHTTSS-GGGS-HHHHHHHHHHHHHTT-HHHHHHHHTTT------

Foldseek 3Di:
DVVVVVVVVVPDPPDPCDPVNVVVVVVVLVCVLVVCLPDPNLQPPVNLVVLVVQLVVCCVVPNLLDPSNLVSLLSNLQSLLVVPDPVSNVVNLVVLLVSLVRCLVPDQDLVSLLVSLLSSLVSCVSSVNLVSLVVSLLQVLCCQQVVDHPPPDDSPDHRDPSNVSNSLSNCCNSVVDPPDSVVSSVLSVVLNVLSVLLVVCVVVVHQPLSNLQSLLVNLVSCVVVVSPSSNVSSLLVNLVVLCVLLVHPDSPDPLSSVLSVLLSVLSPDPCSLLSSLVVLLVVLLVCLVVLVLVSSLVSLSSNQSVCVSVVHQQDPSSLQSLLSSLCSLQVNPPVSPPDPVSNVSSLVSSLVSLVRSLVNVVVPRDDPVPYDVVSLVSSLVSCVVVVVVVSNCSSCVVVDPDDDD

Radius of gyration: 35.13 Å; chains: 1; bounding box: 92×38×120 Å

Sequence (405 aa):
MYEDADSKAHEAPKGQITETTLQAVLAAKKRLPHLYSISKLLTSLKAIALYKQEFRKFHTEKGYAHRDTLLWLGHLTKALAKQDKPEATTEAQQTLQASVLEVLKTEKNSQMLSDSAVTFATIYRNAGLESEAKRLMKQLRSQAIFAHSNLKLDPKIKLESYTWVFLVSFESTITGRKELYSSMMADLFMEVFLYQMYQRSIVQKMFFTTVLSYASRLLAFLKEVEDDAGLEIADKSVLEYFATNLEVKNLSSHILREFLHIVLVNLNEGEAEISILRAGLDATSVYMGKRKFAEARELAEYVDFFQKFYGGYDTLPKIDMGLRLAIVLVRSKAKLMNDPELRASSVALSGSIMKQIIKRFRTGKLQIVDLPIEQLNTACGLLGETQDLESLEVSIVPFFPWPLC